Protein AF-A0A3N6BDA4-F1 (afdb_monomer)

Foldseek 3Di:
DFAAAADWDWDCVVVPTHPTHGQAQRGPPQWHWADWDAQLVRFKTKTWTDNGPDAQAQRTFIKMATSSHDHIDTAQQTDNGHWHAWEAANNRQKIKTWDDDVDPEIWIWMWGQDPVGHIDHTHTDPPQDDPPDYDHHDYYDDADPCRPPDDDDLVVVLVVLVVVLVVCVVVVVLVVSLVSLVVNCVSPVLDLVSLQSNLVSCVVVVVLVSSLVSLVSSCVNPVLPLVSLQVNLVSCVVVVVLVVSLVSLVSSCVSPVLALPSLLSNLQSCVVVVVLVSSLVSLVSSCVSPVLPLSSLLSNLLSCLVVVVLVSSLVSLVSNCVVPVQDLSSLLSNLVSCVVVVVLVVSLVSLVSSCVSVVVLALVSLQSNLVSCVSVVVLVSSLVSLVSSLVNCVVVVVVVSNVVSVVSNVVSVVVVPD

Nearest PDB structures (foldseek):
  1w3b-assembly1_A  TM=7.017E-01  e=1.717E-13  Homo sapiens
  7yeh-assembly1_A  TM=7.064E-01  e=5.338E-12  Homo sapiens
  5a31-assembly1_F  TM=8.090E-01  e=2.159E-09  Homo sapiens
  7y4i-assembly1_B  TM=4.894E-01  e=7.027E-12  Arabidopsis thaliana
  5g05-assembly1_C  TM=6.485E-01  e=3.115E-09  Homo sapiens

Mean predicted aligned error: 11.46 Å

Secondary structure (DSSP, 8-state):
-------EE---GGGT--PPEE-TTTSSSSSEEEEEEE-TTSSEEEEEEESSS-SS-TT-EEEEEETT----EE-TT--SS-EEEEEE-TTSSEEEEEEE-SSSSEEEEEEEB-TT--BPPPEEETT-EETTEE--S-------TTS-S----HHHHHHHHHHHHHHHHHTT-HHHHHHHHHHHHHH-TT-HHHHHHHHHHHHHTT-HHHHHHHHHHHHHH-TT-HHHHHHHHHHHHTTT-HHHHHHHHHHHHHH-TT-HHHHHHHHHHHHHTT-HHHHHHHHHHHHHH-TT-HHHHHHHHHHHHHTT-HHHHHHHHHHHHHH-TT-HHHHHHHHHHHHHTT-HHHHHHHHHHHHHHTTT--HHHHHHHHHHHHHTT-HHHHHHHHHHHHHHHHHTT-HHHHHHHHHHHHHHHHTT--

Structure (mmCIF, N/CA/C/O backbone):
data_AF-A0A3N6BDA4-F1
#
_entry.id   AF-A0A3N6BDA4-F1
#
loop_
_atom_site.group_PDB
_atom_site.id
_atom_site.type_symbol
_atom_site.label_atom_id
_atom_site.label_alt_id
_atom_site.label_comp_id
_atom_site.label_asym_id
_atom_site.label_entity_id
_atom_site.label_seq_id
_atom_site.pdbx_PDB_ins_code
_atom_site.Cartn_x
_atom_site.Cartn_y
_atom_site.Cartn_z
_atom_site.occupancy
_atom_site.B_iso_or_equiv
_atom_site.auth_seq_id
_atom_site.auth_comp_id
_atom_site.auth_asym_id
_atom_site.auth_atom_id
_atom_site.pdbx_PDB_model_num
ATOM 1 N N . THR A 1 1 ? 19.949 28.689 -35.763 1.00 59.16 1 THR A N 1
ATOM 2 C CA . THR A 1 1 ? 20.222 28.168 -37.121 1.00 59.16 1 THR A CA 1
ATOM 3 C C . THR A 1 1 ? 19.608 26.789 -37.218 1.00 59.16 1 THR A C 1
ATOM 5 O O . THR A 1 1 ? 19.737 26.028 -36.268 1.00 59.16 1 THR A O 1
ATOM 8 N N . GLN A 1 2 ? 18.866 26.485 -38.280 1.00 71.81 2 GLN A N 1
ATOM 9 C CA . GLN A 1 2 ? 18.250 25.167 -38.457 1.00 71.81 2 GLN A CA 1
ATOM 10 C C . GLN A 1 2 ? 19.349 24.139 -38.743 1.00 71.81 2 GLN A C 1
ATOM 12 O O . GLN A 1 2 ? 20.122 24.327 -39.676 1.00 71.81 2 GLN A O 1
ATOM 17 N N . ILE A 1 3 ? 19.447 23.089 -37.924 1.00 80.38 3 ILE A N 1
ATOM 18 C CA . ILE A 1 3 ? 20.398 21.993 -38.152 1.00 80.38 3 ILE A CA 1
ATOM 19 C C . ILE A 1 3 ? 19.988 21.277 -39.445 1.00 80.38 3 ILE A C 1
ATOM 21 O O . ILE A 1 3 ? 18.809 20.952 -39.618 1.00 80.38 3 ILE A O 1
ATOM 25 N N . GLN A 1 4 ? 20.946 21.051 -40.340 1.00 85.94 4 GLN A N 1
ATOM 26 C CA . GLN A 1 4 ? 20.786 20.284 -41.575 1.00 85.94 4 GLN A CA 1
ATOM 27 C C . GLN A 1 4 ? 21.870 19.209 -41.623 1.00 85.94 4 GLN A C 1
ATOM 29 O O . GLN A 1 4 ? 23.029 19.492 -41.319 1.00 85.94 4 GLN A O 1
ATOM 34 N N . TYR A 1 5 ? 21.478 17.986 -41.969 1.00 91.19 5 TYR A N 1
ATOM 35 C CA . TYR A 1 5 ? 22.393 16.865 -42.145 1.00 91.19 5 TYR A CA 1
ATOM 36 C C . TYR A 1 5 ? 22.627 16.604 -43.630 1.00 91.19 5 TYR A C 1
ATOM 38 O O . TYR A 1 5 ? 21.678 16.525 -44.406 1.00 91.19 5 TYR A O 1
ATOM 46 N N . ASP A 1 6 ? 23.890 16.441 -44.001 1.00 92.25 6 ASP A N 1
ATOM 47 C CA . ASP A 1 6 ? 24.332 16.130 -45.359 1.00 92.25 6 ASP A CA 1
ATOM 48 C C . ASP A 1 6 ? 24.976 14.739 -45.404 1.00 92.25 6 ASP A C 1
ATOM 50 O O . ASP A 1 6 ? 25.542 14.276 -44.410 1.00 92.25 6 ASP A O 1
ATOM 54 N N . LEU A 1 7 ? 24.918 14.080 -46.567 1.00 94.56 7 LEU A N 1
ATOM 55 C CA . LEU A 1 7 ? 25.495 12.747 -46.750 1.00 94.56 7 LEU A CA 1
ATOM 56 C C . LEU A 1 7 ? 26.903 12.796 -47.340 1.00 94.56 7 LEU A C 1
ATOM 58 O O . LEU A 1 7 ? 27.096 13.145 -48.508 1.00 94.56 7 LEU A O 1
ATOM 62 N N . TYR A 1 8 ? 27.875 12.356 -46.548 1.00 95.12 8 TYR A N 1
ATOM 63 C CA . TYR A 1 8 ? 29.262 12.198 -46.965 1.00 95.12 8 TYR A CA 1
ATOM 64 C C . TYR A 1 8 ? 29.678 10.730 -46.894 1.00 95.12 8 TYR A C 1
ATOM 66 O O . TYR A 1 8 ? 29.260 9.994 -45.999 1.00 95.12 8 TYR A O 1
ATOM 74 N N . ARG A 1 9 ? 30.552 10.324 -47.811 1.00 93.38 9 ARG A N 1
ATOM 75 C CA . ARG A 1 9 ? 31.318 9.086 -47.731 1.00 93.38 9 ARG A CA 1
ATOM 76 C C . ARG A 1 9 ? 32.673 9.390 -47.120 1.00 93.38 9 ARG A C 1
ATOM 78 O O . ARG A 1 9 ? 33.326 10.350 -47.509 1.00 93.38 9 ARG A O 1
ATOM 85 N N . VAL A 1 10 ? 33.115 8.561 -46.187 1.00 94.00 10 VAL A N 1
ATOM 86 C CA . VAL A 1 10 ? 34.459 8.663 -45.615 1.00 94.00 10 VAL A CA 1
ATOM 87 C C . VAL A 1 10 ? 35.182 7.349 -45.900 1.00 94.00 10 VAL A C 1
ATOM 89 O O . VAL A 1 10 ? 34.658 6.299 -45.520 1.00 94.00 10 VAL A O 1
ATOM 92 N N . PRO A 1 11 ? 36.351 7.368 -46.566 1.00 91.44 11 PRO A N 1
ATOM 93 C CA . PRO A 1 11 ? 37.164 6.170 -46.737 1.00 91.44 11 PRO A CA 1
ATOM 94 C C . PRO A 1 11 ? 37.490 5.539 -45.382 1.00 91.44 11 PRO A C 1
ATOM 96 O O . PRO A 1 11 ? 37.885 6.242 -44.455 1.00 91.44 11 PRO A O 1
ATOM 99 N N . PHE A 1 12 ? 37.328 4.220 -45.253 1.00 91.50 12 PHE A N 1
ATOM 100 C CA . PHE A 1 12 ? 37.529 3.545 -43.969 1.00 91.50 12 PHE A CA 1
ATOM 101 C C . PHE A 1 12 ? 39.004 3.548 -43.534 1.00 91.50 12 PHE A C 1
ATOM 103 O O . PHE A 1 12 ? 39.281 3.797 -42.362 1.00 91.50 12 PHE A O 1
ATOM 110 N N . ASN A 1 13 ? 39.936 3.320 -44.474 1.00 93.06 13 ASN A N 1
ATOM 111 C CA . ASN A 1 13 ? 41.395 3.335 -44.271 1.00 93.06 13 ASN A CA 1
ATOM 112 C C . ASN A 1 13 ? 41.836 2.651 -42.961 1.00 93.06 13 ASN A C 1
ATOM 114 O O . ASN A 1 13 ? 42.486 3.270 -42.118 1.00 93.06 13 ASN A O 1
ATOM 118 N N . ASP A 1 14 ? 41.429 1.394 -42.760 1.00 92.12 14 ASP A N 1
ATOM 119 C CA . ASP A 1 14 ? 41.697 0.615 -41.538 1.00 92.12 14 ASP A CA 1
ATOM 120 C C . ASP A 1 14 ? 41.278 1.331 -40.238 1.00 92.12 14 ASP A C 1
ATOM 122 O O . ASP A 1 14 ? 41.968 1.286 -39.220 1.00 92.12 14 ASP A O 1
ATOM 126 N N . GLY A 1 15 ? 40.156 2.053 -40.279 1.00 92.12 15 GLY A N 1
ATOM 127 C CA . GLY A 1 15 ? 39.621 2.827 -39.158 1.00 92.12 15 GLY A CA 1
ATOM 128 C C . GLY A 1 15 ? 40.249 4.212 -38.972 1.00 92.12 15 GLY A C 1
ATOM 129 O O . GLY A 1 15 ? 39.801 4.962 -38.108 1.00 92.12 15 GLY A O 1
ATOM 130 N N . LYS A 1 16 ? 41.248 4.594 -39.781 1.00 92.94 16 LYS A N 1
ATOM 131 C CA . LYS A 1 16 ? 41.865 5.935 -39.732 1.00 92.94 16 LYS A CA 1
ATOM 132 C C . LYS A 1 16 ? 41.000 7.013 -40.384 1.00 92.94 16 LYS A C 1
ATOM 134 O O . LYS A 1 16 ? 41.283 8.198 -40.220 1.00 92.94 16 LYS A O 1
ATOM 139 N N . GLY A 1 17 ? 39.961 6.612 -41.114 1.00 92.62 17 GLY A N 1
ATOM 140 C CA . GLY A 1 17 ? 39.119 7.536 -41.858 1.00 92.62 17 GLY A CA 1
ATOM 141 C C . GLY A 1 17 ? 39.852 8.149 -43.053 1.00 92.62 17 GLY A C 1
ATOM 142 O O . GLY A 1 17 ? 40.933 7.722 -43.455 1.00 92.62 17 GLY A O 1
ATOM 143 N N . GLY A 1 18 ? 39.279 9.194 -43.628 1.00 94.12 18 GLY A N 1
ATOM 144 C CA . GLY A 1 18 ? 39.868 9.915 -44.748 1.00 94.12 18 GLY A CA 1
ATOM 145 C C . GLY A 1 18 ? 39.161 11.241 -44.965 1.00 94.12 18 GLY A C 1
ATOM 146 O O . GLY A 1 18 ? 38.327 11.650 -44.156 1.00 94.12 18 GLY A O 1
ATOM 147 N N . THR A 1 19 ? 39.480 11.911 -46.068 1.00 95.88 19 THR A N 1
ATOM 148 C CA . THR A 1 19 ? 38.767 13.125 -46.467 1.00 95.88 19 THR A CA 1
ATOM 149 C C . THR A 1 19 ? 37.315 12.774 -46.802 1.00 95.88 19 THR A C 1
ATOM 151 O O . THR A 1 19 ? 37.099 11.908 -47.650 1.00 95.88 19 THR A O 1
ATOM 154 N N . PRO A 1 20 ? 36.315 13.413 -46.167 1.00 94.44 20 PRO A N 1
ATOM 155 C CA . PRO A 1 20 ? 34.917 13.181 -46.502 1.00 94.44 20 PRO A CA 1
ATOM 156 C C . PRO A 1 20 ? 34.590 13.644 -47.925 1.00 94.44 20 PRO A C 1
ATOM 158 O O . PRO A 1 20 ? 34.811 14.801 -48.285 1.00 94.44 20 PRO A O 1
ATOM 161 N N . GLU A 1 21 ? 34.002 12.755 -48.712 1.00 94.69 21 GLU A N 1
ATOM 162 C CA . GLU A 1 21 ? 33.528 13.004 -50.069 1.00 94.69 21 GLU A CA 1
ATOM 163 C C . GLU A 1 21 ? 32.014 13.197 -50.059 1.00 94.69 21 GLU A C 1
ATOM 165 O O . GLU A 1 21 ? 31.276 12.440 -49.431 1.00 94.69 21 GLU A O 1
ATOM 170 N N . ARG A 1 22 ? 31.521 14.225 -50.747 1.00 95.25 22 ARG A N 1
ATOM 171 C CA . ARG A 1 22 ? 30.080 14.492 -50.819 1.00 95.25 22 ARG A CA 1
ATOM 172 C C . ARG A 1 22 ? 29.392 13.461 -51.702 1.00 95.25 22 ARG A C 1
ATOM 174 O O . ARG A 1 22 ? 29.805 13.262 -52.840 1.00 95.25 22 ARG A O 1
ATOM 181 N N . ILE A 1 23 ? 28.274 12.914 -51.232 1.00 96.69 23 ILE A N 1
ATOM 182 C CA . ILE A 1 23 ? 27.356 12.166 -52.093 1.00 96.69 23 ILE A CA 1
ATOM 183 C C . ILE A 1 23 ? 26.544 13.166 -52.919 1.00 96.69 23 ILE A C 1
ATOM 185 O O . ILE A 1 23 ? 25.633 13.822 -52.408 1.00 96.69 23 ILE A O 1
ATOM 189 N N . VAL A 1 24 ? 26.882 13.307 -54.201 1.00 95.19 24 VAL A N 1
ATOM 190 C CA . VAL A 1 24 ? 26.150 14.170 -55.143 1.00 95.19 24 VAL A CA 1
ATOM 191 C C . VAL A 1 24 ? 24.663 13.771 -55.169 1.00 95.19 24 VAL A C 1
ATOM 193 O O . VAL A 1 24 ? 24.350 12.584 -55.176 1.00 95.19 24 VAL A O 1
ATOM 196 N N . GLY A 1 25 ? 23.758 14.757 -55.123 1.00 91.88 25 GLY A N 1
ATOM 197 C CA . GLY A 1 25 ? 22.294 14.574 -55.028 1.00 91.88 25 GLY A CA 1
ATOM 198 C C . GLY A 1 25 ? 21.747 14.515 -53.592 1.00 91.88 25 GLY A C 1
ATOM 199 O O . GLY A 1 25 ? 20.659 15.017 -53.298 1.00 91.88 25 GLY A O 1
ATOM 200 N N . ALA A 1 26 ? 22.536 13.998 -52.646 1.00 93.06 26 ALA A N 1
ATOM 201 C CA . ALA A 1 26 ? 22.136 13.844 -51.241 1.00 93.06 26 ALA A CA 1
ATOM 202 C C . ALA A 1 26 ? 22.954 14.697 -50.248 1.00 93.06 26 ALA A C 1
ATOM 204 O O . ALA A 1 26 ? 22.827 14.550 -49.032 1.00 93.06 26 ALA A O 1
ATOM 205 N N . SER A 1 27 ? 23.780 15.602 -50.770 1.00 94.56 27 SER A N 1
ATOM 206 C CA . SER A 1 27 ? 24.539 16.605 -50.022 1.00 94.56 27 SER A CA 1
ATOM 207 C C . SER A 1 27 ? 24.306 17.994 -50.600 1.00 94.56 27 SER A C 1
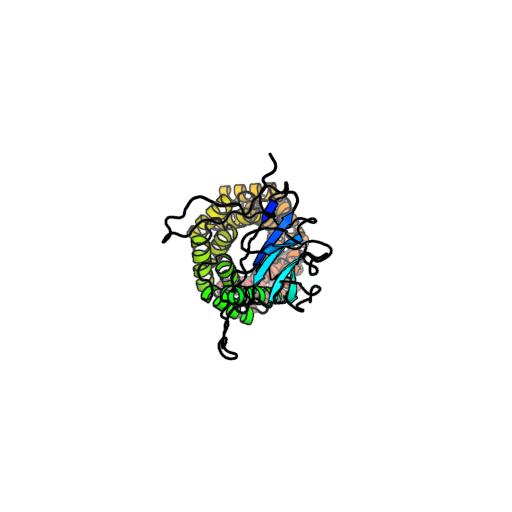ATOM 209 O O . SER A 1 27 ? 24.204 18.146 -51.818 1.00 94.56 27 SER A O 1
ATOM 211 N N . ALA A 1 28 ? 24.276 19.009 -49.736 1.00 90.06 28 ALA A N 1
ATOM 212 C CA . ALA A 1 28 ? 24.110 20.417 -50.085 1.00 90.06 28 ALA A CA 1
ATOM 213 C C . ALA A 1 28 ? 22.859 20.702 -50.943 1.00 90.06 28 ALA A C 1
ATOM 215 O O . ALA A 1 28 ? 22.821 21.665 -51.706 1.00 90.06 28 ALA A O 1
ATOM 216 N N . ASN A 1 29 ? 21.812 19.882 -50.802 1.00 89.69 29 ASN A N 1
ATOM 217 C CA . ASN A 1 29 ? 20.552 20.009 -51.544 1.00 89.69 29 ASN A CA 1
ATOM 218 C C . ASN A 1 29 ? 19.519 20.909 -50.833 1.00 89.69 29 ASN A C 1
ATOM 220 O O . ASN A 1 29 ? 18.341 20.917 -51.189 1.00 89.69 29 ASN A O 1
ATOM 224 N N . GLY A 1 30 ? 19.947 21.653 -49.806 1.00 89.62 30 GLY A N 1
ATOM 225 C CA . GLY A 1 30 ? 19.094 22.538 -49.007 1.00 89.62 30 GLY A CA 1
ATOM 226 C C . GLY A 1 30 ? 18.125 21.813 -48.067 1.00 89.62 30 GLY A C 1
ATOM 227 O O . GLY A 1 30 ? 17.308 22.466 -47.418 1.00 89.62 30 GLY A O 1
ATOM 228 N N . MET A 1 31 ? 18.216 20.484 -47.978 1.00 91.94 31 MET A N 1
ATOM 229 C CA . MET A 1 31 ? 17.400 19.631 -47.119 1.00 91.94 31 MET A CA 1
ATOM 230 C C . MET A 1 31 ? 18.282 18.911 -46.098 1.00 91.94 31 MET A C 1
ATOM 232 O O . MET A 1 31 ? 19.500 18.862 -46.222 1.00 91.94 31 MET A O 1
ATOM 236 N N . SER A 1 32 ? 17.651 18.346 -45.076 1.00 93.06 32 SER A N 1
ATOM 237 C CA . SER A 1 32 ? 18.295 17.463 -44.114 1.00 93.06 32 SER A CA 1
ATOM 238 C C . SER A 1 32 ? 18.092 16.005 -44.519 1.00 93.06 32 SER A C 1
ATOM 240 O O . SER A 1 32 ? 16.957 15.576 -44.741 1.00 93.06 32 SER A O 1
ATOM 242 N N . ASN A 1 33 ? 19.182 15.250 -44.600 1.00 93.88 33 ASN A N 1
ATOM 243 C CA . ASN A 1 33 ? 19.232 13.879 -45.089 1.00 93.88 33 ASN A CA 1
ATOM 244 C C . ASN A 1 33 ? 19.712 12.962 -43.950 1.00 93.88 33 ASN A C 1
ATOM 246 O O . ASN A 1 33 ? 20.875 12.981 -43.557 1.00 93.88 33 ASN A O 1
ATOM 250 N N . ASN A 1 34 ? 18.789 12.189 -43.380 1.00 91.25 34 ASN A N 1
ATOM 251 C CA . ASN A 1 34 ? 18.977 11.403 -42.161 1.00 91.25 34 ASN A CA 1
ATOM 252 C C . ASN A 1 34 ? 19.009 9.902 -42.457 1.00 91.25 34 ASN A C 1
ATOM 254 O O . ASN A 1 34 ? 18.451 9.442 -43.452 1.00 91.25 34 ASN A O 1
ATOM 258 N N . PHE A 1 35 ? 19.591 9.134 -41.534 1.00 90.81 35 PHE A N 1
ATOM 259 C CA . PHE A 1 35 ? 19.594 7.666 -41.552 1.00 90.81 35 PHE A CA 1
ATOM 260 C C . PHE A 1 35 ? 20.041 7.044 -42.889 1.00 90.81 35 PHE A C 1
ATOM 262 O O . PHE A 1 35 ? 19.342 6.177 -43.409 1.00 90.81 35 PHE A O 1
ATOM 269 N N . PRO A 1 36 ? 21.174 7.458 -43.483 1.00 94.62 36 PRO A N 1
ATOM 270 C CA . PRO A 1 36 ? 21.649 6.812 -44.698 1.00 94.62 36 PRO A CA 1
ATOM 271 C C . PRO A 1 36 ? 21.933 5.328 -44.437 1.00 94.62 36 PRO A C 1
ATOM 273 O O . PRO A 1 36 ? 22.619 4.967 -43.479 1.00 94.62 36 PRO A O 1
ATOM 276 N N . LYS A 1 37 ? 21.414 4.466 -45.307 1.00 95.19 37 LYS A N 1
ATOM 277 C CA . LYS A 1 37 ? 21.692 3.030 -45.333 1.00 95.19 37 LYS A CA 1
ATOM 278 C C . LYS A 1 37 ? 22.163 2.671 -46.731 1.00 95.19 37 LYS A C 1
ATOM 280 O O . LYS A 1 37 ? 21.518 3.042 -47.708 1.00 95.19 37 LYS A O 1
ATOM 285 N N . VAL A 1 38 ? 23.288 1.974 -46.811 1.00 95.69 38 VAL A N 1
ATOM 286 C CA . VAL A 1 38 ? 23.848 1.464 -48.066 1.00 95.69 38 VAL A CA 1
ATOM 287 C C . VAL A 1 38 ? 23.258 0.077 -48.315 1.00 95.69 38 VAL A C 1
ATOM 289 O O . VAL A 1 38 ? 23.160 -0.715 -47.375 1.00 95.69 38 VAL A O 1
ATOM 292 N N . SER A 1 39 ? 22.841 -0.211 -49.547 1.00 95.62 39 SER A N 1
ATOM 293 C CA . SER A 1 39 ? 22.395 -1.553 -49.924 1.00 95.62 39 SER A CA 1
ATOM 294 C C . SER A 1 39 ? 23.555 -2.558 -49.813 1.00 95.62 39 SER A C 1
ATOM 296 O O . SER A 1 39 ? 24.702 -2.182 -50.049 1.00 95.62 39 SER A O 1
ATOM 298 N N . PRO A 1 40 ? 23.307 -3.838 -49.478 1.00 94.62 40 PRO A N 1
ATOM 299 C CA . PRO A 1 40 ? 24.375 -4.831 -49.299 1.00 94.62 40 PRO A CA 1
ATOM 300 C C . PRO A 1 40 ? 25.285 -5.041 -50.517 1.00 94.62 40 PRO A C 1
ATOM 302 O O . PRO A 1 40 ? 26.437 -5.431 -50.366 1.00 94.62 40 PRO A O 1
ATOM 305 N N . ASP A 1 41 ? 24.777 -4.777 -51.720 1.00 93.94 41 ASP A N 1
ATOM 306 C CA . ASP A 1 41 ? 25.521 -4.835 -52.982 1.00 93.94 41 ASP A CA 1
ATOM 307 C C . ASP A 1 41 ? 26.268 -3.529 -53.319 1.00 93.94 41 ASP A C 1
ATOM 309 O O . ASP A 1 41 ? 26.843 -3.408 -54.400 1.00 93.94 41 ASP A O 1
ATOM 313 N N . CYS A 1 42 ? 26.249 -2.545 -52.413 1.00 94.62 42 CYS A N 1
ATOM 314 C CA . CYS A 1 42 ? 26.860 -1.225 -52.562 1.00 94.62 42 CYS A CA 1
ATOM 315 C C . CYS A 1 42 ? 26.399 -0.454 -53.810 1.00 94.62 42 CYS A C 1
ATOM 317 O O . CYS A 1 42 ? 27.136 0.384 -54.323 1.00 94.62 42 CYS A O 1
ATOM 319 N N . ARG A 1 43 ? 25.184 -0.708 -54.313 1.00 95.69 43 ARG A N 1
ATOM 320 C CA . ARG A 1 43 ? 24.640 0.012 -55.478 1.00 95.69 43 ARG A CA 1
ATOM 321 C C . ARG A 1 43 ? 23.845 1.254 -55.104 1.00 95.69 43 ARG A C 1
ATOM 323 O O . ARG A 1 43 ? 23.837 2.218 -55.868 1.00 95.69 43 ARG A O 1
ATOM 330 N N . TRP A 1 44 ? 23.200 1.254 -53.941 1.00 97.31 44 TRP A N 1
ATOM 331 C CA . TRP A 1 44 ? 22.213 2.262 -53.565 1.00 97.31 44 TRP A CA 1
ATOM 332 C C . TRP A 1 44 ? 22.431 2.790 -52.151 1.00 97.31 44 TRP A C 1
ATOM 334 O O . TRP A 1 44 ? 22.867 2.069 -51.256 1.00 97.31 44 TRP A O 1
ATOM 344 N N . ILE A 1 45 ? 22.065 4.052 -51.935 1.00 97.44 45 ILE A N 1
ATOM 345 C CA . ILE A 1 45 ? 21.917 4.656 -50.610 1.00 97.44 45 ILE A CA 1
ATOM 346 C C . ILE A 1 45 ? 20.458 5.069 -50.455 1.00 97.44 45 ILE A C 1
ATOM 348 O O . ILE A 1 45 ? 19.966 5.875 -51.243 1.00 97.44 45 ILE A O 1
ATOM 352 N N . VAL A 1 46 ? 19.783 4.554 -49.427 1.00 97.69 46 VAL A N 1
ATOM 353 C CA . VAL A 1 46 ? 18.444 5.004 -49.021 1.00 97.69 46 VAL A CA 1
ATOM 354 C C . VAL A 1 46 ? 18.563 5.869 -47.776 1.00 97.69 46 VAL A C 1
ATOM 356 O O . VAL A 1 46 ? 19.282 5.520 -46.839 1.00 97.69 46 VAL A O 1
ATOM 359 N N . TYR A 1 47 ? 17.858 6.993 -47.750 1.00 96.06 47 TYR A N 1
ATOM 360 C CA . TYR A 1 47 ? 17.890 7.958 -46.653 1.00 96.06 47 TYR A CA 1
ATOM 361 C C . TYR A 1 47 ? 16.545 8.673 -46.496 1.00 96.06 47 TYR A C 1
ATOM 363 O O . TYR A 1 47 ? 15.706 8.673 -47.395 1.00 96.06 47 TYR A O 1
ATOM 371 N N . VAL A 1 48 ? 16.347 9.314 -45.345 1.00 94.88 48 VAL A N 1
ATOM 372 C CA . VAL A 1 48 ? 15.151 10.103 -45.038 1.00 94.88 48 VAL A CA 1
ATOM 373 C C . VAL A 1 48 ? 15.443 11.586 -45.245 1.00 94.88 48 VAL A C 1
ATOM 375 O O . VAL A 1 48 ? 16.239 12.178 -44.518 1.00 94.88 48 VAL A O 1
ATOM 378 N N . ARG A 1 49 ? 14.761 12.209 -46.205 1.00 93.88 49 ARG A N 1
ATOM 379 C CA . ARG A 1 49 ? 14.846 13.641 -46.502 1.00 93.88 49 ARG A CA 1
ATOM 380 C C . ARG A 1 49 ? 13.722 14.412 -45.814 1.00 93.88 49 ARG A C 1
ATOM 382 O O . ARG A 1 49 ? 12.557 14.046 -45.955 1.00 93.88 49 ARG A O 1
ATOM 389 N N . CYS A 1 50 ? 14.053 15.504 -45.132 1.00 93.12 50 CYS A N 1
ATOM 390 C CA . CYS A 1 50 ? 13.107 16.466 -44.546 1.00 93.12 50 CYS A CA 1
ATOM 391 C C . CYS A 1 50 ? 13.712 17.877 -44.517 1.00 93.12 50 CYS A C 1
ATOM 393 O O . CYS A 1 50 ? 14.907 18.056 -44.736 1.00 93.12 50 CYS A O 1
ATOM 395 N N . ARG A 1 51 ? 12.907 18.916 -44.273 1.00 90.19 51 ARG A N 1
ATOM 396 C CA . ARG A 1 51 ? 13.389 20.311 -44.287 1.00 90.19 51 ARG A CA 1
ATOM 397 C C . ARG A 1 51 ? 14.405 20.601 -43.179 1.00 90.19 51 ARG A C 1
ATOM 399 O O . ARG A 1 51 ? 15.294 21.427 -43.370 1.00 90.19 51 ARG A O 1
ATOM 406 N N . ASN A 1 52 ? 14.277 19.966 -42.014 1.00 84.00 52 ASN A N 1
ATOM 407 C CA . ASN A 1 52 ? 15.115 20.216 -40.837 1.00 84.00 52 ASN A CA 1
ATOM 408 C C . ASN A 1 52 ? 15.738 18.925 -40.278 1.00 84.00 52 ASN A C 1
ATOM 410 O O . ASN A 1 52 ? 15.299 17.828 -40.595 1.00 84.00 52 ASN A O 1
ATOM 414 N N . GLY A 1 53 ? 16.764 19.044 -39.436 1.00 77.12 53 GLY A N 1
ATOM 415 C CA . GLY A 1 53 ? 17.422 17.922 -38.754 1.00 77.12 53 GLY A CA 1
ATOM 416 C C . GLY A 1 53 ? 16.655 17.332 -37.571 1.00 77.12 53 GLY A C 1
ATOM 417 O O . GLY A 1 53 ? 17.251 16.667 -36.737 1.00 77.12 53 GLY A O 1
ATOM 418 N N . GLN A 1 54 ? 15.353 17.587 -37.438 1.00 76.25 54 GLN A N 1
ATOM 419 C CA . GLN A 1 54 ? 14.572 16.903 -36.412 1.00 76.25 54 GLN A CA 1
ATOM 420 C C . GLN A 1 54 ? 14.135 15.534 -36.930 1.00 76.25 54 GLN A C 1
ATOM 422 O O . GLN A 1 54 ? 13.755 15.383 -38.089 1.00 76.25 54 GLN A O 1
ATOM 427 N N . LEU A 1 55 ? 14.162 14.538 -36.049 1.00 71.06 55 LEU A N 1
ATOM 428 C CA . LEU A 1 55 ? 13.670 13.203 -36.361 1.00 71.06 55 LEU A CA 1
ATOM 429 C C . LEU A 1 55 ? 12.141 13.210 -36.500 1.00 71.06 55 LEU A C 1
ATOM 431 O O . LEU A 1 55 ? 11.455 13.996 -35.845 1.00 71.06 55 LEU A O 1
ATOM 435 N N . MET A 1 56 ? 11.613 12.286 -37.309 1.00 73.56 56 MET A N 1
ATOM 436 C CA . MET A 1 56 ? 10.184 11.952 -37.346 1.00 73.56 56 MET A CA 1
ATOM 437 C C . MET A 1 56 ? 9.262 13.136 -37.705 1.00 73.56 56 MET A C 1
ATOM 439 O O . MET A 1 56 ? 8.295 13.424 -36.997 1.00 73.56 56 MET A O 1
ATOM 443 N N . ARG A 1 57 ? 9.540 13.831 -38.814 1.00 84.62 57 ARG A N 1
ATOM 444 C CA . ARG A 1 57 ? 8.768 15.007 -39.239 1.00 84.62 57 ARG A CA 1
ATOM 445 C C . ARG A 1 57 ? 7.672 14.654 -40.245 1.00 84.62 57 ARG A C 1
ATOM 447 O O . ARG A 1 57 ? 7.860 13.728 -41.024 1.00 84.62 57 ARG A O 1
ATOM 454 N N . PRO A 1 58 ? 6.558 15.412 -40.299 1.00 87.12 58 PRO A N 1
ATOM 455 C CA . PRO A 1 58 ? 5.496 15.188 -41.289 1.00 87.12 58 PRO A CA 1
ATOM 456 C C . PRO A 1 58 ? 5.949 15.283 -42.756 1.00 87.12 58 PRO A C 1
ATOM 458 O O . PRO A 1 58 ? 5.263 14.817 -43.654 1.00 87.12 58 PRO A O 1
ATOM 461 N N . ASP A 1 59 ? 7.088 15.919 -43.028 1.00 90.88 59 ASP A N 1
ATOM 462 C CA . ASP A 1 59 ? 7.680 16.020 -44.362 1.00 90.88 59 ASP A CA 1
ATOM 463 C C . ASP A 1 59 ? 8.820 15.014 -44.600 1.00 90.88 59 ASP A C 1
ATOM 465 O O . ASP A 1 59 ? 9.452 15.056 -45.654 1.00 90.88 59 ASP A O 1
ATOM 469 N N . SER A 1 60 ? 9.084 14.110 -43.649 1.00 93.19 60 SER A N 1
ATOM 470 C CA . SER A 1 60 ? 10.101 13.065 -43.770 1.00 93.19 60 SER A CA 1
ATOM 471 C C . SER A 1 60 ? 9.699 12.014 -44.802 1.00 93.19 60 SER A C 1
ATOM 473 O O . SER A 1 60 ? 8.685 11.324 -44.663 1.00 93.19 60 SER A O 1
ATOM 475 N N . GLN A 1 61 ? 10.521 11.883 -45.838 1.00 95.12 61 GLN A N 1
ATOM 476 C CA . GLN A 1 61 ? 10.287 10.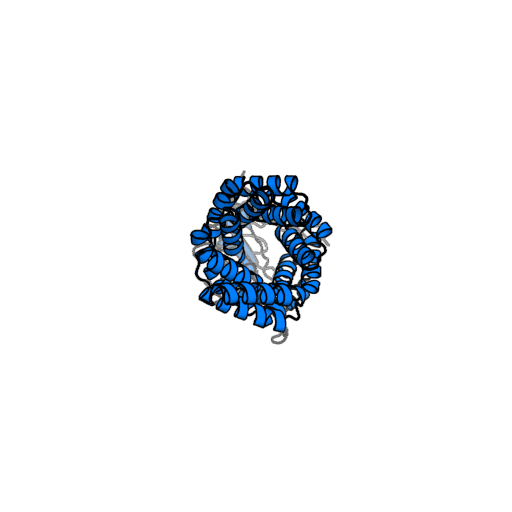990 -46.966 1.00 95.12 61 GLN A CA 1
ATOM 477 C C . GLN A 1 61 ? 11.548 10.200 -47.317 1.00 95.12 61 GLN A C 1
ATOM 479 O O . GLN A 1 61 ? 12.649 10.734 -47.245 1.00 95.12 61 GLN A O 1
ATOM 484 N N . LEU A 1 62 ? 11.384 8.948 -47.731 1.00 96.81 62 LEU A N 1
ATOM 485 C CA . LEU A 1 62 ? 12.452 8.087 -48.222 1.00 96.81 62 LEU A CA 1
ATOM 486 C C . LEU A 1 62 ? 12.873 8.493 -49.638 1.00 96.81 62 LEU A C 1
ATOM 488 O O . LEU A 1 62 ? 12.038 8.643 -50.541 1.00 96.81 62 LEU A O 1
ATOM 492 N N . TYR A 1 63 ? 14.179 8.658 -49.810 1.00 97.31 63 TYR A N 1
ATOM 493 C CA . TYR A 1 63 ? 14.857 8.896 -51.077 1.00 97.31 63 TYR A CA 1
ATOM 494 C C . TYR A 1 63 ? 15.934 7.842 -51.272 1.00 97.31 63 TYR A C 1
ATOM 496 O O . TYR A 1 63 ? 16.489 7.317 -50.308 1.00 97.31 63 TYR A O 1
ATOM 504 N N . ILE A 1 64 ? 16.227 7.566 -52.534 1.00 98.06 64 ILE A N 1
ATOM 505 C CA . ILE A 1 64 ? 17.264 6.637 -52.960 1.00 98.06 64 ILE A CA 1
ATOM 506 C C . ILE A 1 64 ? 18.156 7.319 -53.997 1.00 98.06 64 ILE A C 1
ATOM 508 O O . ILE A 1 64 ? 17.673 8.052 -54.862 1.00 98.06 64 ILE A O 1
ATOM 512 N N . VAL A 1 65 ? 19.461 7.097 -53.891 1.00 97.38 65 VAL A N 1
ATOM 513 C CA . VAL A 1 65 ? 20.490 7.637 -54.789 1.00 97.38 65 VAL A CA 1
ATOM 514 C C . VAL A 1 65 ? 21.505 6.533 -55.102 1.00 97.38 65 VAL A C 1
ATOM 516 O O . VAL A 1 65 ? 21.708 5.662 -54.247 1.00 97.38 65 VAL A O 1
ATOM 519 N N . PRO A 1 66 ? 22.133 6.510 -56.294 1.00 97.12 66 PRO A N 1
ATOM 520 C CA . PRO A 1 66 ? 23.256 5.614 -56.547 1.00 97.12 66 PRO A CA 1
ATOM 521 C C . PRO A 1 66 ? 24.338 5.778 -55.480 1.00 97.12 66 PRO A C 1
ATOM 523 O O . PRO A 1 66 ? 24.555 6.882 -54.979 1.00 97.12 66 PRO A O 1
ATOM 526 N N . PHE A 1 67 ? 25.033 4.693 -55.146 1.00 95.50 67 PHE A N 1
ATOM 527 C CA . PHE A 1 67 ? 26.074 4.720 -54.123 1.00 95.50 67 PHE A CA 1
ATOM 528 C C . PHE A 1 67 ? 27.134 5.781 -54.417 1.00 95.50 67 PHE A C 1
ATOM 530 O O . PHE A 1 67 ? 27.463 6.555 -53.521 1.00 95.50 67 PHE A O 1
ATOM 537 N N . GLU A 1 68 ? 27.585 5.883 -55.673 1.00 94.44 68 GLU A N 1
ATOM 538 C CA . GLU A 1 68 ? 28.530 6.898 -56.178 1.00 94.44 68 GLU A CA 1
ATOM 539 C C . GLU A 1 68 ? 28.001 8.340 -56.195 1.00 94.44 68 GLU A C 1
ATOM 541 O O . GLU A 1 68 ? 28.733 9.269 -56.529 1.00 94.44 68 GLU A O 1
ATOM 546 N N . GLY A 1 69 ? 26.753 8.556 -55.785 1.00 93.88 69 GLY A N 1
ATOM 547 C CA . GLY A 1 69 ? 26.059 9.822 -55.960 1.00 93.88 69 GLY A CA 1
ATOM 548 C C . GLY A 1 69 ? 25.555 10.004 -57.391 1.00 93.88 69 GLY A C 1
ATOM 549 O O . GLY A 1 69 ? 25.790 9.190 -58.284 1.00 93.88 69 GLY A O 1
ATOM 550 N N . GLY A 1 70 ? 24.799 11.074 -57.605 1.00 94.50 70 GLY A N 1
ATOM 551 C CA . GLY A 1 70 ? 24.177 11.380 -58.886 1.00 94.50 70 GLY A CA 1
ATOM 552 C C . GLY A 1 70 ? 22.763 11.896 -58.683 1.00 94.50 70 GLY A C 1
ATOM 553 O O . GLY A 1 70 ? 22.517 12.683 -57.774 1.00 94.50 70 GLY A O 1
ATOM 554 N N . GLN A 1 71 ? 21.840 11.463 -59.537 1.00 94.62 71 GLN A N 1
ATOM 555 C CA . GLN A 1 71 ? 20.441 11.858 -59.433 1.00 94.62 71 GLN A CA 1
ATOM 556 C C . GLN A 1 71 ? 19.729 11.034 -58.357 1.00 94.62 71 GLN A C 1
ATOM 558 O O . GLN A 1 71 ? 19.597 9.815 -58.478 1.00 94.62 71 GLN A O 1
ATOM 563 N N . GLU A 1 72 ? 19.246 11.701 -57.313 1.00 94.81 72 GLU A N 1
ATOM 564 C CA . GLU A 1 72 ? 18.371 11.095 -56.321 1.00 94.81 72 GLU A CA 1
ATOM 565 C C . GLU A 1 72 ? 16.926 11.006 -56.826 1.00 94.81 72 GLU A C 1
ATOM 567 O O . G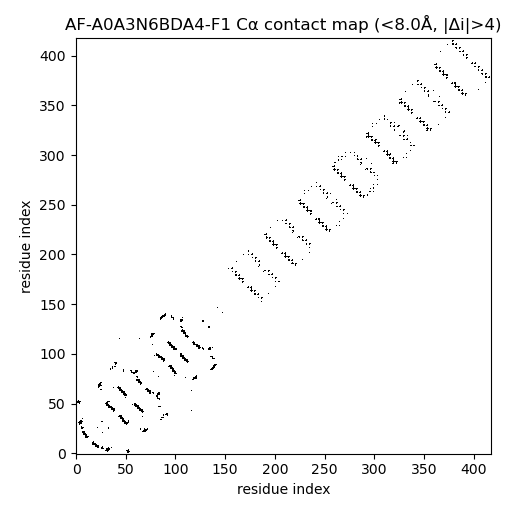LU A 1 72 ? 16.464 11.813 -57.640 1.00 94.81 72 GLU A O 1
ATOM 572 N N . ARG A 1 73 ? 16.169 10.047 -56.293 1.00 96.31 73 ARG A N 1
ATOM 573 C CA . ARG A 1 73 ? 14.731 9.928 -56.551 1.00 96.31 73 ARG A CA 1
ATOM 574 C C . ARG A 1 73 ? 13.949 9.681 -55.277 1.00 96.31 73 ARG A C 1
ATOM 576 O O . ARG A 1 73 ? 14.405 9.012 -54.350 1.00 96.31 73 ARG A O 1
ATOM 583 N N . ARG A 1 74 ? 12.737 10.230 -55.252 1.00 97.25 74 ARG A N 1
ATOM 584 C CA . ARG A 1 74 ? 11.751 9.944 -54.211 1.00 97.25 74 ARG A CA 1
ATOM 585 C C . ARG A 1 74 ? 11.237 8.521 -54.407 1.00 97.25 74 ARG A C 1
ATOM 587 O O . ARG A 1 74 ? 10.829 8.181 -55.512 1.00 97.25 74 ARG A O 1
ATOM 594 N N . MET A 1 75 ? 11.224 7.728 -53.342 1.00 98.00 75 MET A N 1
ATOM 595 C CA . MET A 1 75 ? 10.712 6.356 -53.385 1.00 98.00 75 MET A CA 1
ATOM 596 C C . MET A 1 75 ? 9.175 6.324 -53.479 1.00 98.00 75 MET A C 1
ATOM 598 O O . MET A 1 75 ? 8.491 7.196 -52.926 1.00 98.00 75 MET A O 1
ATOM 602 N N . ASN A 1 76 ? 8.625 5.318 -54.155 1.00 97.69 76 ASN A N 1
ATOM 603 C CA . ASN A 1 76 ? 7.184 5.102 -54.333 1.00 97.69 76 ASN A CA 1
ATOM 604 C C . ASN A 1 76 ? 6.480 4.623 -53.053 1.00 97.69 76 ASN A C 1
ATOM 606 O O . ASN A 1 76 ? 5.310 4.934 -52.840 1.00 97.69 76 ASN A O 1
ATOM 610 N N . CYS A 1 77 ? 7.190 3.915 -52.177 1.00 97.12 77 CYS A N 1
ATOM 611 C CA . CYS A 1 77 ? 6.694 3.366 -50.915 1.00 97.12 77 CYS A CA 1
ATOM 612 C C . CYS A 1 77 ? 6.407 4.414 -49.830 1.00 97.12 77 CYS A C 1
ATOM 614 O O . CYS A 1 77 ? 5.903 4.075 -48.764 1.00 97.12 77 CYS A O 1
ATOM 616 N N . ASN A 1 78 ? 6.716 5.690 -50.064 1.00 96.44 78 ASN A N 1
ATOM 617 C CA . ASN A 1 78 ? 6.447 6.741 -49.090 1.00 96.44 78 ASN A CA 1
ATOM 618 C C . ASN A 1 78 ? 4.960 6.787 -48.699 1.00 96.44 78 ASN A C 1
ATOM 620 O O . ASN A 1 78 ? 4.099 7.025 -49.548 1.00 96.44 78 ASN A O 1
ATOM 624 N N . THR A 1 79 ? 4.665 6.662 -47.403 1.00 92.75 79 THR A N 1
ATOM 625 C CA . THR A 1 79 ? 3.307 6.877 -46.880 1.00 92.75 79 THR A CA 1
ATOM 626 C C . THR A 1 79 ? 2.923 8.363 -46.875 1.00 92.75 79 THR A C 1
ATOM 628 O O . THR A 1 79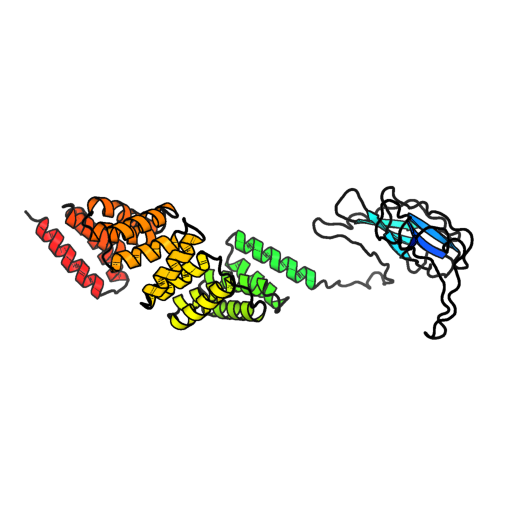 ? 3.753 9.253 -47.085 1.00 92.75 79 THR A O 1
ATOM 631 N N . SER A 1 80 ? 1.640 8.646 -46.624 1.00 88.12 80 SER A N 1
ATOM 632 C CA . SER A 1 80 ? 1.085 10.006 -46.627 1.00 88.12 80 SER A CA 1
ATOM 633 C C . SER A 1 80 ? 1.412 10.839 -45.385 1.00 88.12 80 SER A C 1
ATOM 635 O O . SER A 1 80 ? 1.222 12.053 -45.422 1.00 88.12 80 SER A O 1
ATOM 637 N N . LEU A 1 81 ? 1.860 10.214 -44.289 1.00 87.12 81 LEU A N 1
ATOM 638 C CA . LEU A 1 81 ? 2.111 10.907 -43.024 1.00 87.12 81 LEU A CA 1
ATOM 639 C C . LEU A 1 81 ? 3.583 11.256 -42.846 1.00 87.12 81 LEU A C 1
ATOM 641 O O . LEU A 1 81 ? 3.911 12.431 -42.776 1.00 87.12 81 LEU A O 1
ATOM 645 N N . MET A 1 82 ? 4.445 10.253 -42.712 1.00 89.75 82 MET A N 1
ATOM 646 C CA . MET A 1 82 ? 5.896 10.414 -42.599 1.00 89.75 82 MET A CA 1
ATOM 647 C C . MET A 1 82 ? 6.567 9.051 -42.638 1.00 89.75 82 MET A C 1
ATOM 649 O O . MET A 1 82 ? 5.973 8.061 -42.217 1.00 89.75 82 MET A O 1
ATOM 653 N N . ASN A 1 83 ? 7.825 9.021 -43.060 1.00 90.44 83 ASN A N 1
ATOM 654 C CA . ASN A 1 83 ? 8.654 7.823 -43.046 1.00 90.44 83 ASN A CA 1
ATOM 655 C C . ASN A 1 83 ? 9.900 8.078 -42.192 1.00 90.44 83 ASN A C 1
ATOM 657 O O . ASN A 1 83 ? 10.403 9.202 -42.118 1.00 90.44 83 ASN A O 1
ATOM 661 N N . SER A 1 84 ? 10.365 7.046 -41.500 1.00 87.94 84 SER A N 1
ATOM 662 C CA . SER A 1 84 ? 11.490 7.116 -40.573 1.00 87.94 84 SER A CA 1
ATOM 663 C C . SER A 1 84 ? 12.416 5.915 -40.780 1.00 87.94 84 SER A C 1
ATOM 665 O O . SER A 1 84 ? 12.698 5.589 -41.928 1.00 87.94 84 SER A O 1
ATOM 667 N N . TRP A 1 85 ? 12.940 5.324 -39.699 1.00 89.69 85 TRP A N 1
ATOM 668 C CA . TRP A 1 85 ? 13.945 4.260 -39.727 1.00 89.69 85 TRP A CA 1
ATOM 669 C C . TRP A 1 85 ? 13.664 3.201 -40.791 1.00 89.69 85 TRP A C 1
ATOM 671 O O . TRP A 1 85 ? 12.542 2.705 -40.895 1.00 89.69 85 TRP A O 1
ATOM 681 N N . HIS A 1 86 ? 14.708 2.815 -41.517 1.00 94.19 86 HIS A N 1
ATOM 682 C CA . HIS A 1 86 ? 14.664 1.784 -42.542 1.00 94.19 86 HIS A CA 1
ATOM 683 C C . HIS A 1 86 ? 15.904 0.897 -42.499 1.00 94.19 86 HIS A C 1
ATOM 685 O O . HIS A 1 86 ? 16.962 1.299 -42.007 1.00 94.19 86 HIS A O 1
ATOM 691 N N . SER A 1 87 ? 15.768 -0.311 -43.037 1.00 94.94 87 SER A N 1
ATOM 692 C CA . SER A 1 87 ? 16.863 -1.268 -43.160 1.00 94.94 87 SER A CA 1
ATOM 693 C C . SER A 1 87 ? 16.683 -2.173 -44.375 1.00 94.94 87 SER A C 1
ATOM 695 O O . SER A 1 87 ? 15.558 -2.467 -44.787 1.00 94.94 87 SER A O 1
ATOM 697 N N . PHE A 1 88 ? 17.804 -2.598 -44.953 1.00 96.00 88 PHE A N 1
ATOM 698 C CA . PHE A 1 88 ? 17.840 -3.517 -46.085 1.00 96.00 88 PHE A CA 1
ATOM 699 C C . PHE A 1 88 ? 17.809 -4.965 -45.613 1.00 96.00 88 PHE A C 1
ATOM 701 O O . PHE A 1 88 ? 18.448 -5.327 -44.624 1.00 96.00 88 PHE A O 1
ATOM 708 N N . SER A 1 89 ? 17.130 -5.821 -46.370 1.00 94.81 89 SER A N 1
ATOM 709 C CA . SER A 1 89 ? 17.314 -7.261 -46.247 1.00 94.81 89 SER A CA 1
ATOM 710 C C . SER A 1 89 ? 18.739 -7.656 -46.645 1.00 94.81 89 SER A C 1
ATOM 712 O O . SER A 1 89 ? 19.353 -6.971 -47.464 1.00 94.81 89 SER A O 1
ATOM 714 N N . PRO A 1 90 ? 19.266 -8.796 -46.158 1.00 91.56 90 PRO A N 1
ATOM 715 C CA . PRO A 1 90 ? 20.618 -9.251 -46.488 1.00 91.56 90 PRO A CA 1
ATOM 716 C C . PRO A 1 90 ? 20.885 -9.400 -47.992 1.00 91.56 90 PRO A C 1
ATOM 718 O O . PRO A 1 90 ? 22.014 -9.233 -48.435 1.00 91.56 90 PRO A O 1
ATOM 721 N N . ASN A 1 91 ? 19.850 -9.688 -48.787 1.00 91.81 91 ASN A N 1
ATOM 722 C CA . ASN A 1 91 ? 19.949 -9.792 -50.245 1.00 91.81 91 ASN A CA 1
ATOM 723 C C . ASN A 1 91 ? 19.730 -8.460 -50.991 1.00 91.81 91 ASN A C 1
ATOM 725 O O . ASN A 1 91 ? 19.727 -8.454 -52.218 1.00 91.81 91 ASN A O 1
ATOM 729 N N . GLY A 1 92 ? 19.477 -7.358 -50.278 1.00 93.62 92 GLY A N 1
ATOM 730 C CA . GLY A 1 92 ? 19.259 -6.024 -50.841 1.00 93.62 92 GLY A CA 1
ATOM 731 C C . GLY A 1 92 ? 17.944 -5.820 -51.601 1.00 93.62 92 GLY A C 1
ATOM 732 O O . GLY A 1 92 ? 17.702 -4.719 -52.085 1.00 93.62 92 GLY A O 1
ATOM 733 N N . ARG A 1 93 ? 17.086 -6.844 -51.707 1.00 95.19 93 ARG A N 1
ATOM 734 C CA . ARG A 1 93 ? 15.840 -6.799 -52.500 1.00 95.19 93 ARG A CA 1
ATOM 735 C C . ARG A 1 93 ? 14.621 -6.320 -51.733 1.00 95.19 93 ARG A C 1
ATOM 737 O O . ARG A 1 93 ? 13.599 -6.031 -52.340 1.00 95.19 93 ARG A O 1
ATOM 744 N N . TRP A 1 94 ? 14.712 -6.236 -50.413 1.00 96.75 94 TRP A N 1
ATOM 745 C CA . TRP A 1 94 ? 13.641 -5.737 -49.569 1.00 96.75 94 TRP A CA 1
ATOM 746 C C . TRP A 1 94 ? 14.156 -4.617 -48.686 1.00 96.75 94 TRP A C 1
ATOM 748 O O . TRP A 1 94 ? 15.275 -4.665 -48.174 1.00 96.75 94 TRP A O 1
ATOM 758 N N . LEU A 1 95 ? 13.302 -3.627 -48.479 1.00 96.75 95 LEU A N 1
ATOM 759 C CA . LEU A 1 95 ? 13.494 -2.601 -47.476 1.00 96.75 95 LEU A CA 1
ATOM 760 C C . LEU A 1 95 ? 12.340 -2.692 -46.482 1.00 96.75 95 LEU A C 1
ATOM 762 O O . LEU A 1 95 ? 11.175 -2.682 -46.879 1.00 96.75 95 LEU A O 1
ATOM 766 N N . VAL A 1 96 ? 12.665 -2.765 -45.196 1.00 95.75 96 VAL A N 1
ATOM 767 C CA . VAL A 1 96 ? 11.697 -2.560 -44.119 1.00 95.75 96 VAL A CA 1
ATOM 768 C C . VAL A 1 96 ? 11.824 -1.129 -43.637 1.00 95.75 96 VAL A C 1
ATOM 770 O O . VAL A 1 96 ? 12.937 -0.621 -43.516 1.00 95.75 96 VAL A O 1
ATOM 773 N N . PHE A 1 97 ? 10.708 -0.462 -43.375 1.00 93.69 97 PHE A N 1
ATOM 774 C CA . PHE A 1 97 ? 10.722 0.901 -42.866 1.00 93.69 97 PHE A CA 1
ATOM 775 C C . PHE A 1 97 ? 9.560 1.180 -41.922 1.00 93.69 97 PHE A C 1
ATOM 777 O O . PHE A 1 97 ? 8.536 0.494 -41.921 1.00 93.69 97 PHE A O 1
ATOM 784 N N . SER A 1 98 ? 9.739 2.204 -41.095 1.00 91.31 98 SER A N 1
ATOM 785 C CA . SER A 1 98 ? 8.759 2.638 -40.119 1.00 91.31 98 SER A CA 1
ATOM 786 C C . SER A 1 98 ? 8.053 3.918 -40.560 1.00 91.31 98 SER A C 1
ATOM 788 O O . SER A 1 98 ? 8.658 4.841 -41.106 1.00 91.31 98 SER A O 1
ATOM 790 N N . SER A 1 99 ? 6.745 3.980 -40.328 1.00 90.19 99 SER A N 1
ATOM 791 C CA . SER A 1 99 ? 5.921 5.153 -40.629 1.00 90.19 99 SER A CA 1
ATOM 792 C C . SER A 1 99 ? 4.901 5.374 -39.522 1.00 90.19 99 SER A C 1
ATOM 794 O O . SER A 1 99 ? 4.426 4.430 -38.883 1.00 90.19 99 SER A O 1
ATOM 796 N N . LYS A 1 100 ? 4.526 6.633 -39.282 1.00 86.25 100 LYS A N 1
ATOM 797 C CA . LYS A 1 100 ? 3.427 6.921 -38.357 1.00 86.25 100 LYS A CA 1
ATOM 798 C C . LYS A 1 100 ? 2.080 6.592 -38.980 1.00 86.25 100 LYS A C 1
ATOM 800 O O . LYS A 1 100 ? 1.864 6.767 -40.175 1.00 86.25 100 LYS A O 1
ATOM 805 N N . SER A 1 101 ? 1.176 6.154 -38.114 1.00 77.19 101 SER A N 1
ATOM 806 C CA . SER A 1 101 ? -0.265 6.138 -38.345 1.00 77.19 101 SER A CA 1
ATOM 807 C C . SER A 1 101 ? -0.903 7.314 -37.597 1.00 77.19 101 SER A C 1
ATOM 809 O O . SER A 1 101 ? -0.235 7.983 -36.805 1.00 77.19 101 SER A O 1
ATOM 811 N N . ARG A 1 102 ? -2.204 7.567 -37.787 1.00 79.94 102 ARG A N 1
ATOM 812 C CA . ARG A 1 102 ? -2.973 8.475 -36.910 1.00 79.94 102 ARG A CA 1
ATOM 813 C C . ARG A 1 102 ? -3.278 7.804 -35.561 1.00 79.94 102 ARG A C 1
ATOM 815 O O . ARG A 1 102 ? -4.428 7.703 -35.154 1.00 79.94 102 ARG A O 1
ATOM 822 N N . SER A 1 103 ? -2.242 7.301 -34.901 1.00 77.44 103 SER A N 1
ATOM 823 C CA . SER A 1 103 ? -2.290 6.697 -33.573 1.00 77.44 103 SER A CA 1
ATOM 824 C C . SER A 1 103 ? -0.991 7.012 -32.816 1.00 77.44 103 SER A C 1
ATOM 826 O O . SER A 1 103 ? -0.022 7.477 -33.429 1.00 77.44 103 SER A O 1
ATOM 828 N N . PRO A 1 104 ? -0.923 6.744 -31.499 1.00 72.50 104 PRO A N 1
ATOM 829 C CA . PRO A 1 104 ? 0.324 6.871 -30.742 1.00 72.50 104 PRO A CA 1
ATOM 830 C C . PRO A 1 104 ? 1.475 6.028 -31.324 1.00 72.50 104 PRO A C 1
ATOM 832 O O . PRO A 1 104 ? 2.654 6.364 -31.166 1.00 72.50 104 PRO A O 1
ATOM 835 N N . TYR A 1 105 ? 1.153 4.956 -32.050 1.00 78.94 105 TYR A N 1
ATOM 836 C CA . TYR A 1 105 ? 2.105 3.924 -32.431 1.00 78.94 105 TYR A CA 1
ATOM 837 C C . TYR A 1 105 ? 2.590 4.025 -33.884 1.00 78.94 105 TYR A C 1
ATOM 839 O O . TYR A 1 105 ? 1.910 4.511 -34.795 1.00 78.94 105 TYR A O 1
ATOM 847 N N . THR A 1 106 ? 3.814 3.544 -34.085 1.00 83.69 106 THR A N 1
ATOM 848 C CA . THR A 1 106 ? 4.461 3.413 -35.394 1.00 83.69 106 THR A CA 1
ATOM 849 C C . THR A 1 106 ? 4.063 2.079 -36.038 1.00 83.69 106 THR A C 1
ATOM 851 O O . THR A 1 106 ? 3.943 1.073 -35.342 1.00 83.69 106 THR A O 1
ATOM 854 N N . GLN A 1 107 ? 3.856 2.078 -37.354 1.00 88.12 107 GLN A N 1
ATOM 855 C CA . GLN A 1 107 ? 3.567 0.893 -38.168 1.00 88.12 107 GLN A CA 1
ATOM 856 C C . GLN A 1 107 ? 4.777 0.532 -39.025 1.00 88.12 107 GLN A C 1
ATOM 858 O O . GLN A 1 107 ? 5.497 1.429 -39.475 1.00 88.12 107 GLN A O 1
ATOM 863 N N . MET A 1 108 ? 4.977 -0.764 -39.264 1.00 91.75 108 MET A N 1
ATOM 864 C CA . MET A 1 108 ? 6.054 -1.270 -40.111 1.00 91.75 108 MET A CA 1
ATOM 865 C C . MET A 1 108 ? 5.547 -1.581 -41.516 1.00 91.75 108 MET A C 1
ATOM 867 O O . MET A 1 108 ? 4.441 -2.093 -41.690 1.00 91.75 108 MET A O 1
ATOM 871 N N . TYR A 1 109 ? 6.383 -1.306 -42.508 1.00 93.56 109 TYR A N 1
ATOM 872 C CA . TYR A 1 109 ? 6.086 -1.532 -43.913 1.00 93.56 109 TYR A CA 1
ATOM 873 C C . TYR A 1 109 ? 7.267 -2.201 -44.615 1.00 93.56 109 TYR A C 1
ATOM 875 O O . TYR A 1 109 ? 8.418 -2.013 -44.221 1.00 93.56 109 TYR A O 1
ATOM 883 N N . LEU A 1 110 ? 6.975 -2.950 -45.674 1.00 96.56 110 LEU A N 1
ATOM 884 C CA . LEU A 1 110 ? 7.941 -3.484 -46.626 1.00 96.56 110 LEU A CA 1
ATOM 885 C C . LEU A 1 110 ? 7.798 -2.791 -47.979 1.00 96.56 11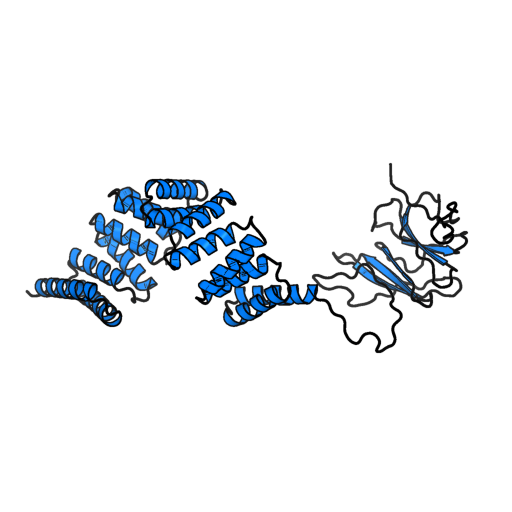0 LEU A C 1
ATOM 887 O O . LEU A 1 110 ? 6.707 -2.391 -48.384 1.00 96.56 110 LEU A O 1
ATOM 891 N N . THR A 1 111 ? 8.901 -2.711 -48.707 1.00 97.75 111 THR A N 1
ATOM 892 C CA . THR A 1 111 ? 8.904 -2.488 -50.153 1.00 97.75 111 THR A CA 1
ATOM 893 C C . THR A 1 111 ? 9.952 -3.385 -50.804 1.00 97.75 111 THR A C 1
ATOM 895 O O . THR A 1 111 ? 10.977 -3.694 -50.190 1.00 97.75 111 THR A O 1
ATOM 898 N N . HIS A 1 112 ? 9.673 -3.841 -52.023 1.00 98.19 112 HIS A N 1
ATOM 899 C CA . HIS A 1 112 ? 10.617 -4.601 -52.833 1.00 98.19 112 HIS A CA 1
ATOM 900 C C . HIS A 1 112 ? 11.387 -3.659 -53.761 1.00 98.19 112 HIS A C 1
ATOM 902 O O . HIS A 1 112 ? 10.782 -2.769 -54.352 1.00 98.19 112 HIS A O 1
ATOM 908 N N . LEU A 1 113 ? 12.688 -3.897 -53.923 1.00 96.88 113 LEU A N 1
ATOM 909 C CA . LEU A 1 113 ? 13.606 -3.158 -54.789 1.00 96.88 113 LEU A CA 1
ATOM 910 C C . LEU A 1 113 ? 14.110 -4.050 -55.929 1.00 96.88 113 LEU A C 1
ATOM 912 O O . LEU A 1 113 ? 14.679 -5.119 -55.685 1.00 96.88 113 LEU A O 1
ATOM 916 N N . ASP A 1 114 ? 13.935 -3.604 -57.173 1.00 96.06 114 ASP A N 1
ATOM 917 C CA . ASP A 1 114 ? 14.568 -4.240 -58.337 1.00 96.06 114 ASP A CA 1
ATOM 918 C C . ASP A 1 114 ? 16.058 -3.849 -58.488 1.00 96.06 114 ASP A C 1
ATOM 920 O O . ASP A 1 114 ? 16.659 -3.242 -57.599 1.00 96.06 114 ASP A O 1
ATOM 924 N N . GLU A 1 115 ? 16.711 -4.273 -59.575 1.00 92.62 115 GLU A N 1
ATOM 925 C CA . GLU A 1 115 ? 18.144 -4.016 -59.813 1.00 92.62 115 GLU A CA 1
ATOM 926 C C . GLU A 1 115 ? 18.455 -2.548 -60.091 1.00 92.62 115 GLU A C 1
ATOM 928 O O . GLU A 1 115 ? 19.525 -2.050 -59.733 1.00 92.62 115 GLU A O 1
ATOM 933 N N . GLU A 1 116 ? 17.503 -1.845 -60.683 1.00 94.12 116 GLU A N 1
ATOM 934 C CA . GLU A 1 116 ? 17.512 -0.415 -60.961 1.00 94.12 116 GLU A CA 1
ATOM 935 C C . GLU A 1 116 ? 17.063 0.404 -59.730 1.00 94.12 116 GLU A C 1
ATOM 937 O O . GLU A 1 116 ? 17.029 1.639 -59.748 1.00 94.12 116 GLU A O 1
ATOM 942 N N . GLY A 1 117 ? 16.760 -0.299 -58.635 1.00 92.69 117 GLY A N 1
ATOM 943 C CA . GLY A 1 117 ? 16.315 0.208 -57.350 1.00 92.69 117 GLY A CA 1
ATOM 944 C C . GLY A 1 117 ? 14.867 0.709 -57.356 1.00 92.69 117 GLY A C 1
ATOM 945 O O . GLY A 1 117 ? 14.464 1.366 -56.389 1.00 92.69 117 GLY A O 1
ATOM 946 N N . ASN A 1 118 ? 14.092 0.507 -58.421 1.00 96.88 118 ASN A N 1
ATOM 947 C CA . ASN A 1 118 ? 12.682 0.876 -58.420 1.00 96.88 118 ASN A CA 1
ATOM 948 C C . ASN A 1 118 ? 11.976 0.108 -57.310 1.00 96.88 118 ASN A C 1
ATOM 950 O O . ASN A 1 118 ? 12.170 -1.097 -57.140 1.00 96.88 118 ASN A O 1
ATOM 954 N N . ASP A 1 119 ? 11.181 0.840 -56.539 1.00 98.12 119 ASP A N 1
ATOM 955 C CA . ASP A 1 119 ? 10.518 0.310 -55.367 1.00 98.12 119 ASP A CA 1
ATOM 956 C C . ASP A 1 119 ? 9.014 0.151 -55.594 1.00 98.12 119 ASP A C 1
ATOM 958 O O . ASP A 1 119 ? 8.375 0.951 -56.292 1.00 98.12 119 ASP A O 1
ATOM 962 N N . THR A 1 120 ? 8.439 -0.888 -54.994 1.00 98.31 120 THR A N 1
ATOM 963 C CA . THR A 1 120 ? 6.988 -1.101 -54.977 1.00 98.31 120 THR A CA 1
ATOM 964 C C . THR A 1 120 ? 6.302 -0.141 -53.997 1.00 98.31 120 THR A C 1
ATOM 966 O O . THR A 1 120 ? 6.950 0.395 -53.092 1.00 98.31 120 THR A O 1
ATOM 969 N N . PRO A 1 121 ? 4.971 0.048 -54.085 1.00 97.69 121 PRO A N 1
ATOM 970 C CA . PRO A 1 121 ? 4.208 0.682 -53.012 1.00 97.69 121 PRO A CA 1
ATOM 971 C C . PRO A 1 121 ? 4.428 0.003 -51.650 1.00 97.69 121 PRO A C 1
ATOM 973 O O . PRO A 1 121 ? 4.845 -1.155 -51.577 1.00 97.69 121 PRO A O 1
ATOM 976 N N . ALA A 1 122 ? 4.126 0.729 -50.572 1.00 96.38 122 ALA A N 1
ATOM 977 C CA . ALA A 1 122 ? 4.266 0.231 -49.207 1.00 96.38 122 ALA A CA 1
ATOM 978 C C . ALA A 1 122 ? 3.350 -0.970 -48.940 1.00 96.38 122 ALA A C 1
ATOM 980 O O . ALA A 1 122 ? 2.143 -0.900 -49.172 1.00 96.38 122 ALA A O 1
ATOM 981 N N . ILE A 1 123 ? 3.914 -2.034 -48.376 1.00 96.25 123 ILE A N 1
ATOM 982 C CA . ILE A 1 123 ? 3.196 -3.233 -47.940 1.00 96.25 123 ILE A CA 1
ATOM 983 C C . ILE A 1 123 ? 3.168 -3.220 -46.413 1.00 96.25 123 ILE A C 1
ATOM 985 O O . ILE A 1 123 ? 4.220 -3.296 -45.785 1.00 96.25 123 ILE A O 1
ATOM 989 N N . LEU A 1 124 ? 1.991 -3.095 -45.800 1.00 92.94 124 LEU A N 1
ATOM 990 C CA . LEU A 1 124 ? 1.856 -3.095 -44.340 1.00 92.94 124 LEU A CA 1
ATOM 991 C C . LEU A 1 124 ? 2.266 -4.459 -43.766 1.00 92.94 124 LEU A C 1
ATOM 993 O O . LEU A 1 124 ? 1.765 -5.492 -44.205 1.00 92.94 124 LEU A O 1
ATOM 997 N N . ILE A 1 125 ? 3.129 -4.455 -42.749 1.00 91.19 125 ILE A N 1
ATOM 998 C CA . ILE A 1 125 ? 3.341 -5.626 -41.899 1.00 91.19 125 ILE A CA 1
ATOM 999 C C . ILE A 1 125 ? 2.297 -5.555 -40.782 1.00 91.19 125 ILE A C 1
ATOM 1001 O O . ILE A 1 125 ? 2.323 -4.660 -39.936 1.00 91.19 125 ILE A O 1
ATOM 1005 N N . GLU A 1 126 ? 1.335 -6.468 -40.799 1.00 86.00 126 GLU A N 1
ATOM 1006 C CA . GLU A 1 126 ? 0.269 -6.492 -39.799 1.00 86.00 126 GLU A CA 1
ATOM 1007 C C . GLU A 1 126 ? 0.794 -6.914 -38.416 1.00 86.00 126 GLU A C 1
ATOM 1009 O O . GLU A 1 126 ? 1.836 -7.555 -38.286 1.00 86.00 126 GLU A O 1
ATOM 1014 N N . ASN A 1 127 ? 0.056 -6.560 -37.360 1.00 80.81 127 ASN A N 1
ATOM 1015 C CA . ASN A 1 127 ? 0.330 -6.972 -35.975 1.00 80.81 127 ASN A CA 1
ATOM 1016 C C . ASN A 1 127 ? 1.696 -6.540 -35.398 1.00 80.81 127 ASN A C 1
ATOM 1018 O O . ASN A 1 127 ? 2.143 -7.085 -34.391 1.00 80.81 127 ASN A O 1
ATOM 1022 N N . THR A 1 128 ? 2.345 -5.510 -35.953 1.00 76.06 128 THR A N 1
ATOM 1023 C CA . THR A 1 128 ? 3.603 -4.952 -35.403 1.00 76.06 128 THR A CA 1
ATOM 1024 C C . THR A 1 128 ? 3.403 -3.979 -34.232 1.00 76.06 128 THR A C 1
ATOM 1026 O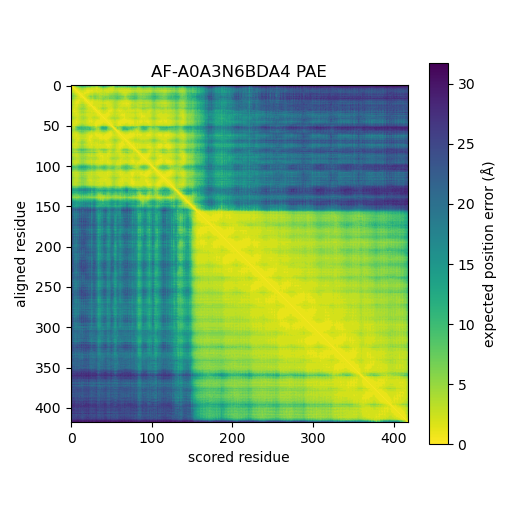 O . THR A 1 128 ? 4.313 -3.227 -33.871 1.00 76.06 128 THR A O 1
ATOM 1029 N N . THR A 1 129 ? 2.202 -3.923 -33.657 1.00 68.19 129 THR A N 1
ATOM 1030 C CA . THR A 1 129 ? 1.825 -2.944 -32.633 1.00 68.19 129 THR A CA 1
ATOM 1031 C C . THR A 1 129 ? 0.838 -3.553 -31.638 1.00 68.19 129 THR A C 1
ATOM 1033 O O . THR A 1 129 ? -0.111 -4.216 -32.044 1.00 68.19 129 THR A O 1
ATOM 1036 N N . ALA A 1 130 ? 1.026 -3.275 -30.344 1.00 65.75 130 ALA A N 1
ATOM 1037 C CA . ALA A 1 130 ? 0.082 -3.601 -29.272 1.00 65.75 130 ALA A CA 1
ATOM 1038 C C . ALA A 1 130 ? -0.153 -2.377 -28.365 1.00 65.75 130 ALA A C 1
ATOM 1040 O O . ALA A 1 130 ? 0.624 -1.424 -28.394 1.00 65.75 130 ALA A O 1
ATOM 1041 N N . ALA A 1 131 ? -1.199 -2.404 -27.528 1.00 59.97 131 ALA A N 1
ATOM 1042 C CA . ALA A 1 131 ? -1.648 -1.269 -26.700 1.00 59.97 131 ALA A CA 1
ATOM 1043 C C . ALA A 1 131 ? -0.573 -0.661 -25.765 1.00 59.97 131 ALA A C 1
ATOM 1045 O O . ALA A 1 131 ? -0.729 0.447 -25.261 1.00 59.97 131 ALA A O 1
ATOM 1046 N N . ASN A 1 132 ? 0.547 -1.340 -25.546 1.00 63.03 132 ASN A N 1
ATOM 1047 C CA . ASN A 1 132 ? 1.683 -0.843 -24.770 1.00 63.03 132 ASN A CA 1
ATOM 1048 C C . ASN A 1 132 ? 3.040 -1.067 -25.463 1.00 63.03 132 ASN A C 1
ATOM 1050 O O . ASN A 1 132 ? 4.076 -0.975 -24.809 1.00 63.03 132 ASN A O 1
ATOM 1054 N N . ARG A 1 133 ? 3.066 -1.401 -26.763 1.00 66.19 133 ARG A N 1
ATOM 1055 C CA . ARG A 1 133 ? 4.300 -1.765 -27.482 1.00 66.19 133 ARG A CA 1
ATOM 1056 C C . ARG A 1 133 ? 4.274 -1.264 -28.922 1.00 66.19 133 ARG A C 1
ATOM 1058 O O . ARG A 1 133 ? 3.312 -1.497 -29.651 1.00 66.19 133 ARG A O 1
ATOM 1065 N N . ALA A 1 134 ? 5.366 -0.642 -29.354 1.00 65.25 134 ALA A N 1
ATOM 1066 C CA . ALA A 1 134 ? 5.592 -0.286 -30.750 1.00 65.25 134 ALA A CA 1
ATOM 1067 C C . ALA A 1 134 ? 6.941 -0.833 -31.215 1.00 65.25 134 ALA A C 1
ATOM 1069 O O . ALA A 1 134 ? 7.957 -0.634 -30.549 1.00 65.25 134 ALA A O 1
ATOM 1070 N N . VAL A 1 135 ? 6.957 -1.473 -32.382 1.00 70.25 135 VAL A N 1
ATOM 1071 C CA . VAL A 1 135 ? 8.197 -1.724 -33.120 1.00 70.25 135 VAL A CA 1
ATOM 1072 C C . VAL A 1 135 ? 8.608 -0.405 -33.774 1.00 70.25 135 VAL A C 1
ATOM 1074 O O . VAL A 1 135 ? 7.782 0.243 -34.414 1.00 70.25 135 VAL A O 1
ATOM 1077 N N . ASN A 1 136 ? 9.852 0.037 -33.576 1.00 71.19 136 ASN A N 1
ATOM 1078 C CA . ASN A 1 136 ? 10.308 1.338 -34.088 1.00 71.19 136 ASN A CA 1
ATOM 1079 C C . ASN A 1 136 ? 11.576 1.257 -34.952 1.00 71.19 136 ASN A C 1
ATOM 1081 O O . ASN A 1 136 ? 11.806 2.134 -35.781 1.00 71.19 136 ASN A O 1
ATOM 1085 N N . ILE A 1 137 ? 12.377 0.208 -34.766 1.00 81.38 137 ILE A N 1
ATOM 1086 C CA . ILE A 1 137 ? 13.678 0.012 -35.414 1.00 81.38 137 ILE A CA 1
ATOM 1087 C C . ILE A 1 137 ? 13.700 -1.422 -35.962 1.00 81.38 137 ILE A C 1
ATOM 1089 O O . ILE A 1 137 ? 14.268 -2.312 -35.329 1.00 81.38 137 ILE A O 1
ATOM 1093 N N . PRO A 1 138 ? 12.971 -1.699 -37.057 1.00 81.62 138 PRO A N 1
ATOM 1094 C CA . PRO A 1 138 ? 12.986 -3.020 -37.664 1.00 81.62 138 PRO A CA 1
ATOM 1095 C C . PRO A 1 138 ? 14.348 -3.276 -38.316 1.00 81.62 138 PRO A C 1
ATOM 1097 O O . PRO A 1 138 ? 14.886 -2.418 -39.015 1.00 81.62 138 PRO A O 1
ATOM 1100 N N . GLU A 1 139 ? 14.880 -4.474 -38.110 1.00 84.56 139 GLU A N 1
ATOM 1101 C CA . GLU A 1 139 ? 16.119 -4.940 -38.727 1.00 84.56 139 GLU A CA 1
ATOM 1102 C C . GLU A 1 139 ? 15.895 -6.344 -39.284 1.00 84.56 139 GLU A C 1
ATOM 1104 O O . GLU A 1 139 ? 15.159 -7.147 -38.705 1.00 84.56 139 GLU A O 1
ATOM 1109 N N . PHE A 1 140 ? 16.532 -6.646 -40.412 1.00 88.62 140 PHE A N 1
ATOM 1110 C CA . PHE A 1 140 ? 16.575 -8.011 -40.913 1.00 88.62 140 PHE A CA 1
ATOM 1111 C C . PHE A 1 140 ? 17.722 -8.768 -40.251 1.00 88.62 140 PHE A C 1
ATOM 1113 O O . PHE A 1 140 ? 18.832 -8.254 -40.127 1.00 88.62 140 PHE A O 1
ATOM 1120 N N . VAL A 1 141 ? 17.472 -10.024 -39.891 1.00 83.81 141 VAL A N 1
ATOM 1121 C CA . VAL A 1 141 ? 18.505 -10.930 -39.384 1.00 83.81 141 VAL A CA 1
ATOM 1122 C C . VAL A 1 141 ? 18.602 -12.119 -40.327 1.00 83.81 141 VAL A C 1
ATOM 1124 O O . VAL A 1 141 ? 17.591 -12.728 -40.673 1.00 83.81 141 VAL A O 1
ATOM 1127 N N . ASN A 1 142 ? 19.819 -12.436 -40.766 1.00 83.88 142 ASN A N 1
ATOM 1128 C CA . ASN A 1 142 ? 20.071 -13.602 -41.602 1.00 83.88 142 ASN A CA 1
ATOM 1129 C C . ASN A 1 142 ? 20.165 -14.852 -40.719 1.00 83.88 142 ASN A C 1
ATOM 1131 O O . ASN A 1 142 ? 21.206 -15.106 -40.116 1.00 83.88 142 ASN A O 1
ATOM 1135 N N . VAL A 1 143 ? 19.072 -15.602 -40.618 1.00 83.00 143 VAL A N 1
ATOM 1136 C CA . VAL A 1 143 ? 18.996 -16.843 -39.839 1.00 83.00 143 VAL A CA 1
ATOM 1137 C C . VAL A 1 143 ? 18.426 -17.977 -40.683 1.00 83.00 143 VAL A C 1
ATOM 1139 O O . VAL A 1 143 ? 17.624 -17.750 -41.589 1.00 83.00 143 VAL A O 1
ATOM 1142 N N . ALA A 1 144 ? 18.824 -19.210 -40.369 1.00 83.12 144 ALA A N 1
ATOM 1143 C CA . ALA A 1 144 ? 18.163 -20.396 -40.902 1.00 83.12 144 ALA A CA 1
ATOM 1144 C C . ALA A 1 144 ? 16.707 -20.487 -40.382 1.00 83.12 144 ALA A C 1
ATOM 1146 O O . ALA A 1 144 ? 16.403 -19.889 -39.346 1.00 83.12 144 ALA A O 1
ATOM 1147 N N . PRO A 1 145 ? 15.805 -21.233 -41.051 1.00 76.12 145 PRO A N 1
ATOM 1148 C CA . PRO A 1 145 ? 14.409 -21.389 -40.621 1.00 76.12 145 PRO A CA 1
ATOM 1149 C C . PRO A 1 145 ? 14.222 -21.867 -39.168 1.00 76.12 145 PRO A C 1
ATOM 1151 O O . PRO A 1 145 ? 13.215 -21.554 -38.543 1.00 76.12 145 PRO A O 1
ATOM 1154 N N . ASP A 1 146 ? 15.197 -22.592 -38.623 1.00 80.12 146 ASP A N 1
ATOM 1155 C CA . ASP A 1 146 ? 15.280 -23.098 -37.248 1.00 80.12 146 ASP A CA 1
ATOM 1156 C C . ASP A 1 146 ? 16.268 -22.311 -36.361 1.00 80.12 146 ASP A C 1
ATOM 1158 O O . ASP A 1 146 ? 16.467 -22.638 -35.191 1.00 80.12 146 ASP A O 1
ATOM 1162 N N . GLY A 1 147 ? 16.870 -21.245 -36.894 1.00 76.81 147 GLY A N 1
ATOM 1163 C CA . GLY A 1 147 ? 17.887 -20.441 -36.213 1.00 76.81 147 GLY A CA 1
ATOM 1164 C C . GLY A 1 147 ? 17.359 -19.639 -35.020 1.00 76.81 147 GLY A C 1
ATOM 1165 O O . GLY A 1 147 ? 18.140 -19.258 -34.150 1.00 76.81 147 GLY A O 1
ATOM 1166 N N . PHE A 1 148 ? 16.043 -19.420 -34.941 1.00 73.88 148 PHE A N 1
ATOM 1167 C CA . PHE A 1 148 ? 15.375 -18.872 -33.760 1.00 73.88 148 PHE A CA 1
ATOM 1168 C C . PHE A 1 148 ? 14.537 -19.954 -33.078 1.00 73.88 148 PHE A C 1
ATOM 1170 O O . PHE A 1 148 ? 13.351 -20.108 -33.357 1.00 73.88 148 PHE A O 1
ATOM 1177 N N . SER A 1 149 ? 15.143 -20.690 -32.148 1.00 74.62 149 SER A N 1
ATOM 1178 C CA . SER A 1 149 ? 14.426 -21.664 -31.315 1.00 74.62 149 SER A CA 1
ATOM 1179 C C . SER A 1 149 ? 13.787 -21.028 -30.073 1.00 74.62 149 SER A C 1
ATOM 1181 O O . SER A 1 149 ? 12.794 -21.540 -29.555 1.00 74.62 149 SER A O 1
ATOM 1183 N N . LYS A 1 150 ? 14.333 -19.901 -29.595 1.00 75.19 150 LYS A N 1
ATOM 1184 C CA . LYS A 1 150 ? 13.852 -19.157 -28.425 1.00 75.19 150 LYS A CA 1
ATOM 1185 C C . LYS A 1 150 ? 14.284 -17.690 -28.500 1.00 75.19 150 LYS A C 1
ATOM 1187 O O . LYS A 1 150 ? 15.414 -17.399 -28.881 1.00 75.19 150 LYS A O 1
ATOM 1192 N N . ILE A 1 151 ? 13.401 -16.777 -28.098 1.00 70.31 151 ILE A N 1
ATOM 1193 C CA . ILE A 1 151 ? 13.724 -15.363 -27.869 1.00 70.31 151 ILE A CA 1
ATOM 1194 C C . ILE A 1 151 ? 13.484 -15.092 -26.387 1.00 70.31 151 ILE A C 1
ATOM 1196 O O . ILE A 1 151 ? 12.348 -15.162 -25.923 1.00 70.31 151 ILE A O 1
ATOM 1200 N N . ASP A 1 152 ? 14.553 -14.807 -25.647 1.00 63.53 152 ASP A N 1
ATOM 1201 C CA . ASP A 1 152 ? 14.459 -14.401 -24.249 1.00 63.53 152 ASP A CA 1
ATOM 1202 C C . ASP A 1 152 ? 14.207 -12.896 -24.160 1.00 63.53 152 ASP A C 1
ATOM 1204 O O . ASP A 1 152 ? 14.930 -12.089 -24.745 1.00 63.53 152 ASP A O 1
ATOM 1208 N N . ALA A 1 153 ? 13.180 -12.511 -23.403 1.00 68.44 153 ALA A N 1
ATOM 1209 C CA . ALA A 1 153 ? 12.839 -11.115 -23.156 1.00 68.44 153 ALA A CA 1
ATOM 1210 C C . ALA A 1 153 ? 12.691 -10.871 -21.641 1.00 68.44 153 ALA A C 1
ATOM 1212 O O . ALA A 1 153 ? 11.580 -10.608 -21.173 1.00 68.44 153 ALA A O 1
ATOM 1213 N N . PRO A 1 154 ? 13.789 -10.936 -20.859 1.00 64.62 154 PRO A N 1
ATOM 1214 C CA . PRO A 1 154 ? 13.748 -10.971 -19.391 1.00 64.62 154 PRO A CA 1
ATOM 1215 C C . PRO A 1 154 ? 13.016 -9.773 -18.778 1.00 64.62 154 PRO A C 1
ATOM 1217 O O . PRO A 1 154 ? 12.211 -9.925 -17.862 1.00 64.62 154 PRO A O 1
ATOM 1220 N N . ALA A 1 155 ? 13.208 -8.584 -19.359 1.00 67.12 155 ALA A N 1
ATOM 1221 C CA . ALA A 1 155 ? 12.487 -7.383 -18.949 1.00 67.12 155 ALA A CA 1
ATOM 1222 C C . ALA A 1 155 ? 10.962 -7.551 -19.086 1.00 67.12 155 ALA A C 1
ATOM 1224 O O . ALA A 1 155 ? 10.205 -7.093 -18.237 1.00 67.12 155 ALA A O 1
ATOM 1225 N N . THR A 1 156 ? 10.489 -8.245 -20.126 1.00 75.00 156 THR A N 1
ATOM 1226 C CA . THR A 1 156 ? 9.049 -8.467 -20.327 1.00 75.00 156 THR A CA 1
ATOM 1227 C C . THR A 1 156 ? 8.462 -9.485 -19.360 1.00 75.00 156 THR A C 1
ATOM 1229 O O . THR A 1 156 ? 7.287 -9.361 -19.014 1.00 75.00 156 THR A O 1
ATOM 1232 N N . ASP A 1 157 ? 9.256 -10.453 -18.899 1.00 84.88 157 ASP A N 1
ATOM 1233 C CA . ASP A 1 157 ? 8.805 -11.429 -17.910 1.00 84.88 157 ASP A CA 1
ATOM 1234 C C . ASP A 1 157 ? 8.617 -10.796 -16.538 1.00 84.88 157 ASP A C 1
ATOM 1236 O O . ASP A 1 157 ? 7.597 -11.060 -15.900 1.00 84.88 157 ASP A O 1
ATOM 1240 N N . PHE A 1 158 ? 9.532 -9.908 -16.128 1.00 89.44 158 PHE A N 1
ATOM 1241 C CA . PHE A 1 158 ? 9.369 -9.132 -14.901 1.00 89.44 158 PHE A CA 1
ATOM 1242 C C . PHE A 1 158 ? 8.056 -8.339 -14.922 1.00 89.44 158 PHE A C 1
ATOM 1244 O O . PHE A 1 158 ? 7.208 -8.554 -14.060 1.00 89.44 158 PHE A O 1
ATOM 1251 N N . PHE A 1 159 ? 7.837 -7.491 -15.936 1.00 88.88 159 PHE A N 1
ATOM 1252 C CA . PHE A 1 159 ? 6.630 -6.655 -15.994 1.00 88.88 159 PHE A CA 1
ATOM 1253 C C . PHE A 1 159 ? 5.345 -7.483 -16.070 1.00 88.88 159 PHE A C 1
ATOM 1255 O O . PHE A 1 159 ? 4.361 -7.150 -15.420 1.00 88.88 159 PHE A O 1
ATOM 1262 N N . ARG A 1 160 ? 5.354 -8.607 -16.796 1.00 90.44 160 ARG A N 1
ATOM 1263 C CA . ARG A 1 160 ? 4.198 -9.511 -16.857 1.00 90.44 160 ARG A CA 1
ATOM 1264 C C . ARG A 1 160 ? 3.858 -10.099 -15.485 1.00 90.44 160 ARG A C 1
ATOM 1266 O O . ARG A 1 160 ? 2.682 -10.186 -15.140 1.00 90.44 160 ARG A O 1
ATOM 1273 N N . VAL A 1 161 ? 4.865 -10.539 -14.730 1.00 95.06 161 VAL A N 1
ATOM 1274 C CA . VAL A 1 161 ? 4.675 -11.086 -13.377 1.00 95.06 161 VAL A CA 1
ATOM 1275 C C . VAL A 1 161 ? 4.253 -9.984 -12.404 1.00 95.06 161 VAL A C 1
ATOM 1277 O O . VAL A 1 161 ? 3.325 -10.190 -11.628 1.00 95.06 161 VAL A O 1
ATOM 1280 N N . PHE A 1 162 ? 4.871 -8.808 -12.493 1.00 95.31 162 PHE A N 1
ATOM 1281 C CA . PHE A 1 162 ? 4.555 -7.639 -11.676 1.00 95.31 162 PHE A CA 1
ATOM 1282 C C . PHE A 1 162 ? 3.099 -7.179 -11.860 1.00 95.31 162 PHE A C 1
ATOM 1284 O O . PHE A 1 162 ? 2.363 -7.037 -10.885 1.00 95.31 162 PHE A O 1
ATOM 1291 N N . ASP A 1 163 ? 2.648 -7.021 -13.108 1.00 94.75 163 ASP A N 1
ATOM 1292 C CA . ASP A 1 163 ? 1.275 -6.609 -13.426 1.00 94.75 163 ASP A CA 1
ATOM 1293 C C . ASP A 1 163 ? 0.246 -7.645 -12.952 1.00 94.75 163 ASP A C 1
ATOM 1295 O O . ASP A 1 163 ? -0.813 -7.290 -12.427 1.00 94.75 163 ASP A O 1
ATOM 1299 N N . LEU A 1 164 ? 0.564 -8.938 -13.088 1.00 96.56 164 LEU A N 1
ATOM 1300 C CA . LEU A 1 164 ? -0.277 -10.014 -12.569 1.00 96.56 164 LEU A CA 1
ATOM 1301 C C . LEU A 1 164 ? -0.355 -9.976 -11.035 1.00 96.56 164 LEU A C 1
ATOM 1303 O O . LEU A 1 164 ? -1.442 -10.126 -10.478 1.00 96.56 164 LEU A O 1
ATOM 1307 N N . ALA A 1 165 ? 0.766 -9.743 -10.350 1.00 97.25 165 ALA A N 1
ATOM 1308 C CA . ALA A 1 165 ? 0.806 -9.635 -8.895 1.00 97.25 165 ALA A CA 1
ATOM 1309 C C . ALA A 1 165 ? -0.043 -8.455 -8.387 1.00 97.25 165 ALA A C 1
ATOM 1311 O O . ALA A 1 165 ? -0.819 -8.610 -7.436 1.00 97.25 165 ALA A O 1
ATOM 1312 N N . LEU A 1 166 ? 0.023 -7.301 -9.062 1.00 96.12 166 LEU A N 1
ATOM 1313 C CA . LEU A 1 166 ? -0.858 -6.159 -8.793 1.00 96.12 166 LEU A CA 1
ATOM 1314 C C . LEU A 1 166 ? -2.335 -6.518 -8.989 1.00 96.12 166 LEU A C 1
ATOM 1316 O O . LEU A 1 166 ? -3.170 -6.178 -8.148 1.00 96.12 166 LEU A O 1
ATOM 1320 N N . ASP A 1 167 ? -2.678 -7.202 -10.080 1.00 96.50 167 ASP A N 1
ATOM 1321 C CA . ASP A 1 167 ? -4.061 -7.582 -10.370 1.00 96.50 167 ASP A CA 1
ATOM 1322 C C . ASP A 1 167 ? -4.643 -8.529 -9.313 1.00 96.50 167 ASP A C 1
ATOM 1324 O O . ASP A 1 167 ? -5.727 -8.278 -8.781 1.00 96.50 167 ASP A O 1
ATOM 1328 N N . LEU A 1 168 ? -3.884 -9.560 -8.939 1.00 96.88 168 LEU A N 1
ATOM 1329 C CA . LEU A 1 168 ? -4.255 -10.505 -7.885 1.00 96.88 168 LEU A CA 1
ATOM 1330 C C . LEU A 1 168 ? -4.402 -9.805 -6.527 1.00 96.88 168 LEU A C 1
ATOM 1332 O O . LEU A 1 168 ? -5.356 -10.068 -5.793 1.00 96.88 168 LEU A O 1
ATOM 1336 N N . THR A 1 169 ? -3.511 -8.854 -6.222 1.00 94.88 169 THR A N 1
ATOM 1337 C CA . THR A 1 169 ? -3.584 -8.040 -4.999 1.00 94.88 169 THR A CA 1
ATOM 1338 C C . THR A 1 169 ? -4.868 -7.207 -4.961 1.00 94.88 169 THR A C 1
ATOM 1340 O O . THR A 1 169 ? -5.541 -7.168 -3.931 1.00 94.88 169 THR A O 1
ATOM 1343 N N . ARG A 1 170 ? -5.259 -6.580 -6.081 1.00 94.56 170 ARG A N 1
ATOM 1344 C CA . ARG A 1 170 ? -6.518 -5.813 -6.188 1.00 94.56 170 ARG A CA 1
ATOM 1345 C C . ARG A 1 170 ? -7.757 -6.696 -6.049 1.00 94.56 170 ARG A C 1
ATOM 1347 O O . ARG A 1 170 ? -8.744 -6.262 -5.466 1.00 94.56 170 ARG A O 1
ATOM 1354 N N . LYS A 1 171 ? -7.696 -7.935 -6.541 1.00 95.25 171 LYS A N 1
ATOM 1355 C CA . LYS A 1 171 ? -8.756 -8.947 -6.392 1.00 95.25 171 LYS A CA 1
ATOM 1356 C C . LYS A 1 171 ? -8.781 -9.610 -5.012 1.00 95.25 171 LYS A C 1
ATOM 1358 O O . LYS A 1 171 ? -9.594 -10.501 -4.786 1.00 95.25 171 LYS A O 1
ATOM 1363 N N . ASN A 1 172 ? -7.902 -9.192 -4.098 1.00 93.31 172 ASN A N 1
ATOM 1364 C CA . ASN A 1 172 ? -7.739 -9.771 -2.767 1.00 93.31 172 ASN A CA 1
ATOM 1365 C C . ASN A 1 172 ? -7.411 -11.282 -2.782 1.00 93.31 172 ASN A C 1
ATOM 1367 O O . ASN A 1 172 ? -7.692 -12.005 -1.828 1.00 93.31 172 ASN A O 1
ATOM 1371 N N . GLN A 1 173 ? -6.792 -11.771 -3.860 1.00 95.38 173 GLN A N 1
ATOM 1372 C CA . GLN A 1 173 ? -6.317 -13.150 -3.984 1.00 95.38 173 GLN A CA 1
ATOM 1373 C C . GLN A 1 173 ? -4.916 -13.260 -3.370 1.00 95.38 173 GLN A C 1
ATOM 1375 O O . GLN A 1 173 ? -3.919 -13.394 -4.076 1.00 95.38 173 GLN A O 1
ATOM 1380 N N . LEU A 1 174 ? -4.839 -13.143 -2.039 1.00 93.19 174 LEU A N 1
ATOM 1381 C CA . LEU A 1 174 ? -3.577 -12.970 -1.305 1.00 93.19 174 LEU A CA 1
ATOM 1382 C C . LEU A 1 174 ? -2.558 -14.093 -1.552 1.00 93.19 174 LEU A C 1
ATOM 1384 O O . LEU A 1 174 ? -1.382 -13.802 -1.749 1.00 93.19 174 LEU A O 1
ATOM 1388 N N . GLY A 1 175 ? -2.998 -15.356 -1.575 1.00 93.88 175 GLY A N 1
ATOM 1389 C CA . GLY A 1 175 ? -2.108 -16.502 -1.793 1.00 93.88 175 GLY A CA 1
ATOM 1390 C C . GLY A 1 175 ? -1.432 -16.472 -3.166 1.00 93.88 175 GLY A C 1
ATOM 1391 O O . GLY A 1 175 ? -0.212 -16.579 -3.258 1.00 93.88 175 GLY A O 1
ATOM 1392 N N . ASP A 1 176 ? -2.210 -16.244 -4.225 1.00 96.00 176 ASP A N 1
ATOM 1393 C CA . ASP A 1 176 ? -1.682 -16.165 -5.590 1.00 96.00 176 ASP A CA 1
ATOM 1394 C C . ASP A 1 176 ? -0.818 -14.910 -5.785 1.00 96.00 176 ASP A C 1
ATOM 1396 O O . ASP A 1 176 ? 0.225 -14.963 -6.439 1.00 96.00 176 ASP A O 1
ATOM 1400 N N . ALA A 1 177 ? -1.228 -13.782 -5.191 1.00 97.19 177 ALA A N 1
ATOM 1401 C CA . ALA A 1 177 ? -0.476 -12.533 -5.236 1.00 97.19 177 ALA A CA 1
ATOM 1402 C C . ALA A 1 177 ? 0.915 -12.690 -4.610 1.00 97.19 177 ALA A C 1
ATOM 1404 O O . ALA A 1 177 ? 1.895 -12.266 -5.215 1.00 97.19 177 ALA A O 1
ATOM 1405 N N . LEU A 1 178 ? 1.015 -13.342 -3.446 1.00 97.62 178 LEU A N 1
ATOM 1406 C CA . LEU A 1 178 ? 2.292 -13.628 -2.785 1.00 97.62 178 LEU A CA 1
ATOM 1407 C C . LEU A 1 178 ? 3.246 -14.413 -3.688 1.00 97.62 178 LEU A C 1
ATOM 1409 O O . LEU A 1 178 ? 4.408 -14.038 -3.822 1.00 97.62 178 LEU A O 1
ATOM 1413 N N . VAL A 1 179 ? 2.750 -15.459 -4.358 1.00 97.75 179 VAL A N 1
ATOM 1414 C CA . VAL A 1 179 ? 3.560 -16.264 -5.288 1.00 97.75 179 VAL A CA 1
ATOM 1415 C C . VAL A 1 179 ? 4.103 -15.404 -6.431 1.00 97.75 179 VAL A C 1
ATOM 1417 O O . VAL A 1 179 ? 5.275 -15.521 -6.791 1.00 97.75 179 VAL A O 1
ATOM 1420 N N . GLN A 1 180 ? 3.279 -14.522 -7.005 1.00 98.00 180 GLN A N 1
ATOM 1421 C CA . GLN A 1 180 ? 3.736 -13.650 -8.089 1.00 98.00 180 GLN A CA 1
ATOM 1422 C C . GLN A 1 180 ? 4.679 -12.548 -7.597 1.00 98.00 180 GLN A C 1
ATOM 1424 O O . GLN A 1 180 ? 5.645 -12.244 -8.290 1.00 98.00 180 GLN A O 1
ATOM 1429 N N . TRP A 1 181 ? 4.467 -11.992 -6.402 1.00 98.25 181 TRP A N 1
ATOM 1430 C CA . TRP A 1 181 ? 5.389 -11.019 -5.814 1.00 98.25 181 TRP A CA 1
ATOM 1431 C C . TRP A 1 181 ? 6.761 -11.625 -5.522 1.00 98.25 181 TRP A C 1
ATOM 1433 O O . TRP A 1 181 ? 7.772 -11.014 -5.864 1.00 98.25 181 TRP A O 1
ATOM 1443 N N . GLN A 1 182 ? 6.804 -12.852 -4.997 1.00 98.12 182 GLN A N 1
ATOM 1444 C CA . GLN A 1 182 ? 8.050 -13.592 -4.793 1.00 98.12 182 GLN A CA 1
ATOM 1445 C C . GLN A 1 182 ? 8.794 -13.802 -6.120 1.00 98.12 182 GLN A C 1
ATOM 1447 O O . GLN A 1 182 ? 9.990 -13.547 -6.231 1.00 98.12 182 GLN A O 1
ATOM 1452 N N . LYS A 1 183 ? 8.065 -14.180 -7.173 1.00 97.25 183 LYS A N 1
ATOM 1453 C CA . LYS A 1 183 ? 8.641 -14.326 -8.511 1.00 97.25 183 LYS A CA 1
ATOM 1454 C C . LYS A 1 183 ? 9.116 -12.992 -9.101 1.00 97.25 183 LYS A C 1
ATOM 1456 O O . LYS A 1 183 ? 10.109 -12.966 -9.821 1.00 97.25 183 LYS A O 1
ATOM 1461 N N . ALA A 1 184 ? 8.424 -11.887 -8.823 1.00 96.50 184 ALA A N 1
ATOM 1462 C CA . ALA A 1 184 ? 8.827 -10.564 -9.294 1.00 96.50 184 ALA A CA 1
ATOM 1463 C C . ALA A 1 184 ? 10.184 -10.154 -8.701 1.00 96.50 184 ALA A C 1
ATOM 1465 O O . ALA A 1 184 ? 11.056 -9.724 -9.454 1.00 96.50 184 ALA A O 1
ATOM 1466 N N . VAL A 1 185 ? 10.387 -10.348 -7.392 1.00 97.25 185 VAL A N 1
ATOM 1467 C CA . VAL A 1 185 ? 11.674 -10.043 -6.739 1.00 97.25 185 VAL A CA 1
ATOM 1468 C C . VAL A 1 185 ? 12.789 -11.007 -7.158 1.00 97.25 185 VAL A C 1
ATOM 1470 O O . VAL A 1 185 ? 13.941 -10.603 -7.236 1.00 97.25 185 VAL A O 1
ATOM 1473 N N . GLU A 1 186 ? 12.474 -12.260 -7.502 1.00 96.12 186 GLU A N 1
ATOM 1474 C CA . GLU A 1 186 ? 13.456 -13.192 -8.085 1.00 96.12 186 GLU A CA 1
ATOM 1475 C C . GLU A 1 186 ? 13.910 -12.760 -9.487 1.00 96.12 186 GLU A C 1
ATOM 1477 O O . GLU A 1 186 ? 15.083 -12.899 -9.831 1.00 96.12 186 GLU A O 1
ATOM 1482 N N . LEU A 1 187 ? 12.988 -12.238 -10.303 1.00 93.31 187 LEU A N 1
ATOM 1483 C CA . LEU A 1 187 ? 13.281 -11.772 -11.662 1.00 93.31 187 LEU A CA 1
ATOM 1484 C C . LEU A 1 187 ? 14.030 -10.436 -11.681 1.00 93.31 187 LEU A C 1
ATOM 1486 O O . LEU A 1 187 ? 14.836 -10.212 -12.584 1.00 93.31 187 LEU A O 1
ATOM 1490 N N . ASN A 1 188 ? 13.753 -9.550 -10.723 1.00 93.31 188 ASN A N 1
ATOM 1491 C CA . ASN A 1 188 ? 14.467 -8.287 -10.564 1.00 93.31 188 ASN A CA 1
ATOM 1492 C C . ASN A 1 188 ? 14.662 -7.940 -9.072 1.00 93.31 188 ASN A C 1
ATOM 1494 O O . ASN A 1 188 ? 13.826 -7.236 -8.499 1.00 93.31 188 ASN A O 1
ATOM 1498 N N . PRO A 1 189 ? 15.768 -8.399 -8.456 1.00 95.44 189 PRO A N 1
ATOM 1499 C CA . PRO A 1 189 ? 16.054 -8.179 -7.033 1.00 95.44 189 PRO A CA 1
ATOM 1500 C C . PRO A 1 189 ? 16.319 -6.721 -6.639 1.00 95.44 189 PRO A C 1
ATOM 1502 O O . PRO A 1 189 ? 16.344 -6.402 -5.458 1.00 95.44 189 PRO A O 1
ATOM 1505 N N . GLU A 1 190 ? 16.537 -5.835 -7.610 1.00 95.56 190 GLU A N 1
ATOM 1506 C CA . GLU A 1 190 ? 16.842 -4.420 -7.362 1.00 95.56 190 GLU A CA 1
ATOM 1507 C C . GLU A 1 190 ? 15.600 -3.524 -7.520 1.00 95.56 190 GLU A C 1
ATOM 1509 O O . GLU A 1 190 ? 15.680 -2.302 -7.406 1.00 95.56 190 GLU A O 1
ATOM 1514 N N . GLU A 1 191 ? 14.422 -4.101 -7.790 1.00 95.25 191 GLU A N 1
ATOM 1515 C CA . GLU A 1 191 ? 13.185 -3.331 -7.921 1.00 95.25 191 GLU A CA 1
ATOM 1516 C C . GLU A 1 191 ? 12.522 -3.100 -6.559 1.00 95.25 191 GLU A C 1
ATOM 1518 O O . GLU A 1 191 ? 11.745 -3.923 -6.062 1.00 95.25 191 GLU A O 1
ATOM 1523 N N . ALA A 1 192 ? 12.772 -1.923 -5.981 1.00 97.12 192 ALA A N 1
ATOM 1524 C CA . ALA A 1 192 ? 12.216 -1.511 -4.693 1.00 97.12 192 ALA A CA 1
ATOM 1525 C C . ALA A 1 192 ? 10.686 -1.663 -4.618 1.00 97.12 192 ALA A C 1
ATOM 1527 O O . ALA A 1 192 ? 10.152 -2.100 -3.598 1.00 97.12 192 ALA A O 1
ATOM 1528 N N . LYS A 1 193 ? 9.952 -1.367 -5.704 1.00 96.94 193 LYS A N 1
ATOM 1529 C CA . LYS A 1 193 ? 8.485 -1.488 -5.704 1.00 96.94 193 LYS A CA 1
ATOM 1530 C C . LYS A 1 193 ? 8.015 -2.934 -5.585 1.00 96.94 193 LYS A C 1
ATOM 1532 O O . LYS A 1 193 ? 6.953 -3.166 -5.008 1.00 96.94 193 LYS A O 1
ATOM 1537 N N . ALA A 1 194 ? 8.757 -3.898 -6.127 1.00 97.38 194 ALA A N 1
ATOM 1538 C CA . ALA A 1 194 ? 8.414 -5.313 -6.006 1.00 97.38 194 ALA A CA 1
ATOM 1539 C C . ALA A 1 194 ? 8.585 -5.777 -4.553 1.00 97.38 194 ALA A C 1
ATOM 1541 O O . ALA A 1 194 ? 7.665 -6.377 -3.998 1.00 97.38 194 ALA A O 1
ATOM 1542 N N . HIS A 1 195 ? 9.695 -5.393 -3.912 1.00 98.62 195 HIS A N 1
ATOM 1543 C CA . HIS A 1 195 ? 9.938 -5.638 -2.487 1.00 98.62 195 HIS A CA 1
ATOM 1544 C C . HIS A 1 195 ? 8.869 -4.997 -1.591 1.00 98.62 195 HIS A C 1
ATOM 1546 O O . HIS A 1 195 ? 8.313 -5.664 -0.718 1.00 98.62 195 HIS A O 1
ATOM 1552 N N . PHE A 1 196 ? 8.496 -3.741 -1.855 1.00 98.44 196 PHE A N 1
ATOM 1553 C CA . PHE A 1 196 ? 7.473 -3.038 -1.078 1.00 98.44 196 PHE A CA 1
ATOM 1554 C C . PHE A 1 196 ? 6.105 -3.732 -1.141 1.00 98.44 196 PHE A C 1
ATOM 1556 O O . PHE A 1 196 ? 5.434 -3.909 -0.123 1.00 98.44 196 PHE A O 1
ATOM 1563 N N . ASN A 1 197 ? 5.681 -4.148 -2.338 1.00 97.94 197 ASN A N 1
ATOM 1564 C CA . ASN A 1 197 ? 4.398 -4.828 -2.505 1.00 97.94 197 ASN A CA 1
ATOM 1565 C C . ASN A 1 197 ? 4.417 -6.262 -1.958 1.00 97.94 197 ASN A C 1
ATOM 1567 O O . ASN A 1 197 ? 3.408 -6.707 -1.407 1.00 97.94 197 ASN A O 1
ATOM 1571 N N . LEU A 1 198 ? 5.554 -6.962 -2.045 1.00 98.25 198 LEU A N 1
ATOM 1572 C CA . LEU A 1 198 ? 5.738 -8.247 -1.374 1.00 98.25 198 LEU A CA 1
ATOM 1573 C C . LEU A 1 198 ? 5.589 -8.088 0.146 1.00 98.25 198 LEU A C 1
ATOM 1575 O O . LEU A 1 198 ? 4.829 -8.833 0.759 1.00 98.25 198 LEU A O 1
ATOM 1579 N N . ALA A 1 199 ? 6.228 -7.077 0.743 1.00 97.81 199 ALA A N 1
ATOM 1580 C CA . ALA A 1 199 ? 6.123 -6.787 2.172 1.00 97.81 199 ALA A CA 1
ATOM 1581 C C . ALA A 1 199 ? 4.670 -6.528 2.614 1.00 97.81 199 ALA A C 1
ATOM 1583 O O . ALA A 1 199 ? 4.200 -7.128 3.582 1.00 97.81 199 ALA A O 1
ATOM 1584 N N . LEU A 1 200 ? 3.926 -5.713 1.858 1.00 96.38 200 LEU A N 1
ATOM 1585 C CA . LEU A 1 200 ? 2.498 -5.469 2.095 1.00 96.38 200 LEU A CA 1
ATOM 1586 C C . LEU A 1 200 ? 1.662 -6.756 2.025 1.00 96.38 200 LEU A C 1
ATOM 1588 O O . LEU A 1 200 ? 0.758 -6.962 2.838 1.00 96.38 200 LEU A O 1
ATOM 1592 N N . ALA A 1 201 ? 1.933 -7.623 1.047 1.00 96.06 201 ALA A N 1
ATOM 1593 C CA . ALA A 1 201 ? 1.224 -8.889 0.897 1.00 96.06 201 ALA A CA 1
ATOM 1594 C C . ALA A 1 201 ? 1.536 -9.860 2.051 1.00 96.06 201 ALA A C 1
ATOM 1596 O O . ALA A 1 201 ? 0.620 -10.493 2.581 1.00 96.06 201 ALA A O 1
ATOM 1597 N N . LEU A 1 202 ? 2.801 -9.932 2.480 1.00 96.44 202 LEU A N 1
ATOM 1598 C CA . LEU A 1 202 ? 3.253 -10.738 3.619 1.00 96.44 202 LEU A CA 1
ATOM 1599 C C . LEU A 1 202 ? 2.604 -10.267 4.923 1.00 96.44 202 LEU A C 1
ATOM 1601 O O . LEU A 1 202 ? 2.114 -11.082 5.703 1.00 96.44 202 LEU A O 1
ATOM 1605 N N . GLU A 1 203 ? 2.524 -8.952 5.128 1.00 93.94 203 GLU A N 1
ATOM 1606 C CA . GLU A 1 203 ? 1.857 -8.358 6.286 1.00 93.94 203 GLU A CA 1
ATOM 1607 C C . GLU A 1 203 ? 0.369 -8.736 6.333 1.00 93.94 203 GLU A C 1
ATOM 1609 O O . GLU A 1 203 ? -0.122 -9.180 7.372 1.00 93.94 203 GLU A O 1
ATOM 1614 N N . ARG A 1 204 ? -0.342 -8.643 5.199 1.00 92.19 204 ARG A N 1
ATOM 1615 C CA . ARG A 1 204 ? -1.753 -9.065 5.091 1.00 92.19 204 ARG A CA 1
ATOM 1616 C C . ARG A 1 204 ? -1.951 -10.559 5.339 1.00 92.19 204 ARG A C 1
ATOM 1618 O O . ARG A 1 204 ? -3.008 -10.956 5.820 1.00 92.19 204 ARG A O 1
ATOM 1625 N N . ALA A 1 205 ? -0.950 -11.377 5.026 1.00 92.06 205 ALA A N 1
ATOM 1626 C CA . ALA A 1 205 ? -0.943 -12.807 5.318 1.00 92.06 205 ALA A CA 1
ATOM 1627 C C . ALA A 1 205 ? -0.494 -13.142 6.755 1.00 92.06 205 ALA A C 1
ATOM 1629 O O . ALA A 1 205 ? -0.413 -14.318 7.108 1.00 92.06 205 ALA A O 1
ATOM 1630 N N . GLY A 1 206 ? -0.191 -12.138 7.586 1.00 92.38 206 GLY A N 1
ATOM 1631 C CA . GLY A 1 206 ? 0.276 -12.323 8.963 1.00 92.38 206 GLY A CA 1
ATOM 1632 C C . GLY A 1 206 ? 1.740 -12.760 9.084 1.00 92.38 206 GLY A C 1
ATOM 1633 O O . GLY A 1 206 ? 2.191 -13.085 10.180 1.00 92.38 206 GLY A O 1
ATOM 1634 N N . GLN A 1 207 ? 2.505 -12.754 7.990 1.00 94.62 207 GLN A N 1
ATOM 1635 C CA . GLN A 1 207 ? 3.920 -13.136 7.947 1.00 94.62 207 GLN A CA 1
ATOM 1636 C C . GLN A 1 207 ? 4.816 -11.928 8.268 1.00 94.62 207 GLN A C 1
ATOM 1638 O O . GLN A 1 207 ? 5.586 -11.450 7.434 1.00 94.62 207 GLN A O 1
ATOM 1643 N N . ILE A 1 208 ? 4.687 -11.412 9.494 1.00 93.88 208 ILE A N 1
ATOM 1644 C CA . ILE A 1 208 ? 5.257 -10.121 9.912 1.00 93.88 208 ILE A CA 1
ATOM 1645 C C . ILE A 1 208 ? 6.789 -10.088 9.810 1.00 93.88 208 ILE A C 1
ATOM 1647 O O . ILE A 1 208 ? 7.344 -9.097 9.346 1.00 93.88 208 ILE A O 1
ATOM 1651 N N . GLU A 1 209 ? 7.495 -11.155 10.190 1.00 94.06 209 GLU A N 1
ATOM 1652 C CA . GLU A 1 209 ? 8.962 -11.207 10.111 1.00 94.06 209 GLU A CA 1
ATOM 1653 C C . GLU A 1 209 ? 9.480 -11.117 8.676 1.00 94.06 209 GLU A C 1
ATOM 1655 O O . GLU A 1 209 ? 10.474 -10.439 8.419 1.00 94.06 209 GLU A O 1
ATOM 1660 N N . GLN A 1 210 ? 8.798 -11.776 7.740 1.00 95.88 210 GLN A N 1
ATOM 1661 C CA . GLN A 1 210 ? 9.164 -11.714 6.329 1.00 95.88 210 GLN A CA 1
ATOM 1662 C C . GLN A 1 210 ? 8.854 -10.322 5.770 1.00 95.88 210 GLN A C 1
ATOM 1664 O O . GLN A 1 210 ? 9.689 -9.744 5.081 1.00 95.88 210 GLN A O 1
ATOM 1669 N N . ALA A 1 211 ? 7.711 -9.734 6.143 1.00 97.06 211 ALA A N 1
ATOM 1670 C CA . ALA A 1 211 ? 7.367 -8.367 5.758 1.00 97.06 211 ALA A CA 1
ATOM 1671 C C . ALA A 1 211 ? 8.422 -7.350 6.229 1.00 97.06 211 ALA A C 1
ATOM 1673 O O . ALA A 1 211 ? 8.835 -6.493 5.453 1.00 97.06 211 ALA A O 1
ATOM 1674 N N . VAL A 1 212 ? 8.915 -7.476 7.468 1.00 96.94 212 VAL A N 1
ATOM 1675 C CA . VAL A 1 212 ? 9.997 -6.630 8.005 1.00 96.94 212 VAL A CA 1
ATOM 1676 C C . VAL A 1 212 ? 11.254 -6.707 7.135 1.00 96.94 212 VAL A C 1
ATOM 1678 O O . VAL A 1 212 ? 11.809 -5.663 6.792 1.00 96.94 212 VAL A O 1
ATOM 1681 N N . ALA A 1 213 ? 11.684 -7.910 6.745 1.00 97.19 213 ALA A N 1
ATOM 1682 C CA . ALA A 1 213 ? 12.864 -8.085 5.900 1.00 97.19 213 ALA A CA 1
ATOM 1683 C C . ALA A 1 213 ? 12.690 -7.424 4.520 1.00 97.19 213 ALA A C 1
ATOM 1685 O O . ALA A 1 213 ? 13.604 -6.769 4.018 1.00 97.19 213 ALA A O 1
ATOM 1686 N N . GLU A 1 214 ? 11.506 -7.544 3.922 1.00 98.31 214 GLU A N 1
ATOM 1687 C CA . GLU A 1 214 ? 11.209 -6.967 2.608 1.00 98.31 214 GLU A CA 1
ATOM 1688 C C . GLU A 1 214 ? 11.036 -5.434 2.656 1.00 98.31 214 GLU A C 1
ATOM 1690 O O . GLU A 1 214 ? 11.490 -4.729 1.748 1.00 98.31 214 GLU A O 1
ATOM 1695 N N . TYR A 1 215 ? 10.501 -4.872 3.748 1.00 98.38 215 TYR A N 1
ATOM 1696 C CA . TYR A 1 215 ? 10.522 -3.420 3.965 1.00 98.38 215 TYR A CA 1
ATOM 1697 C C . TYR A 1 215 ? 11.949 -2.886 4.145 1.00 98.38 215 TYR A C 1
ATOM 1699 O O . TYR A 1 215 ? 12.283 -1.844 3.584 1.00 98.38 215 TYR A O 1
ATOM 1707 N N . GLN A 1 216 ? 12.817 -3.600 4.870 1.00 97.94 216 GLN A N 1
ATOM 1708 C CA . GLN A 1 216 ? 14.225 -3.213 5.014 1.00 97.94 216 GLN A CA 1
ATOM 1709 C C . GLN A 1 216 ? 14.964 -3.219 3.669 1.00 97.94 216 GLN A C 1
ATOM 1711 O O . GLN A 1 216 ? 15.709 -2.282 3.385 1.00 97.94 216 GLN A O 1
ATOM 1716 N N . LYS A 1 217 ? 14.718 -4.219 2.811 1.00 98.25 217 LYS A N 1
ATOM 1717 C CA . LYS A 1 217 ? 15.236 -4.223 1.431 1.00 98.25 217 LYS A CA 1
ATOM 1718 C C . LYS A 1 217 ? 14.707 -3.045 0.620 1.00 98.25 217 LYS A C 1
ATOM 1720 O O . LYS A 1 217 ? 15.488 -2.384 -0.052 1.00 98.25 217 LYS A O 1
ATOM 1725 N N . THR A 1 218 ? 13.410 -2.746 0.731 1.00 98.50 218 THR A N 1
ATOM 1726 C CA . THR A 1 218 ? 12.803 -1.582 0.066 1.00 98.50 218 THR A CA 1
ATOM 1727 C C . THR A 1 218 ? 13.526 -0.294 0.451 1.00 98.50 218 THR A C 1
ATOM 1729 O O . THR A 1 218 ? 13.905 0.456 -0.433 1.00 98.50 218 THR A O 1
ATOM 1732 N N . ILE A 1 219 ? 13.776 -0.065 1.745 1.00 98.12 219 ILE A N 1
ATOM 1733 C CA . ILE A 1 219 ? 14.500 1.119 2.238 1.00 98.12 219 ILE A CA 1
ATOM 1734 C C . ILE A 1 219 ? 15.948 1.153 1.728 1.00 98.12 219 ILE A C 1
ATOM 1736 O O . ILE A 1 219 ? 16.469 2.222 1.423 1.00 98.12 219 ILE A O 1
ATOM 1740 N N . GLY A 1 220 ? 16.608 -0.006 1.630 1.00 98.00 220 GLY A N 1
ATOM 1741 C CA . GLY A 1 220 ? 17.961 -0.100 1.079 1.00 98.00 220 GLY A CA 1
ATOM 1742 C C . GLY A 1 220 ? 18.041 0.272 -0.406 1.00 98.00 220 GLY A C 1
ATOM 1743 O O . GLY A 1 220 ? 19.028 0.874 -0.823 1.00 98.00 220 GLY A O 1
ATOM 1744 N N . LEU A 1 221 ? 17.009 -0.067 -1.185 1.00 97.50 221 LEU A N 1
ATOM 1745 C CA . LEU A 1 221 ? 16.921 0.208 -2.625 1.00 97.50 221 LEU A CA 1
ATOM 1746 C C . LEU A 1 221 ? 16.340 1.598 -2.938 1.00 97.50 221 LEU A C 1
ATOM 1748 O O . LEU A 1 221 ? 16.742 2.233 -3.909 1.00 97.50 221 LEU A O 1
ATOM 1752 N N . ASP A 1 222 ? 15.400 2.069 -2.120 1.00 97.06 222 ASP A N 1
ATOM 1753 C CA . ASP A 1 222 ? 14.701 3.351 -2.246 1.00 97.06 222 ASP A CA 1
ATOM 1754 C C . ASP A 1 222 ? 14.615 4.053 -0.874 1.00 97.06 222 ASP A C 1
ATOM 1756 O O . ASP A 1 222 ? 13.609 3.939 -0.161 1.00 97.06 222 ASP A O 1
ATOM 1760 N N . PRO A 1 223 ? 15.673 4.789 -0.481 1.00 96.44 223 PRO A N 1
ATOM 1761 C CA . PRO A 1 223 ? 15.734 5.485 0.806 1.00 96.44 223 PRO A CA 1
ATOM 1762 C C . PRO A 1 223 ? 14.719 6.626 0.965 1.00 96.44 223 PRO A C 1
ATOM 1764 O O . PRO A 1 223 ? 14.519 7.099 2.079 1.00 96.44 223 PRO A O 1
ATOM 1767 N N . GLU A 1 224 ? 14.065 7.059 -0.117 1.00 95.75 224 GLU A N 1
ATOM 1768 C CA . GLU A 1 224 ? 13.054 8.127 -0.109 1.00 95.75 224 GLU A CA 1
ATOM 1769 C C . GLU A 1 224 ? 11.621 7.566 0.009 1.00 95.75 224 GLU A C 1
ATOM 1771 O O . GLU A 1 224 ? 10.628 8.294 -0.073 1.00 95.75 224 GLU A O 1
ATOM 1776 N N . ASN A 1 225 ? 11.477 6.257 0.235 1.00 94.50 225 ASN A N 1
ATOM 1777 C CA . ASN A 1 225 ? 10.179 5.611 0.364 1.00 94.50 225 ASN A CA 1
ATOM 1778 C C . ASN A 1 225 ? 9.583 5.764 1.774 1.00 94.50 225 ASN A C 1
ATOM 1780 O O . ASN A 1 225 ? 9.640 4.844 2.595 1.00 94.50 225 ASN A O 1
ATOM 1784 N N . SER A 1 226 ? 8.949 6.906 2.060 1.00 95.56 226 SER A N 1
ATOM 1785 C CA . SER A 1 226 ? 8.285 7.155 3.358 1.00 95.56 226 SER A CA 1
ATOM 1786 C C . SER A 1 226 ? 7.273 6.062 3.752 1.00 95.56 226 SER A C 1
ATOM 1788 O O . SER A 1 226 ? 7.158 5.684 4.926 1.00 95.56 226 SER A O 1
ATOM 1790 N N . GLY A 1 227 ? 6.581 5.481 2.765 1.00 94.75 227 GLY A N 1
ATOM 1791 C CA . GLY A 1 227 ? 5.654 4.370 2.977 1.00 94.75 227 GLY A CA 1
ATOM 1792 C C . GLY A 1 227 ? 6.332 3.131 3.571 1.00 94.75 227 GLY A C 1
ATOM 1793 O O . GLY A 1 227 ? 5.787 2.521 4.491 1.00 94.75 227 GLY A O 1
ATOM 1794 N N . ALA A 1 228 ? 7.530 2.780 3.096 1.00 96.94 228 ALA A N 1
ATOM 1795 C CA . ALA A 1 228 ? 8.306 1.649 3.605 1.00 96.94 228 ALA A CA 1
ATOM 1796 C C . ALA A 1 228 ? 8.765 1.873 5.052 1.00 96.94 228 ALA A C 1
ATOM 1798 O O . ALA A 1 228 ? 8.603 0.978 5.880 1.00 96.94 228 ALA A O 1
ATOM 1799 N N . PHE A 1 229 ? 9.249 3.076 5.379 1.00 98.06 229 PHE A N 1
ATOM 1800 C CA . PHE A 1 229 ? 9.593 3.455 6.756 1.00 98.06 229 PHE A CA 1
ATOM 1801 C C . PHE A 1 229 ? 8.387 3.344 7.693 1.00 98.06 229 PHE A C 1
ATOM 1803 O O . PHE A 1 229 ? 8.464 2.709 8.746 1.00 98.06 229 PHE A O 1
ATOM 1810 N N . THR A 1 230 ? 7.251 3.911 7.283 1.00 96.50 230 THR A N 1
ATOM 1811 C CA . THR A 1 230 ? 6.023 3.920 8.084 1.00 96.50 230 THR A CA 1
ATOM 1812 C C . THR A 1 230 ? 5.480 2.507 8.307 1.00 96.50 230 THR A C 1
ATOM 1814 O O . THR A 1 230 ? 5.121 2.155 9.429 1.00 96.50 230 THR A O 1
ATOM 1817 N N . ASN A 1 231 ? 5.437 1.662 7.275 1.00 96.50 231 ASN A N 1
ATOM 1818 C CA . ASN A 1 231 ? 4.906 0.305 7.422 1.00 96.50 231 ASN A CA 1
ATOM 1819 C C . ASN A 1 231 ? 5.866 -0.625 8.180 1.00 96.50 231 ASN A C 1
ATOM 1821 O O . ASN A 1 231 ? 5.412 -1.449 8.975 1.00 96.50 231 ASN A O 1
ATOM 1825 N N . LEU A 1 232 ? 7.184 -0.461 8.010 1.00 97.69 232 LEU A N 1
ATOM 1826 C CA . LEU A 1 232 ? 8.173 -1.150 8.840 1.00 97.69 232 LEU A CA 1
ATOM 1827 C C . LEU A 1 232 ? 7.984 -0.800 10.319 1.00 97.69 232 LEU A C 1
ATOM 1829 O O . LEU A 1 232 ? 7.963 -1.691 11.167 1.00 97.69 232 LEU A O 1
ATOM 1833 N N . ALA A 1 233 ? 7.798 0.483 10.626 1.00 97.25 233 ALA A N 1
ATOM 1834 C CA . ALA A 1 233 ? 7.539 0.941 11.982 1.00 97.25 233 ALA A CA 1
ATOM 1835 C C . ALA A 1 233 ? 6.267 0.310 12.575 1.00 97.25 233 ALA A C 1
ATOM 1837 O O . ALA A 1 233 ? 6.310 -0.213 13.688 1.00 97.25 233 ALA A O 1
ATOM 1838 N N . VAL A 1 234 ? 5.163 0.256 11.819 1.00 94.50 234 VAL A N 1
ATOM 1839 C CA . VAL A 1 234 ? 3.929 -0.441 12.240 1.00 94.50 234 VAL A CA 1
ATOM 1840 C C . VAL A 1 234 ? 4.194 -1.925 12.522 1.00 94.50 234 VAL A C 1
ATOM 1842 O O . VAL A 1 234 ? 3.763 -2.448 13.554 1.00 94.50 234 VAL A O 1
ATOM 1845 N N . ALA A 1 235 ? 4.926 -2.612 11.642 1.00 94.75 235 ALA A N 1
ATOM 1846 C CA . ALA A 1 235 ? 5.269 -4.021 11.823 1.00 94.75 235 ALA A CA 1
ATOM 1847 C C . ALA A 1 235 ? 6.128 -4.253 13.083 1.00 94.75 235 ALA A C 1
ATOM 1849 O O . ALA A 1 235 ? 5.890 -5.206 13.827 1.00 94.75 235 ALA A O 1
ATOM 1850 N N . LEU A 1 236 ? 7.084 -3.363 13.368 1.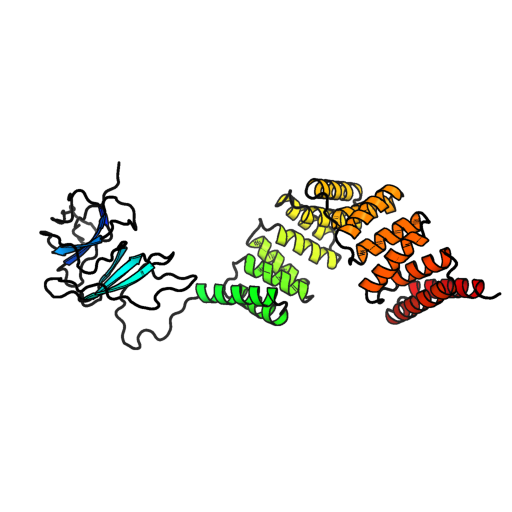00 95.50 236 LEU A N 1
ATOM 1851 C CA . LEU A 1 236 ? 7.911 -3.401 14.579 1.00 95.50 236 LEU A CA 1
ATOM 1852 C C . LEU A 1 236 ? 7.101 -3.104 15.849 1.00 95.50 236 LEU A C 1
ATOM 1854 O O . LEU A 1 236 ? 7.271 -3.800 16.854 1.00 95.50 236 LEU A O 1
ATOM 1858 N N . ALA A 1 237 ? 6.185 -2.134 15.802 1.00 93.25 237 ALA A N 1
ATOM 1859 C CA . ALA A 1 237 ? 5.295 -1.799 16.913 1.00 93.25 237 ALA A CA 1
ATOM 1860 C C . ALA A 1 237 ? 4.423 -3.001 17.309 1.00 93.25 237 ALA A C 1
ATOM 1862 O O . ALA A 1 237 ? 4.388 -3.379 18.479 1.00 93.25 237 ALA A O 1
ATOM 1863 N N . ARG A 1 238 ? 3.833 -3.703 16.328 1.00 90.00 238 ARG A N 1
ATOM 1864 C CA . ARG A 1 238 ? 3.071 -4.951 16.555 1.00 90.00 238 ARG A CA 1
ATOM 1865 C C . ARG A 1 238 ? 3.896 -6.076 17.187 1.00 90.00 238 ARG A C 1
ATOM 1867 O O . ARG A 1 238 ? 3.336 -7.010 17.750 1.00 90.00 238 ARG A O 1
ATOM 1874 N N . ARG A 1 239 ? 5.225 -6.001 17.097 1.00 90.50 239 ARG A N 1
ATOM 1875 C CA . ARG A 1 239 ? 6.173 -6.941 17.718 1.00 90.50 239 ARG A CA 1
ATOM 1876 C C . ARG A 1 239 ? 6.667 -6.487 19.090 1.00 90.50 239 ARG A C 1
ATOM 1878 O O . ARG A 1 239 ? 7.574 -7.111 19.633 1.00 90.50 239 ARG A O 1
ATOM 1885 N N . GLY A 1 240 ? 6.119 -5.401 19.633 1.00 91.12 240 GLY A N 1
ATOM 1886 C CA . GLY A 1 240 ? 6.547 -4.817 20.904 1.00 91.12 240 GLY A CA 1
ATOM 1887 C C . GLY A 1 240 ? 7.869 -4.047 20.825 1.00 91.12 240 GLY A C 1
ATOM 1888 O O . GLY A 1 240 ? 8.361 -3.574 21.847 1.00 91.12 240 GLY A O 1
ATOM 1889 N N . ARG A 1 241 ? 8.450 -3.868 19.629 1.00 94.81 241 ARG A N 1
ATOM 1890 C CA . ARG A 1 241 ? 9.703 -3.117 19.412 1.00 94.81 241 ARG A CA 1
ATOM 1891 C C . ARG A 1 241 ? 9.411 -1.632 19.211 1.00 94.81 241 ARG A C 1
ATOM 1893 O O . ARG A 1 241 ? 9.772 -1.033 18.202 1.00 94.81 241 ARG A O 1
ATOM 1900 N N . MET A 1 242 ? 8.702 -1.051 20.172 1.00 95.56 242 MET A N 1
ATOM 1901 C CA . MET A 1 242 ? 8.101 0.273 20.023 1.00 95.56 242 MET A CA 1
ATOM 1902 C C . MET A 1 242 ? 9.137 1.414 19.963 1.00 95.56 242 MET A C 1
ATOM 1904 O O . MET A 1 242 ? 8.931 2.374 19.231 1.00 95.56 242 MET A O 1
ATOM 1908 N N . ASP A 1 243 ? 10.274 1.308 20.663 1.00 96.12 243 ASP A N 1
ATOM 1909 C CA . ASP A 1 243 ? 11.338 2.330 20.576 1.00 96.12 243 ASP A CA 1
ATOM 1910 C C . ASP A 1 243 ? 11.949 2.402 19.171 1.00 96.12 243 ASP A C 1
ATOM 1912 O O . ASP A 1 243 ? 12.171 3.483 18.634 1.00 96.12 243 ASP A O 1
ATOM 1916 N N . GLU A 1 244 ? 12.164 1.246 18.544 1.00 96.56 244 GLU A N 1
ATOM 1917 C CA . GLU A 1 244 ? 12.664 1.175 17.170 1.00 96.56 244 GLU A CA 1
ATOM 1918 C C . GLU A 1 244 ? 11.609 1.648 16.172 1.00 96.56 244 GLU A C 1
ATOM 1920 O O . GLU A 1 244 ? 11.930 2.382 15.241 1.00 96.56 244 GLU A O 1
ATOM 1925 N N . ALA A 1 245 ? 10.341 1.283 16.385 1.00 97.19 245 ALA A N 1
ATOM 1926 C CA . ALA A 1 245 ? 9.235 1.759 15.562 1.00 97.19 245 ALA A CA 1
ATOM 1927 C C . ALA A 1 245 ? 9.179 3.293 15.516 1.00 97.19 245 ALA A C 1
ATOM 1929 O O . ALA A 1 245 ? 9.066 3.861 14.433 1.00 97.19 245 ALA A O 1
ATOM 1930 N N . ILE A 1 246 ? 9.330 3.966 16.662 1.00 98.31 246 ILE A N 1
ATOM 1931 C CA . ILE A 1 246 ? 9.349 5.434 16.725 1.00 98.31 246 ILE A CA 1
ATOM 1932 C C . ILE A 1 246 ? 10.469 6.016 15.856 1.00 98.31 246 ILE A C 1
ATOM 1934 O O . ILE A 1 246 ? 10.206 6.942 15.095 1.00 98.31 246 ILE A O 1
ATOM 1938 N N . GLN A 1 247 ? 11.676 5.443 15.883 1.00 97.94 247 GLN A N 1
ATOM 1939 C CA . GLN A 1 247 ? 12.776 5.918 15.034 1.00 97.94 247 GLN A CA 1
ATOM 1940 C C . GLN A 1 247 ? 12.433 5.829 13.540 1.00 97.94 247 GLN A C 1
ATOM 1942 O O . GLN A 1 247 ? 12.697 6.768 12.789 1.00 97.94 247 GLN A O 1
ATOM 1947 N N . TYR A 1 248 ? 11.820 4.728 13.094 1.00 98.00 248 TYR A N 1
ATOM 1948 C CA . TYR A 1 248 ? 11.401 4.577 11.696 1.00 98.00 248 TYR A CA 1
ATOM 1949 C C . TYR A 1 248 ? 10.220 5.492 11.335 1.00 98.00 248 TYR A C 1
ATOM 1951 O O . TYR A 1 248 ? 10.212 6.057 10.241 1.00 98.00 248 TYR A O 1
ATOM 1959 N N . PHE A 1 249 ? 9.264 5.710 12.244 1.00 98.19 249 PHE A N 1
ATOM 1960 C CA . PHE A 1 249 ? 8.201 6.700 12.047 1.00 98.19 249 PHE A CA 1
ATOM 1961 C C . PHE A 1 249 ? 8.760 8.122 11.905 1.00 98.19 249 PHE A C 1
ATOM 1963 O O . PHE A 1 249 ? 8.351 8.849 11.001 1.00 98.19 249 PHE A O 1
ATOM 1970 N N . GLU A 1 250 ? 9.726 8.509 12.742 1.00 98.19 250 GLU A N 1
ATOM 1971 C CA . GLU A 1 250 ? 10.406 9.807 12.657 1.00 98.19 250 GLU A CA 1
ATOM 1972 C C . GLU A 1 250 ? 11.123 9.989 11.308 1.00 98.19 250 GLU A C 1
ATOM 1974 O O . GLU A 1 250 ? 11.072 11.079 10.734 1.00 98.19 250 GLU A O 1
ATOM 1979 N N . GLN A 1 251 ? 11.747 8.937 10.756 1.00 97.88 251 GLN A N 1
ATOM 1980 C CA . GLN A 1 251 ? 12.316 8.991 9.401 1.00 97.88 251 GLN A CA 1
ATOM 1981 C C . GLN A 1 251 ? 11.233 9.153 8.327 1.00 97.88 251 GLN A C 1
ATOM 1983 O O . GLN A 1 251 ? 11.382 10.000 7.450 1.00 97.88 251 GLN A O 1
ATOM 1988 N N . GLY A 1 252 ? 10.123 8.412 8.412 1.00 96.75 252 GLY A N 1
ATOM 1989 C CA . GLY A 1 252 ? 9.001 8.557 7.475 1.00 96.75 252 GLY A CA 1
ATOM 1990 C C . GLY A 1 252 ? 8.432 9.981 7.458 1.00 96.75 252 GLY A C 1
ATOM 1991 O O . GLY A 1 252 ? 8.249 10.570 6.393 1.00 96.75 252 GLY A O 1
ATOM 1992 N N . VAL A 1 253 ? 8.246 10.587 8.636 1.00 97.75 253 VAL A N 1
ATOM 1993 C CA . VAL A 1 253 ? 7.819 11.993 8.768 1.00 97.75 253 VAL A CA 1
ATOM 1994 C C . VAL A 1 253 ? 8.877 12.962 8.233 1.00 97.75 253 VAL A C 1
ATOM 1996 O O . VAL A 1 253 ? 8.527 13.988 7.659 1.00 97.75 253 VAL A O 1
ATOM 1999 N N . ARG A 1 254 ? 10.171 12.667 8.391 1.00 97.62 254 ARG A N 1
ATOM 2000 C CA . ARG A 1 254 ? 11.247 13.506 7.842 1.00 97.62 254 ARG A CA 1
ATOM 2001 C C . ARG A 1 254 ? 11.262 13.504 6.313 1.00 97.62 254 ARG A C 1
ATOM 2003 O O . ARG A 1 254 ? 11.474 14.560 5.725 1.00 97.62 254 ARG A O 1
ATOM 2010 N N . ILE A 1 255 ? 11.049 12.340 5.700 1.00 96.81 255 ILE A N 1
ATOM 2011 C CA . ILE A 1 255 ? 11.010 12.166 4.241 1.00 96.81 255 ILE A CA 1
ATOM 2012 C C . ILE A 1 255 ? 9.747 12.815 3.664 1.00 96.81 255 ILE A C 1
ATOM 2014 O O . ILE A 1 255 ? 9.815 13.560 2.690 1.00 96.81 255 ILE A O 1
ATOM 2018 N N . GLU A 1 256 ? 8.590 12.585 4.292 1.00 96.12 256 GLU A N 1
ATOM 2019 C CA . GLU A 1 256 ? 7.307 13.139 3.853 1.00 96.12 256 GLU A CA 1
ATOM 2020 C C . GLU A 1 256 ? 6.644 13.978 4.966 1.00 96.12 256 GLU A C 1
ATOM 2022 O O . GLU A 1 256 ? 5.685 13.543 5.613 1.00 96.12 256 GLU A O 1
ATOM 2027 N N . PRO A 1 257 ? 7.110 15.222 5.194 1.00 96.12 257 PRO A N 1
ATOM 2028 C CA . PRO A 1 257 ? 6.652 16.055 6.311 1.00 96.12 257 PRO A CA 1
ATOM 2029 C C . PRO A 1 257 ? 5.196 16.515 6.200 1.00 96.12 257 PRO A C 1
ATOM 2031 O O . PRO A 1 257 ? 4.634 16.983 7.195 1.00 96.12 257 PRO A O 1
ATOM 2034 N N . GLN A 1 258 ? 4.598 16.387 5.013 1.00 96.81 258 GLN A N 1
ATOM 2035 C CA . GLN A 1 258 ? 3.204 16.722 4.708 1.00 96.81 258 GLN A CA 1
ATOM 2036 C C . GLN A 1 258 ? 2.275 15.494 4.741 1.00 96.81 258 GLN A C 1
ATOM 2038 O O . GLN A 1 258 ? 1.142 15.564 4.280 1.00 96.81 258 GLN A O 1
ATOM 2043 N N . SER A 1 259 ? 2.728 14.361 5.286 1.00 96.00 259 SER A N 1
ATOM 2044 C CA . SER A 1 259 ? 1.892 13.171 5.455 1.00 96.00 259 SER A CA 1
ATOM 2045 C C . SER A 1 259 ? 1.190 13.180 6.816 1.00 96.00 259 SER A C 1
ATOM 2047 O O . SER A 1 259 ? 1.785 12.828 7.840 1.00 96.00 259 SER A O 1
ATOM 2049 N N . ALA A 1 260 ? -0.099 13.543 6.837 1.00 96.81 260 ALA A N 1
ATOM 2050 C CA . ALA A 1 260 ? -0.934 13.454 8.043 1.00 96.81 260 ALA A CA 1
ATOM 2051 C C . ALA A 1 260 ? -0.953 12.025 8.614 1.00 96.81 260 ALA A C 1
ATOM 2053 O O . ALA A 1 260 ? -0.848 11.830 9.825 1.00 96.81 260 ALA A O 1
ATOM 2054 N N . LYS A 1 261 ? -0.970 11.018 7.730 1.00 95.50 261 LYS A N 1
ATOM 2055 C CA . LYS A 1 261 ? -0.912 9.602 8.101 1.00 95.50 261 LYS A CA 1
ATOM 2056 C C . LYS A 1 261 ? 0.378 9.228 8.830 1.00 95.50 261 LYS A C 1
ATOM 2058 O O . LYS A 1 261 ? 0.318 8.589 9.880 1.00 95.50 261 LYS A O 1
ATOM 2063 N N . ALA A 1 262 ? 1.541 9.620 8.302 1.00 95.31 262 ALA A N 1
ATOM 2064 C CA . ALA A 1 262 ? 2.821 9.325 8.948 1.00 95.31 262 ALA A CA 1
ATOM 2065 C C . ALA A 1 262 ? 2.904 9.974 10.340 1.00 95.31 262 ALA A C 1
ATOM 2067 O O . ALA A 1 262 ? 3.313 9.327 11.306 1.00 95.31 262 ALA A O 1
ATOM 2068 N N . ARG A 1 263 ? 2.433 11.222 10.464 1.00 97.88 263 ARG A N 1
ATOM 2069 C CA . ARG A 1 263 ? 2.378 11.943 11.744 1.00 97.88 263 ARG A CA 1
ATOM 2070 C C . ARG A 1 263 ? 1.408 11.323 12.740 1.00 97.88 263 ARG A C 1
ATOM 2072 O O . ARG A 1 263 ? 1.762 11.190 13.906 1.00 97.88 263 ARG A O 1
ATOM 2079 N N . GLY A 1 264 ? 0.224 10.898 12.301 1.00 97.00 264 GLY A N 1
ATOM 2080 C CA . GLY A 1 264 ? -0.738 10.212 13.164 1.00 97.00 264 GLY A CA 1
ATOM 2081 C C . GLY A 1 264 ? -0.204 8.888 13.710 1.00 97.00 264 GLY A C 1
ATOM 2082 O O . GLY A 1 264 ? -0.333 8.621 14.903 1.00 97.00 264 GLY A O 1
ATOM 2083 N N . ASN A 1 265 ? 0.479 8.099 12.876 1.00 96.31 265 ASN A N 1
ATOM 2084 C CA . ASN A 1 265 ? 1.125 6.864 13.328 1.00 96.31 265 ASN A CA 1
ATOM 2085 C C . ASN A 1 265 ? 2.242 7.134 14.350 1.00 96.31 265 ASN A C 1
ATOM 2087 O O . ASN A 1 265 ? 2.316 6.453 15.374 1.00 96.31 265 ASN A O 1
ATOM 2091 N N . LEU A 1 266 ? 3.074 8.156 14.109 1.00 98.12 266 LEU A N 1
ATOM 2092 C CA . LEU A 1 266 ? 4.090 8.588 15.071 1.00 98.12 266 LEU A CA 1
ATOM 2093 C C . LEU A 1 266 ? 3.446 9.041 16.391 1.00 98.12 266 LEU A C 1
ATOM 2095 O O . LEU A 1 266 ? 3.896 8.640 17.462 1.00 98.12 266 LEU A O 1
ATOM 2099 N N . ALA A 1 267 ? 2.368 9.825 16.325 1.00 98.12 267 ALA A N 1
ATOM 2100 C CA . ALA A 1 267 ? 1.643 10.292 17.500 1.00 98.12 267 ALA A CA 1
ATOM 2101 C C . ALA A 1 267 ? 1.093 9.132 18.340 1.00 98.12 267 ALA A C 1
ATOM 2103 O O . ALA A 1 267 ? 1.249 9.125 19.562 1.00 98.12 267 ALA A O 1
ATOM 2104 N N . ALA A 1 268 ? 0.491 8.130 17.695 1.00 96.81 268 ALA A N 1
ATOM 2105 C CA . ALA A 1 268 ? -0.015 6.941 18.372 1.00 96.81 268 ALA A CA 1
ATOM 2106 C C . ALA A 1 268 ? 1.110 6.171 19.088 1.00 96.81 268 ALA A C 1
ATOM 2108 O O . ALA A 1 268 ? 0.967 5.831 20.264 1.00 96.81 268 ALA A O 1
ATOM 2109 N N . ALA A 1 269 ? 2.253 5.974 18.423 1.00 97.19 269 ALA A N 1
ATOM 2110 C CA . ALA A 1 269 ? 3.414 5.300 19.006 1.00 97.19 269 ALA A CA 1
ATOM 2111 C C . ALA A 1 269 ? 4.015 6.074 20.198 1.00 97.19 269 ALA A C 1
ATOM 2113 O O . ALA A 1 269 ? 4.326 5.491 21.240 1.00 97.19 269 ALA A O 1
ATOM 2114 N N . LEU A 1 270 ? 4.136 7.402 20.080 1.00 98.12 270 LEU A N 1
ATOM 2115 C CA . LEU A 1 270 ? 4.605 8.278 21.159 1.00 98.12 270 LEU A CA 1
ATOM 2116 C C . LEU A 1 270 ? 3.657 8.249 22.366 1.00 98.12 270 LEU A C 1
ATOM 2118 O O . LEU A 1 270 ? 4.115 8.143 23.506 1.00 98.12 270 LEU A O 1
ATOM 2122 N N . MET A 1 271 ? 2.341 8.279 22.122 1.00 97.19 271 MET A N 1
ATOM 2123 C CA . MET A 1 271 ? 1.324 8.167 23.169 1.00 97.19 271 MET A CA 1
ATOM 2124 C C . MET A 1 271 ? 1.451 6.841 23.926 1.00 97.19 271 MET A C 1
ATOM 2126 O O . MET A 1 271 ? 1.379 6.833 25.156 1.00 97.19 271 MET A O 1
ATOM 2130 N N . GLU A 1 272 ? 1.644 5.726 23.218 1.00 94.56 272 GLU A N 1
ATOM 2131 C CA . GLU A 1 272 ? 1.800 4.404 23.835 1.00 94.56 272 GLU A CA 1
ATOM 2132 C C . GLU A 1 272 ? 3.059 4.319 24.710 1.00 94.56 272 GLU A C 1
ATOM 2134 O O . GLU A 1 272 ? 3.032 3.722 25.786 1.00 94.56 272 GLU A O 1
ATOM 2139 N N . LYS A 1 273 ? 4.141 4.999 24.314 1.00 95.56 273 LYS A N 1
ATOM 2140 C CA . LYS A 1 273 ? 5.359 5.143 25.129 1.00 95.56 273 LYS A CA 1
ATOM 2141 C C . LYS A 1 273 ? 5.258 6.153 26.271 1.00 95.56 273 LYS A C 1
ATOM 2143 O O . LYS A 1 273 ? 6.206 6.277 27.042 1.00 95.56 273 LYS A O 1
ATOM 2148 N N . GLY A 1 274 ? 4.151 6.883 26.388 1.00 95.44 274 GLY A N 1
ATOM 2149 C CA . GLY A 1 274 ? 3.976 7.923 27.403 1.00 95.44 274 GLY A CA 1
ATOM 2150 C C . GLY A 1 274 ? 4.693 9.243 27.093 1.00 95.44 274 GLY A C 1
ATOM 2151 O O . GLY A 1 274 ? 4.754 10.109 27.962 1.00 95.44 274 GLY A O 1
ATOM 2152 N N . ARG A 1 275 ? 5.194 9.441 25.866 1.00 97.44 275 ARG A N 1
ATOM 2153 C CA . ARG A 1 275 ? 5.740 10.723 25.377 1.00 97.44 275 ARG A CA 1
ATOM 2154 C C . ARG A 1 275 ? 4.586 11.639 24.950 1.00 97.44 275 ARG A C 1
ATOM 2156 O O . ARG A 1 275 ? 4.385 11.910 23.769 1.00 97.44 275 ARG A O 1
ATOM 2163 N N . ILE A 1 276 ? 3.766 12.038 25.925 1.00 97.62 276 ILE A N 1
ATOM 2164 C CA . ILE A 1 276 ? 2.447 12.647 25.690 1.00 97.62 276 ILE A CA 1
ATOM 2165 C C . ILE A 1 276 ? 2.532 13.996 24.967 1.00 97.62 276 ILE A C 1
ATOM 2167 O O . ILE A 1 276 ? 1.794 14.202 24.007 1.00 97.62 276 ILE A O 1
ATOM 2171 N N . ASP A 1 277 ? 3.431 14.890 25.380 1.00 97.50 277 ASP A N 1
ATOM 2172 C CA . ASP A 1 277 ? 3.528 16.230 24.780 1.00 97.50 277 ASP A CA 1
ATOM 2173 C C . ASP A 1 277 ? 3.913 16.160 23.295 1.00 97.50 277 ASP A C 1
ATOM 2175 O O . ASP A 1 277 ? 3.307 16.819 22.450 1.00 97.50 277 ASP A O 1
ATOM 2179 N N . GLU A 1 278 ? 4.852 15.276 22.961 1.00 98.12 278 GLU A N 1
ATOM 2180 C CA . GLU A 1 278 ? 5.289 15.039 21.584 1.00 98.12 278 GLU A CA 1
ATOM 2181 C C . GLU A 1 278 ? 4.176 14.396 20.744 1.00 98.12 278 GLU A C 1
ATOM 2183 O O . GLU A 1 278 ? 3.976 14.758 19.584 1.00 98.12 278 GLU A O 1
ATOM 2188 N N . ALA A 1 279 ? 3.392 13.484 21.330 1.00 98.38 279 ALA A N 1
ATOM 2189 C CA . ALA A 1 279 ? 2.230 12.902 20.662 1.00 98.38 279 ALA A CA 1
ATOM 2190 C C . ALA A 1 279 ? 1.168 13.963 20.320 1.00 98.38 279 ALA A C 1
ATOM 2192 O O . ALA A 1 279 ? 0.604 13.936 19.223 1.00 98.38 279 ALA A O 1
ATOM 2193 N N . ILE A 1 280 ? 0.911 14.916 21.226 1.00 98.38 280 ILE A N 1
ATOM 2194 C CA . ILE A 1 280 ? -0.020 16.030 20.985 1.00 98.38 280 ILE A CA 1
ATOM 2195 C C . ILE A 1 280 ? 0.483 16.914 19.841 1.00 98.38 280 ILE A C 1
ATOM 2197 O O . ILE A 1 280 ? -0.309 17.281 18.971 1.00 98.38 280 ILE A O 1
ATOM 2201 N N . GLU A 1 281 ? 1.775 17.245 19.813 1.00 98.25 281 GLU A N 1
ATOM 2202 C CA . GLU A 1 281 ? 2.373 18.041 18.734 1.00 98.25 281 GLU A CA 1
ATOM 2203 C C . GLU A 1 281 ? 2.191 17.364 17.368 1.00 98.25 281 GLU A C 1
ATOM 2205 O O . GLU A 1 281 ? 1.740 17.997 16.406 1.00 98.25 281 GLU A O 1
ATOM 2210 N N . GLN A 1 282 ? 2.459 16.056 17.289 1.00 98.50 282 GLN A N 1
ATOM 2211 C CA . GLN A 1 282 ? 2.267 15.299 16.052 1.00 98.50 282 GLN A CA 1
ATOM 2212 C C . GLN A 1 282 ? 0.791 15.200 15.645 1.00 98.50 282 GLN A C 1
ATOM 2214 O O . GLN A 1 282 ? 0.491 15.355 14.461 1.00 98.50 282 GLN A O 1
ATOM 2219 N N . CYS A 1 283 ? -0.140 15.021 16.593 1.00 98.50 283 CYS A N 1
ATOM 2220 C CA . CYS A 1 283 ? -1.578 15.060 16.302 1.00 98.50 283 CYS A CA 1
ATOM 2221 C C . CYS A 1 283 ? -2.006 16.422 15.748 1.00 98.50 283 CYS A C 1
ATOM 2223 O O . CYS A 1 283 ? -2.702 16.479 14.740 1.00 98.50 283 CYS A O 1
ATOM 2225 N N . ARG A 1 284 ? -1.586 17.524 16.382 1.00 98.25 284 ARG A N 1
ATOM 2226 C CA . ARG A 1 284 ? 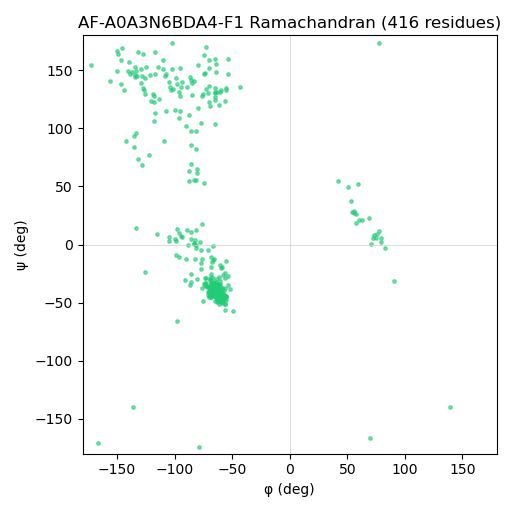-1.931 18.882 15.934 1.00 98.25 284 ARG A CA 1
ATOM 2227 C C . ARG A 1 284 ? -1.412 19.148 14.532 1.00 98.25 284 ARG A C 1
ATOM 2229 O O . ARG A 1 284 ? -2.182 19.571 13.683 1.00 98.25 284 ARG A O 1
ATOM 2236 N N . THR A 1 285 ? -0.156 18.801 14.269 1.00 98.38 285 THR A N 1
ATOM 2237 C CA . THR A 1 285 ? 0.430 18.977 12.936 1.00 98.38 285 THR A CA 1
ATOM 2238 C C . THR A 1 285 ? -0.270 18.098 11.892 1.00 98.38 285 THR A C 1
ATOM 2240 O O . THR A 1 285 ? -0.501 18.537 10.770 1.00 98.38 285 THR A O 1
ATOM 2243 N N . ALA A 1 286 ? -0.651 16.862 12.241 1.00 98.38 286 ALA A N 1
ATOM 2244 C CA . ALA A 1 286 ? -1.442 16.011 11.349 1.00 98.38 286 ALA A CA 1
ATOM 2245 C C . ALA A 1 286 ? -2.797 16.652 11.000 1.00 98.38 286 ALA A C 1
ATOM 2247 O O . ALA A 1 286 ? -3.193 16.621 9.841 1.00 98.38 286 ALA A O 1
ATOM 2248 N N . LEU A 1 287 ? -3.461 17.273 11.980 1.00 98.38 287 LEU A N 1
ATOM 2249 C CA . LEU A 1 287 ? -4.750 17.953 11.810 1.00 98.38 287 LEU A CA 1
ATOM 2250 C C . LEU A 1 287 ? -4.640 19.330 11.133 1.00 98.38 287 LEU A C 1
ATOM 2252 O O . LEU A 1 287 ? -5.617 19.818 10.577 1.00 98.38 287 LEU A O 1
ATOM 2256 N N . GLU A 1 288 ? -3.471 19.969 11.158 1.00 98.38 288 GLU A N 1
ATOM 2257 C CA . GLU A 1 288 ? -3.189 21.150 10.332 1.00 98.38 288 GLU A CA 1
ATOM 2258 C C . GLU A 1 288 ? -3.070 20.781 8.847 1.00 98.38 288 GLU A C 1
ATOM 2260 O O . GLU A 1 288 ? -3.498 21.547 7.986 1.00 98.38 288 GLU A O 1
ATOM 2265 N N . ILE A 1 289 ? -2.502 19.606 8.553 1.00 98.31 289 ILE A N 1
ATOM 2266 C CA . ILE A 1 289 ? -2.353 19.076 7.191 1.00 98.31 289 ILE A CA 1
ATOM 2267 C C . ILE A 1 289 ? -3.692 18.546 6.663 1.00 98.31 289 ILE A C 1
ATOM 2269 O O . ILE A 1 289 ? -4.084 18.866 5.543 1.00 98.31 289 ILE A O 1
ATOM 2273 N N . ASP A 1 290 ? -4.375 17.726 7.460 1.00 98.06 290 ASP A N 1
ATOM 2274 C CA . ASP A 1 290 ? -5.672 17.133 7.141 1.00 98.06 290 ASP A CA 1
ATOM 2275 C C . ASP A 1 290 ? -6.622 17.282 8.346 1.00 98.06 290 ASP A C 1
ATOM 2277 O O . ASP A 1 290 ? -6.591 16.463 9.273 1.00 98.06 290 ASP A O 1
ATOM 2281 N N . PRO A 1 291 ? -7.469 18.331 8.352 1.00 98.00 291 PRO A N 1
ATOM 2282 C CA . PRO A 1 291 ? -8.383 18.625 9.455 1.00 98.00 291 PRO A CA 1
ATOM 2283 C C . PRO A 1 291 ? -9.416 17.544 9.772 1.00 98.00 291 PRO A C 1
ATOM 2285 O O . PRO A 1 291 ? -9.977 17.585 10.866 1.00 98.00 291 PRO A O 1
ATOM 2288 N N . ASP A 1 292 ? -9.667 16.608 8.854 1.00 96.69 292 ASP A N 1
ATOM 2289 C CA . ASP A 1 292 ? -10.650 15.532 9.019 1.00 96.69 292 ASP A CA 1
ATOM 2290 C C . ASP A 1 292 ? -9.981 14.173 9.316 1.00 96.69 292 ASP A C 1
ATOM 2292 O O . ASP A 1 292 ? -10.656 13.138 9.403 1.00 96.69 292 ASP A O 1
ATOM 2296 N N . TYR A 1 293 ? -8.655 14.152 9.523 1.00 97.75 293 TYR A N 1
ATOM 2297 C CA . TYR A 1 293 ? -7.899 12.920 9.734 1.00 97.75 293 TYR A CA 1
ATOM 2298 C C . TYR A 1 293 ? -8.298 12.206 11.036 1.00 97.75 293 TYR A C 1
ATOM 2300 O O . TYR A 1 293 ? -7.916 12.579 12.152 1.00 97.75 293 TYR A O 1
ATOM 2308 N N . SER A 1 294 ? -9.077 11.133 10.883 1.00 98.00 294 SER A N 1
ATOM 2309 C CA . SER A 1 294 ? -9.795 10.480 11.983 1.00 98.00 294 SER A CA 1
ATOM 2310 C C . SER A 1 294 ? -8.875 9.836 13.019 1.00 98.00 294 SER A C 1
ATOM 2312 O O . SER A 1 294 ? -9.152 9.943 14.213 1.00 98.00 294 SER A O 1
ATOM 2314 N N . ASP A 1 295 ? -7.762 9.229 12.596 1.00 97.06 295 ASP A N 1
ATOM 2315 C CA . ASP A 1 295 ? -6.800 8.605 13.514 1.00 97.06 295 ASP A CA 1
ATOM 2316 C C . ASP A 1 295 ? -6.163 9.641 14.453 1.00 97.06 295 ASP A C 1
ATOM 2318 O O . ASP A 1 295 ? -6.082 9.410 15.658 1.00 97.06 295 ASP A O 1
ATOM 2322 N N . ALA A 1 296 ? -5.771 10.818 13.942 1.00 97.88 296 ALA A N 1
ATOM 2323 C CA . ALA A 1 296 ? -5.206 11.876 14.787 1.00 97.88 296 ALA A CA 1
ATOM 2324 C C . ALA A 1 296 ? -6.246 12.452 15.755 1.00 97.88 296 ALA A C 1
ATOM 2326 O O . ALA A 1 296 ? -5.930 12.715 16.916 1.00 97.88 296 ALA A O 1
ATOM 2327 N N . HIS A 1 297 ? -7.497 12.606 15.313 1.00 98.62 297 HIS A N 1
ATOM 2328 C CA . HIS A 1 297 ? -8.602 12.961 16.200 1.00 98.62 297 HIS A CA 1
ATOM 2329 C C . HIS A 1 297 ? -8.832 11.914 17.296 1.00 98.62 297 HIS A C 1
ATOM 2331 O O . HIS A 1 297 ? -8.984 12.281 18.461 1.00 98.62 297 HIS A O 1
ATOM 2337 N N . ASN A 1 298 ? -8.788 10.625 16.961 1.00 98.44 298 ASN A N 1
ATOM 2338 C CA . ASN A 1 298 ? -8.926 9.552 17.939 1.00 98.44 298 ASN A CA 1
ATOM 2339 C C . ASN A 1 298 ? -7.776 9.564 18.958 1.00 98.44 298 ASN A C 1
ATOM 2341 O O . ASN A 1 298 ? -8.030 9.577 20.162 1.00 98.44 298 ASN A O 1
ATOM 2345 N N . THR A 1 299 ? -6.520 9.630 18.505 1.00 98.38 299 THR A N 1
ATOM 2346 C CA . THR A 1 299 ? -5.347 9.687 19.392 1.00 98.38 299 THR A CA 1
ATOM 2347 C C . THR A 1 299 ? -5.386 10.910 20.307 1.00 98.38 299 THR A C 1
ATOM 2349 O O . THR A 1 299 ? -5.221 10.767 21.519 1.00 98.38 299 THR A O 1
ATOM 2352 N N . LEU A 1 300 ? -5.672 12.100 19.771 1.00 98.19 300 LEU A N 1
ATOM 2353 C CA . LEU A 1 300 ? -5.777 13.318 20.576 1.00 98.19 300 LEU A CA 1
ATOM 2354 C C . LEU A 1 300 ? -6.927 13.231 21.589 1.00 98.19 300 LEU A C 1
ATOM 2356 O O . LEU A 1 300 ? -6.751 13.589 22.752 1.00 98.19 300 LEU A O 1
ATOM 2360 N N . GLY A 1 301 ? -8.074 12.685 21.181 1.00 98.19 301 GLY A N 1
ATOM 2361 C CA . GLY A 1 301 ? -9.209 12.435 22.063 1.00 98.19 301 GLY A CA 1
ATOM 2362 C C . GLY A 1 301 ? -8.869 11.503 23.230 1.00 98.19 301 GLY A C 1
ATOM 2363 O O . GLY A 1 301 ? -9.210 11.800 24.375 1.00 98.19 301 GLY A O 1
ATOM 2364 N N . ILE A 1 302 ? -8.124 10.419 22.981 1.00 98.31 302 ILE A N 1
ATOM 2365 C CA . ILE A 1 302 ? -7.639 9.512 24.035 1.00 98.31 302 ILE A CA 1
ATOM 2366 C C . ILE A 1 302 ? -6.717 10.251 25.013 1.00 98.31 302 ILE A C 1
ATOM 2368 O O . ILE A 1 302 ? -6.852 10.080 26.229 1.00 98.31 302 ILE A O 1
ATOM 2372 N N . ILE A 1 303 ? -5.784 11.064 24.506 1.00 97.75 303 ILE A N 1
ATOM 2373 C CA . ILE A 1 303 ? -4.847 11.832 25.339 1.00 97.75 303 ILE A CA 1
ATOM 2374 C C . ILE A 1 303 ? -5.609 12.801 26.250 1.00 97.75 303 ILE A C 1
ATOM 2376 O O . ILE A 1 303 ? -5.427 12.765 27.468 1.00 97.75 303 ILE A O 1
ATOM 2380 N N . LEU A 1 304 ? -6.514 13.601 25.682 1.00 97.75 304 LEU A N 1
ATOM 2381 C CA . LEU A 1 304 ? -7.331 14.570 26.420 1.00 97.75 304 LEU A CA 1
ATOM 2382 C C . LEU A 1 304 ? -8.226 13.886 27.458 1.00 97.75 304 LEU A C 1
ATOM 2384 O O . LEU A 1 304 ? -8.360 14.362 28.587 1.00 97.75 304 LEU A O 1
ATOM 2388 N N . ASN A 1 305 ? -8.783 12.719 27.120 1.00 96.69 305 ASN A N 1
ATOM 2389 C CA . ASN A 1 305 ? -9.571 11.922 28.052 1.00 96.69 305 ASN A CA 1
ATOM 2390 C C . ASN A 1 305 ? -8.738 11.488 29.269 1.00 96.69 305 ASN A C 1
ATOM 2392 O O . ASN A 1 305 ? -9.200 11.596 30.403 1.00 96.69 305 ASN A O 1
ATOM 2396 N N . ARG A 1 306 ? -7.492 11.041 29.052 1.00 95.06 306 ARG A N 1
ATOM 2397 C CA . ARG A 1 306 ? -6.560 10.671 30.136 1.00 95.06 306 ARG A CA 1
ATOM 2398 C C . ARG A 1 306 ? -6.138 11.872 30.985 1.00 95.06 306 ARG A C 1
ATOM 2400 O O . ARG A 1 306 ? -5.867 11.698 32.169 1.00 95.06 306 ARG A O 1
ATOM 2407 N N . GLN A 1 307 ? -6.112 13.069 30.405 1.00 95.38 307 GLN A N 1
ATOM 2408 C CA . GLN A 1 307 ? -5.844 14.329 31.107 1.00 95.38 307 GLN A CA 1
ATOM 2409 C C . GLN A 1 307 ? -7.079 14.895 31.835 1.00 95.38 307 GLN A C 1
ATOM 2411 O O . GLN A 1 307 ? -6.976 15.910 32.520 1.00 95.38 307 GLN A O 1
ATOM 2416 N N . GLY A 1 308 ? -8.247 14.252 31.718 1.00 95.31 308 GLY A N 1
ATOM 2417 C CA . GLY A 1 308 ? -9.495 14.701 32.341 1.00 95.31 308 GLY A CA 1
ATOM 2418 C C . GLY A 1 308 ? -10.209 15.830 31.589 1.00 95.31 308 GLY A C 1
ATOM 2419 O O . GLY A 1 308 ? -11.241 16.314 32.054 1.00 95.31 308 GLY A O 1
ATOM 2420 N N . GLN A 1 309 ? -9.722 16.227 30.410 1.00 97.75 309 GLN A N 1
ATOM 2421 C CA . GLN A 1 309 ? -10.357 17.216 29.534 1.00 97.75 309 GLN A CA 1
ATOM 2422 C C . GLN A 1 309 ? -11.482 16.562 28.717 1.00 97.75 309 GLN A C 1
ATOM 2424 O O . GLN A 1 309 ? -11.433 16.477 27.491 1.00 97.75 309 GLN A O 1
ATOM 2429 N N . LEU A 1 310 ? -12.499 16.050 29.417 1.00 97.25 310 LEU A N 1
ATOM 2430 C CA . LEU A 1 310 ? -13.530 15.182 28.838 1.00 97.25 310 LEU A CA 1
ATOM 2431 C C . LEU A 1 310 ? -14.353 15.860 27.733 1.00 97.25 310 LEU A C 1
ATOM 2433 O O . LEU A 1 310 ? -14.736 15.198 26.775 1.00 97.25 310 LEU A O 1
ATOM 2437 N N . ASP A 1 311 ? -14.619 17.162 27.847 1.00 97.88 311 ASP A N 1
ATOM 2438 C CA . ASP A 1 311 ? -15.380 17.913 26.840 1.00 97.88 311 ASP A CA 1
ATOM 2439 C C . ASP A 1 311 ? -14.661 17.996 25.492 1.00 97.88 311 ASP A C 1
ATOM 2441 O O . ASP A 1 311 ? -15.238 17.673 24.453 1.00 97.88 311 ASP A O 1
ATOM 2445 N N . GLU A 1 312 ? -13.381 18.368 25.509 1.00 97.62 312 GLU A N 1
ATOM 2446 C CA . GLU A 1 312 ? -12.559 18.427 24.298 1.00 97.62 312 GLU A CA 1
ATOM 2447 C C . GLU A 1 312 ? -12.292 17.027 23.735 1.00 97.62 312 GLU A C 1
ATOM 2449 O O . GLU A 1 312 ? -12.318 16.829 22.518 1.00 97.62 312 GLU A O 1
ATOM 2454 N N . ALA A 1 313 ? -12.096 16.036 24.612 1.00 98.25 313 ALA A N 1
ATOM 2455 C CA . ALA A 1 313 ? -11.929 14.644 24.211 1.00 98.25 313 ALA A CA 1
ATOM 2456 C C . ALA A 1 313 ? -13.137 14.131 23.416 1.00 98.25 313 ALA A C 1
ATOM 2458 O O . ALA A 1 313 ? -12.961 13.562 22.340 1.00 98.25 313 ALA A O 1
ATOM 2459 N N . ILE A 1 314 ? -14.356 14.368 23.917 1.00 98.62 314 ILE A N 1
ATOM 2460 C CA . ILE A 1 314 ? -15.597 13.964 23.245 1.00 98.62 314 ILE A CA 1
ATOM 2461 C C . ILE A 1 314 ? -15.695 14.617 21.863 1.00 98.62 314 ILE A C 1
ATOM 2463 O O . ILE A 1 314 ? -15.956 13.907 20.899 1.00 98.62 314 ILE A O 1
ATOM 2467 N N . LEU A 1 315 ? -15.403 15.917 21.736 1.00 98.25 315 LEU A N 1
ATOM 2468 C CA . LEU A 1 315 ? -15.450 16.615 20.445 1.00 98.25 315 LEU A CA 1
ATOM 2469 C C . LEU A 1 315 ? -14.512 15.979 19.406 1.00 98.25 315 LEU A C 1
ATOM 2471 O O . LEU A 1 315 ? -14.889 15.784 18.251 1.00 98.25 315 LEU A O 1
ATOM 2475 N N . HIS A 1 316 ? -13.281 15.648 19.799 1.00 98.50 316 HIS A N 1
ATOM 2476 C CA . HIS A 1 316 ? -12.334 14.990 18.900 1.00 98.50 316 HIS A CA 1
ATOM 2477 C C . HIS A 1 316 ? -12.758 13.557 18.555 1.00 98.50 316 HIS A C 1
ATOM 2479 O O . HIS A 1 316 ? -12.687 13.155 17.395 1.00 98.50 316 HIS A O 1
ATOM 2485 N N . LEU A 1 317 ? -13.260 12.798 19.526 1.00 98.56 317 LEU A N 1
ATOM 2486 C CA . LEU A 1 317 ? -13.724 11.428 19.304 1.00 98.56 317 LEU A CA 1
ATOM 2487 C C . LEU A 1 317 ? -14.992 11.369 18.438 1.00 98.56 317 LEU A C 1
ATOM 2489 O O . LEU A 1 317 ? -15.128 10.459 17.624 1.00 98.56 317 LEU A O 1
ATOM 2493 N N . GLU A 1 318 ? -15.885 12.356 18.540 1.00 98.50 318 GLU A N 1
ATOM 2494 C CA . GLU A 1 318 ? -17.031 12.516 17.636 1.00 98.50 318 GLU A CA 1
ATOM 2495 C C . GLU A 1 318 ? -16.575 12.711 16.187 1.00 98.50 318 GLU A C 1
ATOM 2497 O O . GLU A 1 318 ? -17.113 12.065 15.287 1.00 98.50 318 GLU A O 1
ATOM 2502 N N . LYS A 1 319 ? -15.537 13.526 15.951 1.00 98.38 319 LYS A N 1
ATOM 2503 C CA . LYS A 1 319 ? -14.951 13.686 14.611 1.00 98.38 319 LYS A CA 1
ATOM 2504 C C . LYS A 1 319 ? -14.313 12.397 14.093 1.00 98.38 319 LYS A C 1
ATOM 2506 O O . LYS A 1 319 ? -14.501 12.060 12.928 1.00 98.38 319 LYS A O 1
ATOM 2511 N N . ALA A 1 320 ? -13.612 11.650 14.948 1.00 98.19 320 ALA A N 1
ATOM 2512 C CA . ALA A 1 320 ? -13.052 10.354 14.562 1.00 98.19 320 ALA A CA 1
ATOM 2513 C C . ALA A 1 320 ? -14.151 9.360 14.142 1.00 98.19 320 ALA A C 1
ATOM 2515 O O . ALA A 1 320 ? -14.062 8.741 13.083 1.00 98.19 320 ALA A O 1
ATOM 2516 N N . VAL A 1 321 ? -15.231 9.259 14.928 1.00 98.00 321 VAL A N 1
ATOM 2517 C CA . VAL A 1 321 ? -16.392 8.409 14.607 1.00 98.00 321 VAL A CA 1
ATOM 2518 C C . VAL A 1 321 ? -17.126 8.889 13.352 1.00 98.00 321 VAL A C 1
ATOM 2520 O O . VAL A 1 321 ? -17.659 8.060 12.621 1.00 98.00 321 VAL A O 1
ATOM 2523 N N . ALA A 1 322 ? -17.164 10.193 13.074 1.00 97.62 322 ALA A N 1
ATOM 2524 C CA . ALA A 1 322 ? -17.769 10.712 11.848 1.00 97.62 322 ALA A CA 1
ATOM 2525 C C . ALA A 1 322 ? -17.009 10.268 10.584 1.00 97.62 322 ALA A C 1
ATOM 2527 O O . ALA A 1 322 ? -17.648 10.001 9.566 1.00 97.62 322 ALA A O 1
ATOM 2528 N N . GLY A 1 323 ? -15.677 10.159 10.653 1.00 96.38 323 GLY A N 1
ATOM 2529 C CA . GLY A 1 323 ? -14.848 9.723 9.526 1.00 96.38 323 GLY A CA 1
ATOM 2530 C C . GLY A 1 323 ? -14.896 8.216 9.256 1.00 96.38 323 GLY A C 1
ATOM 2531 O O . GLY A 1 323 ? -14.955 7.809 8.097 1.00 96.38 323 GLY A O 1
ATOM 2532 N N . ASP A 1 324 ? -14.955 7.386 10.302 1.00 95.31 324 ASP A N 1
ATOM 2533 C CA . ASP A 1 324 ? -15.280 5.958 10.171 1.00 95.31 324 ASP A CA 1
ATOM 2534 C C . ASP A 1 324 ? -16.297 5.514 11.236 1.00 95.31 324 ASP A C 1
ATOM 2536 O O . ASP A 1 324 ? -15.927 5.084 12.339 1.00 95.31 324 ASP A O 1
ATOM 2540 N N . PRO A 1 325 ? -17.600 5.547 10.899 1.00 93.94 325 PRO A N 1
ATOM 2541 C CA . PRO A 1 325 ? -18.649 5.118 11.809 1.00 93.94 325 PRO A CA 1
ATOM 2542 C C . PRO A 1 325 ? -18.653 3.616 12.091 1.00 93.94 325 PRO A C 1
ATOM 2544 O O . PRO A 1 325 ? -19.414 3.193 12.954 1.00 93.94 325 PRO A O 1
ATOM 2547 N N . ALA A 1 326 ? -17.899 2.780 11.378 1.00 92.31 326 ALA A N 1
ATOM 2548 C CA . ALA A 1 326 ? -17.844 1.340 11.634 1.00 92.31 326 ALA A CA 1
ATOM 2549 C C . ALA A 1 326 ? -16.655 0.945 12.527 1.00 92.31 326 ALA A C 1
ATOM 2551 O O . ALA A 1 326 ? -16.620 -0.182 13.026 1.00 92.31 326 ALA A O 1
ATOM 2552 N N . SER A 1 327 ? -15.714 1.865 12.767 1.00 95.00 327 SER A N 1
ATOM 2553 C CA . SER A 1 327 ? -14.524 1.610 13.577 1.00 95.00 327 SER A CA 1
ATOM 2554 C C . SER A 1 327 ? -14.880 1.237 15.018 1.00 95.00 327 SER A C 1
ATOM 2556 O O . SER A 1 327 ? -15.482 2.015 15.768 1.00 95.00 327 SER A O 1
ATOM 2558 N N . PHE A 1 328 ? -14.459 0.035 15.419 1.00 94.81 328 PHE A N 1
ATOM 2559 C CA . PHE A 1 328 ? -14.558 -0.445 16.796 1.00 94.81 328 PHE A CA 1
ATOM 2560 C C . PHE A 1 328 ? -13.867 0.513 17.772 1.00 94.81 328 PHE A C 1
ATOM 2562 O O . PHE A 1 328 ? -14.484 0.946 18.746 1.00 94.81 328 PHE A O 1
ATOM 2569 N N . GLU A 1 329 ? -12.610 0.864 17.483 1.00 94.75 329 GLU A N 1
ATOM 2570 C CA . GLU A 1 329 ? -11.757 1.674 18.357 1.00 94.75 329 GLU A CA 1
ATOM 2571 C C . GLU A 1 329 ? -12.366 3.057 18.594 1.00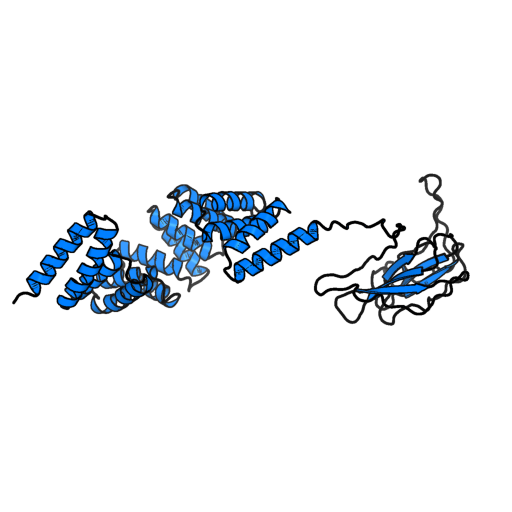 94.75 329 GLU A C 1
ATOM 2573 O O . GLU A 1 329 ? -12.510 3.488 19.738 1.00 94.75 329 GLU A O 1
ATOM 2578 N N . TYR A 1 330 ? -12.811 3.733 17.530 1.00 97.19 330 TYR A N 1
ATOM 2579 C CA . TYR A 1 330 ? -13.343 5.095 17.641 1.00 97.19 330 TYR A CA 1
ATOM 2580 C C . TYR A 1 330 ? -14.612 5.126 18.491 1.00 97.19 330 TYR A C 1
ATOM 2582 O O . TYR A 1 330 ? -14.768 5.972 19.376 1.00 97.19 330 TYR A O 1
ATOM 2590 N N . ARG A 1 331 ? -15.509 4.158 18.276 1.00 96.81 331 ARG A N 1
ATOM 2591 C CA . ARG A 1 331 ? -16.741 4.042 19.059 1.00 96.81 331 ARG A CA 1
ATOM 2592 C C . ARG A 1 331 ? -16.477 3.665 20.507 1.00 96.81 331 ARG A C 1
ATOM 2594 O O . ARG A 1 331 ? -17.110 4.227 21.399 1.00 96.81 331 ARG A O 1
ATOM 2601 N N . TYR A 1 332 ? -15.555 2.737 20.748 1.00 96.88 332 TYR A N 1
ATOM 2602 C CA . TYR A 1 332 ? -15.184 2.337 22.100 1.00 96.88 332 TYR A CA 1
ATOM 2603 C C . TYR A 1 332 ? -14.600 3.516 22.892 1.00 96.88 332 TYR A C 1
ATOM 2605 O O . TYR A 1 332 ? -14.982 3.737 24.046 1.00 96.88 332 TYR A O 1
ATOM 2613 N N . ASN A 1 333 ? -13.732 4.314 22.265 1.00 97.69 333 ASN A N 1
ATOM 2614 C CA . ASN A 1 333 ? -13.114 5.476 22.899 1.00 97.69 333 ASN A CA 1
ATOM 2615 C C . ASN A 1 333 ? -14.135 6.590 23.168 1.00 97.69 333 ASN A C 1
ATOM 2617 O O . ASN A 1 333 ? -14.193 7.087 24.293 1.00 97.69 333 ASN A O 1
ATOM 2621 N N . LEU A 1 334 ? -15.006 6.917 22.203 1.00 98.31 334 LEU A N 1
ATOM 2622 C CA . LEU A 1 334 ? -16.082 7.895 22.408 1.00 98.31 334 LEU A CA 1
ATOM 2623 C C . LEU A 1 334 ? -17.037 7.470 23.534 1.00 98.31 334 LEU A C 1
ATOM 2625 O O . LEU A 1 334 ? -17.325 8.256 24.439 1.00 98.31 334 LEU A O 1
ATOM 2629 N N . GLY A 1 335 ? -17.483 6.209 23.524 1.00 97.56 335 GLY A N 1
ATOM 2630 C CA . GLY A 1 335 ? -18.330 5.653 24.581 1.00 97.56 335 GLY A CA 1
ATOM 2631 C C . GLY A 1 335 ? -17.663 5.729 25.955 1.00 97.56 335 GLY A C 1
ATOM 2632 O O . GLY A 1 335 ? -18.305 6.098 26.938 1.00 97.56 335 GLY A O 1
ATOM 2633 N N . SER A 1 336 ? -16.357 5.460 26.022 1.00 97.25 336 SER A N 1
ATOM 2634 C CA . SER A 1 336 ? -15.576 5.553 27.260 1.00 97.25 336 SER A CA 1
ATOM 2635 C C . SER A 1 336 ? -15.483 6.987 27.788 1.00 97.25 336 SER A C 1
ATOM 2637 O O . SER A 1 336 ? -15.659 7.196 28.989 1.00 97.25 336 SER A O 1
ATOM 2639 N N . SER A 1 337 ? -15.279 7.983 26.921 1.00 97.94 337 SER A N 1
ATOM 2640 C CA . SER A 1 337 ? -15.263 9.398 27.322 1.00 97.94 337 SER A CA 1
ATOM 2641 C C . SER A 1 337 ? -16.634 9.905 27.771 1.00 97.94 337 SER A C 1
ATOM 2643 O O . SER A 1 337 ? -16.737 10.603 28.782 1.00 97.94 337 SER A O 1
ATOM 2645 N N . LEU A 1 338 ? -17.708 9.502 27.087 1.00 98.25 338 LEU A N 1
ATOM 2646 C CA . LEU A 1 338 ? -19.082 9.800 27.506 1.00 98.25 338 LEU A CA 1
ATOM 2647 C C . LEU A 1 338 ? -19.397 9.176 28.872 1.00 98.25 338 LEU A C 1
ATOM 2649 O O . LEU A 1 338 ? -19.941 9.849 29.750 1.00 98.25 338 LEU A O 1
ATOM 2653 N N . ALA A 1 339 ? -18.999 7.920 29.083 1.00 97.06 339 ALA A N 1
ATOM 2654 C CA . ALA A 1 339 ? -19.150 7.227 30.357 1.00 97.06 339 ALA A CA 1
ATOM 2655 C C . ALA A 1 339 ? -18.360 7.907 31.486 1.00 97.06 339 ALA A C 1
ATOM 2657 O O . ALA A 1 339 ? -18.899 8.093 32.577 1.00 97.06 339 ALA A O 1
ATOM 2658 N N . ALA A 1 340 ? -17.121 8.339 31.225 1.00 96.44 340 ALA A N 1
ATOM 2659 C CA . ALA A 1 340 ? -16.311 9.093 32.184 1.00 96.44 340 ALA A CA 1
ATOM 2660 C C . ALA A 1 340 ? -16.977 10.422 32.585 1.00 96.44 340 ALA A C 1
ATOM 2662 O O . ALA A 1 340 ? -16.873 10.847 33.734 1.00 96.44 340 ALA A O 1
ATOM 2663 N N . LYS A 1 341 ? -17.741 11.036 31.672 1.00 96.69 341 LYS A N 1
ATOM 2664 C CA . LYS A 1 341 ? -18.551 12.235 31.934 1.00 96.69 341 LYS A CA 1
ATOM 2665 C C . LYS A 1 341 ? -19.944 11.924 32.508 1.00 96.69 341 LYS A C 1
ATOM 2667 O O . LYS A 1 341 ? -20.804 12.799 32.557 1.00 96.69 341 LYS A O 1
ATOM 2672 N N . SER A 1 342 ? -20.199 10.680 32.919 1.00 96.56 342 SER A N 1
ATOM 2673 C CA . SER A 1 342 ? -21.504 10.199 33.401 1.00 96.56 342 SER A CA 1
ATOM 2674 C C . SER A 1 342 ? -22.666 10.366 32.406 1.00 96.56 342 SER A C 1
ATOM 2676 O O . SER A 1 342 ? -23.834 10.277 32.781 1.00 96.56 342 SER A O 1
ATOM 2678 N N . ARG A 1 343 ? -22.375 10.551 31.110 1.00 97.75 343 ARG A N 1
ATOM 2679 C CA . ARG A 1 343 ? -23.360 10.587 30.013 1.00 97.75 343 ARG A CA 1
ATOM 2680 C C . ARG A 1 343 ? -23.694 9.159 29.569 1.00 97.75 343 ARG A C 1
ATOM 2682 O O . ARG A 1 343 ? -23.534 8.790 28.409 1.00 97.75 343 ARG A O 1
ATOM 2689 N N . PHE A 1 344 ? -24.129 8.325 30.515 1.00 97.44 344 PHE A N 1
ATOM 2690 C CA . PHE A 1 344 ? -24.275 6.877 30.313 1.00 97.44 344 PHE A CA 1
ATOM 2691 C C . PHE A 1 344 ? -25.268 6.523 29.203 1.00 97.44 344 PHE A C 1
ATOM 2693 O O . PHE A 1 344 ? -24.993 5.639 28.397 1.00 97.44 344 PHE A O 1
ATOM 2700 N N . GLN A 1 345 ? -26.390 7.244 29.119 1.00 96.94 345 GLN A N 1
ATOM 2701 C CA . GLN A 1 345 ? -27.405 7.006 28.091 1.00 96.94 345 GLN A CA 1
ATOM 2702 C C . GLN A 1 345 ? -26.864 7.244 26.673 1.00 96.94 345 GLN A C 1
ATOM 2704 O O . GLN A 1 345 ? -27.241 6.537 25.743 1.00 96.94 345 GLN A O 1
ATOM 2709 N N . GLU A 1 346 ? -25.959 8.209 26.519 1.00 97.69 346 GLU A N 1
ATOM 2710 C CA . GLU A 1 346 ? -25.317 8.528 25.242 1.00 97.69 346 GLU A CA 1
ATOM 2711 C C . GLU A 1 346 ? -24.162 7.569 24.935 1.00 97.69 346 GLU A C 1
ATOM 2713 O O . GLU A 1 346 ? -23.919 7.258 23.776 1.00 97.69 346 GLU A O 1
ATOM 2718 N N . ALA A 1 347 ? -23.490 7.026 25.956 1.00 97.94 347 ALA A N 1
ATOM 2719 C CA . ALA A 1 347 ? -22.419 6.044 25.786 1.00 97.94 347 ALA A CA 1
ATOM 2720 C C . ALA A 1 347 ? -22.914 4.678 25.263 1.00 97.94 347 ALA A C 1
ATOM 2722 O O . ALA A 1 347 ? -22.208 4.024 24.492 1.00 97.94 347 ALA A O 1
ATOM 2723 N N . ILE A 1 348 ? -24.119 4.245 25.661 1.00 98.00 348 ILE A N 1
ATOM 2724 C CA . ILE A 1 348 ? -24.718 2.949 25.280 1.00 98.00 348 ILE A CA 1
ATOM 2725 C C . ILE A 1 348 ? -24.666 2.680 23.766 1.00 98.00 348 ILE A C 1
ATOM 2727 O O . ILE A 1 348 ? -24.059 1.674 23.390 1.00 98.00 348 ILE A O 1
ATOM 2731 N N . PRO A 1 349 ? -25.223 3.533 22.880 1.00 97.12 349 PRO A N 1
ATOM 2732 C CA . PRO A 1 349 ? -25.235 3.252 21.443 1.00 97.12 349 PRO A CA 1
ATOM 2733 C C . PRO A 1 349 ? -23.829 3.146 20.838 1.00 97.12 349 PRO A C 1
ATOM 2735 O O . PRO A 1 349 ? -23.628 2.413 19.869 1.00 97.12 349 PRO A O 1
ATOM 2738 N N . HIS A 1 350 ? -22.827 3.828 21.404 1.00 97.62 350 HIS A N 1
ATOM 2739 C CA . HIS A 1 350 ? -21.442 3.685 20.954 1.00 97.62 350 HIS A CA 1
ATOM 2740 C C . HIS A 1 350 ? -20.855 2.327 21.349 1.00 97.62 350 HIS A C 1
ATOM 2742 O O . HIS A 1 350 ? -20.254 1.662 20.504 1.00 97.62 350 HIS A O 1
ATOM 2748 N N . PHE A 1 351 ? -21.091 1.863 22.579 1.00 97.38 351 PHE A N 1
ATOM 2749 C CA . PHE A 1 351 ? -20.655 0.530 22.998 1.00 97.38 351 PHE A CA 1
ATOM 2750 C C . PHE A 1 351 ? -21.411 -0.601 22.290 1.00 97.38 351 PHE A C 1
ATOM 2752 O O . PHE A 1 351 ? -20.783 -1.585 21.915 1.00 97.38 351 PHE A O 1
ATOM 2759 N N . GLU A 1 352 ? -22.719 -0.474 22.044 1.00 96.06 352 GLU A N 1
ATOM 2760 C CA . GLU A 1 352 ? -23.493 -1.459 21.266 1.00 96.06 352 GLU A CA 1
ATOM 2761 C C . GLU A 1 352 ? -22.915 -1.641 19.860 1.00 96.06 352 GLU A C 1
ATOM 2763 O O . GLU A 1 352 ? -22.738 -2.761 19.376 1.00 96.06 352 GLU A O 1
ATOM 2768 N N . GLN A 1 353 ? -22.561 -0.532 19.218 1.00 95.38 353 GLN A N 1
ATOM 2769 C CA . GLN A 1 353 ? -21.984 -0.536 17.882 1.00 95.38 353 GLN A CA 1
ATOM 2770 C C . GLN A 1 353 ? -20.536 -1.050 17.877 1.00 95.38 353 GLN A C 1
ATOM 2772 O O . GLN A 1 353 ? -20.172 -1.798 16.975 1.00 95.38 353 GLN A O 1
ATOM 2777 N N . ALA A 1 354 ? -19.734 -0.762 18.908 1.00 94.62 354 ALA A N 1
ATOM 2778 C CA . ALA A 1 354 ? -18.425 -1.397 19.086 1.00 94.62 354 ALA A CA 1
ATOM 2779 C C . ALA A 1 354 ? -18.560 -2.927 19.276 1.00 94.62 354 ALA A C 1
ATOM 2781 O O . ALA A 1 354 ? -17.888 -3.724 18.618 1.00 94.62 354 ALA A O 1
ATOM 2782 N N . VAL A 1 355 ? -19.500 -3.384 20.108 1.00 94.69 355 VAL A N 1
ATOM 2783 C CA . VAL A 1 355 ? -19.795 -4.819 20.264 1.00 94.69 355 VAL A CA 1
ATOM 2784 C C . VAL A 1 355 ? -20.209 -5.438 18.924 1.00 94.69 355 VAL A C 1
ATOM 2786 O O . VAL A 1 355 ? -19.746 -6.527 18.589 1.00 94.69 355 VAL A O 1
ATOM 2789 N N . SER A 1 356 ? -21.029 -4.747 18.128 1.00 93.50 356 SER A N 1
ATOM 2790 C CA . SER A 1 356 ? -21.424 -5.209 16.793 1.00 93.50 356 SER A CA 1
ATOM 2791 C C . SER A 1 356 ? -20.231 -5.315 15.834 1.00 93.50 356 SER A C 1
ATOM 2793 O O . SER A 1 356 ? -20.044 -6.365 15.218 1.00 93.50 356 SER A O 1
ATOM 2795 N N . ALA A 1 357 ? -19.375 -4.289 15.778 1.00 90.12 357 ALA A N 1
ATOM 2796 C CA . ALA A 1 357 ? -18.195 -4.242 14.912 1.00 90.12 357 ALA A CA 1
ATOM 2797 C C . ALA A 1 357 ? -17.175 -5.354 15.223 1.00 90.12 357 ALA A C 1
ATOM 2799 O O . ALA A 1 357 ? -16.555 -5.903 14.317 1.00 90.12 357 ALA A O 1
ATOM 2800 N N . SER A 1 358 ? -17.047 -5.749 16.493 1.00 87.50 358 SER A N 1
ATOM 2801 C CA . SER A 1 358 ? -16.190 -6.871 16.914 1.00 87.50 358 SER A CA 1
ATOM 2802 C C . SER A 1 358 ? -16.836 -8.259 16.750 1.00 87.50 358 SER A C 1
ATOM 2804 O O . SER A 1 358 ? -16.274 -9.269 17.185 1.00 87.50 358 SER A O 1
ATOM 2806 N N . GLY A 1 359 ? -18.047 -8.342 16.186 1.00 88.19 359 GLY A N 1
ATOM 2807 C CA . GLY A 1 359 ? -18.822 -9.585 16.110 1.00 88.19 359 GLY A CA 1
ATOM 2808 C C . GLY A 1 359 ? -19.205 -10.148 17.485 1.00 88.19 359 GLY A C 1
ATOM 2809 O O . GLY A 1 359 ? -19.452 -11.347 17.618 1.00 88.19 359 GLY A O 1
ATOM 2810 N N . GLY A 1 360 ? -19.205 -9.304 18.520 1.00 86.00 360 GLY A N 1
ATOM 2811 C CA . GLY A 1 360 ? -19.488 -9.675 19.902 1.00 86.00 360 GLY A CA 1
ATOM 2812 C C . GLY A 1 360 ? -18.417 -10.546 20.552 1.00 86.00 360 GLY A C 1
ATOM 2813 O O . GLY A 1 360 ? -18.739 -11.272 21.489 1.00 86.00 360 GLY A O 1
ATOM 2814 N N . ARG A 1 361 ? -17.177 -10.516 20.047 1.00 85.38 361 ARG A N 1
ATOM 2815 C CA . ARG A 1 361 ? -16.078 -11.367 20.532 1.00 85.38 361 ARG A CA 1
ATOM 2816 C C . ARG A 1 361 ? -15.132 -10.670 21.501 1.00 85.38 361 ARG A C 1
ATOM 2818 O O . ARG A 1 361 ? -14.297 -11.359 22.079 1.00 85.38 361 ARG A O 1
ATOM 2825 N N . GLU A 1 362 ? -15.251 -9.356 21.693 1.00 89.50 362 GLU A N 1
ATOM 2826 C CA . GLU A 1 362 ? -14.381 -8.604 22.601 1.00 89.50 362 GLU A CA 1
ATOM 2827 C C . GLU A 1 362 ? -15.008 -8.414 23.991 1.00 89.50 362 GLU A C 1
ATOM 2829 O O . GLU A 1 362 ? -15.943 -7.615 24.143 1.00 89.50 362 GLU A O 1
ATOM 2834 N N . PRO A 1 363 ? -14.493 -9.096 25.035 1.00 92.06 363 PRO A N 1
ATOM 2835 C CA . PRO A 1 363 ? -15.127 -9.110 26.350 1.00 92.06 363 PRO A CA 1
ATOM 2836 C C . PRO A 1 363 ? -15.057 -7.747 27.053 1.00 92.06 363 PRO A C 1
ATOM 2838 O O . PRO A 1 363 ? -15.971 -7.411 27.802 1.00 92.06 363 PRO A O 1
ATOM 2841 N N . ALA A 1 364 ? -14.041 -6.923 26.774 1.00 88.69 364 ALA A N 1
ATOM 2842 C CA . ALA A 1 364 ? -13.924 -5.577 27.340 1.00 88.69 364 ALA A CA 1
ATOM 2843 C C . ALA A 1 364 ? -15.077 -4.653 26.900 1.00 88.69 364 ALA A C 1
ATOM 2845 O O . ALA A 1 364 ? -15.672 -3.965 27.729 1.00 88.69 364 ALA A O 1
ATOM 2846 N N . SER A 1 365 ? -15.449 -4.690 25.615 1.00 92.44 365 SER A N 1
ATOM 2847 C CA . SER A 1 365 ? -16.560 -3.887 25.081 1.00 92.44 365 SER A CA 1
ATOM 2848 C C . SER A 1 365 ? -17.915 -4.304 25.664 1.00 92.44 365 SER A C 1
ATOM 2850 O O . SER A 1 365 ? -18.702 -3.452 26.076 1.00 92.44 365 SER A O 1
ATOM 2852 N N . LEU A 1 366 ? -18.145 -5.614 25.809 1.00 95.19 366 LEU A N 1
ATOM 2853 C CA . LEU A 1 366 ? -19.328 -6.162 26.476 1.00 95.19 366 LEU A CA 1
ATOM 2854 C C . LEU A 1 366 ? -19.369 -5.782 27.963 1.00 95.19 366 LEU A C 1
ATOM 2856 O O . LEU A 1 366 ? -20.426 -5.425 28.478 1.00 95.19 366 LEU A O 1
ATOM 2860 N N . ALA A 1 367 ? -18.226 -5.817 28.652 1.00 94.88 367 ALA A N 1
ATOM 2861 C CA . ALA A 1 367 ? -18.132 -5.436 30.057 1.00 94.88 367 ALA A CA 1
ATOM 2862 C C . ALA A 1 367 ? -18.455 -3.950 30.281 1.00 94.88 367 ALA A C 1
ATOM 2864 O O . ALA A 1 367 ? -19.110 -3.613 31.271 1.00 94.88 367 ALA A O 1
ATOM 2865 N N . MET A 1 368 ? -18.019 -3.067 29.375 1.00 95.94 368 MET A N 1
ATOM 2866 C CA . MET A 1 368 ? -18.366 -1.644 29.423 1.00 95.94 368 MET A CA 1
ATOM 2867 C C . MET A 1 368 ? -19.846 -1.415 29.114 1.00 95.94 368 MET A C 1
ATOM 2869 O O . MET A 1 368 ? -20.509 -0.698 29.860 1.00 95.94 368 MET A O 1
ATOM 2873 N N . LEU A 1 369 ? -20.400 -2.086 28.098 1.00 97.19 369 LEU A N 1
ATOM 2874 C CA . LEU A 1 369 ? -21.831 -2.012 27.787 1.00 97.19 369 LEU A CA 1
ATOM 2875 C C . LEU A 1 369 ? -22.700 -2.471 28.969 1.00 97.19 369 LEU A C 1
ATOM 2877 O O . LEU A 1 369 ? -23.645 -1.781 29.351 1.00 97.19 369 LEU A O 1
ATOM 2881 N N . ALA A 1 370 ? -22.341 -3.590 29.603 1.00 97.19 370 ALA A N 1
ATOM 2882 C CA . ALA A 1 370 ? -23.018 -4.084 30.798 1.00 97.19 370 ALA A CA 1
ATOM 2883 C C . ALA A 1 370 ? -22.978 -3.061 31.944 1.00 97.19 370 ALA A C 1
ATOM 2885 O O . ALA A 1 370 ? -23.994 -2.816 32.595 1.00 97.19 370 ALA A O 1
ATOM 2886 N N . ALA A 1 371 ? -21.827 -2.417 32.159 1.00 96.50 371 ALA A N 1
ATOM 2887 C CA . ALA A 1 371 ? -21.708 -1.359 33.154 1.00 96.50 371 ALA A CA 1
ATOM 2888 C C . ALA A 1 371 ? -22.621 -0.163 32.830 1.00 96.50 371 ALA A C 1
ATOM 2890 O O . ALA A 1 371 ? -23.260 0.366 33.739 1.00 96.50 371 ALA A O 1
ATOM 2891 N N . MET A 1 372 ? -22.747 0.232 31.558 1.00 97.81 372 MET A N 1
ATOM 2892 C CA . MET A 1 372 ? -23.655 1.314 31.153 1.00 97.81 372 MET A CA 1
ATOM 2893 C C . MET A 1 372 ? -25.129 0.958 31.378 1.00 97.81 372 MET A C 1
ATOM 2895 O O . MET A 1 372 ? -25.895 1.787 31.874 1.00 97.81 372 MET A O 1
ATOM 2899 N N . PHE A 1 373 ? -25.533 -0.283 31.092 1.00 98.00 373 PHE A N 1
ATOM 2900 C CA . PHE A 1 373 ? -26.876 -0.765 31.428 1.00 98.00 373 PHE A CA 1
ATOM 2901 C C . PHE A 1 373 ? -27.136 -0.727 32.937 1.00 98.00 373 PHE A C 1
ATOM 2903 O O . PHE A 1 373 ? -28.188 -0.259 33.367 1.00 98.00 373 PHE A O 1
ATOM 2910 N N . ALA A 1 374 ? -26.165 -1.126 33.761 1.00 96.62 374 ALA A N 1
ATOM 2911 C CA . ALA A 1 374 ? -26.319 -1.077 35.212 1.00 96.62 374 ALA A CA 1
ATOM 2912 C C . ALA A 1 374 ? -26.456 0.359 35.750 1.00 96.62 374 ALA A C 1
ATOM 2914 O O . ALA A 1 374 ? -27.260 0.596 36.654 1.00 96.62 374 ALA A O 1
ATOM 2915 N N . GLN A 1 375 ? -25.709 1.318 35.188 1.00 96.50 375 GLN A N 1
ATOM 2916 C CA . GLN A 1 375 ? -25.794 2.739 35.560 1.00 96.50 375 GLN A CA 1
ATOM 2917 C C . GLN A 1 375 ? -27.120 3.390 35.141 1.00 96.50 375 GLN A C 1
ATOM 2919 O O . GLN A 1 375 ? -27.568 4.344 35.769 1.00 96.50 375 GLN A O 1
ATOM 2924 N N . THR A 1 376 ? -27.777 2.858 34.109 1.00 96.56 376 THR A N 1
ATOM 2925 C CA . THR A 1 376 ? -29.079 3.340 33.611 1.00 96.56 376 THR A CA 1
ATOM 2926 C C . THR A 1 376 ? -30.269 2.548 34.168 1.00 96.56 376 THR A C 1
ATOM 2928 O O . THR A 1 376 ? -31.398 2.725 33.718 1.00 96.56 376 THR A O 1
ATOM 2931 N N . GLY A 1 377 ? -30.043 1.674 35.158 1.00 94.69 377 GLY A N 1
ATOM 2932 C CA . GLY A 1 377 ? -31.091 0.880 35.815 1.00 94.69 377 GLY A CA 1
ATOM 2933 C C . GLY A 1 377 ? -31.560 -0.354 35.031 1.00 94.69 377 GLY A C 1
ATOM 2934 O O . GLY A 1 377 ? -32.416 -1.095 35.508 1.00 94.69 377 GLY A O 1
ATOM 2935 N N . ARG A 1 378 ? -30.972 -0.638 33.864 1.00 96.81 378 ARG A N 1
ATOM 2936 C CA . ARG A 1 378 ? -31.266 -1.804 33.011 1.00 96.81 378 ARG A CA 1
ATOM 2937 C C . ARG A 1 378 ? -30.532 -3.055 33.515 1.00 96.81 378 ARG A C 1
ATOM 2939 O O . ARG A 1 378 ? -29.756 -3.682 32.797 1.00 96.81 378 ARG A O 1
ATOM 2946 N N . LEU A 1 379 ? -30.748 -3.417 34.781 1.00 95.88 379 LEU A N 1
ATOM 2947 C CA . LEU A 1 379 ? -29.953 -4.438 35.481 1.00 95.88 379 LEU A CA 1
ATOM 2948 C C . LEU A 1 379 ? -30.036 -5.835 34.846 1.00 95.88 379 LEU A C 1
ATOM 2950 O O . LEU A 1 379 ? -29.024 -6.529 34.767 1.00 95.88 379 LEU A O 1
ATOM 2954 N N . ALA A 1 380 ? -31.206 -6.236 34.342 1.00 94.81 380 ALA A N 1
ATOM 2955 C CA . ALA A 1 380 ? -31.365 -7.525 33.663 1.00 94.81 380 ALA A CA 1
ATOM 2956 C C . ALA A 1 380 ? -30.488 -7.621 32.398 1.00 94.81 380 ALA A C 1
ATOM 2958 O O . ALA A 1 380 ? -29.837 -8.638 32.153 1.00 94.81 380 ALA A O 1
ATOM 2959 N N . GLU A 1 381 ? -30.419 -6.538 31.623 1.00 96.62 381 GLU A N 1
ATOM 2960 C CA . GLU A 1 381 ? -29.587 -6.452 30.421 1.00 96.62 381 GLU A CA 1
ATOM 2961 C C . GLU A 1 381 ? -28.099 -6.374 30.771 1.00 96.62 381 GLU A C 1
ATOM 2963 O O . GLU A 1 381 ? -27.271 -6.987 30.092 1.00 96.62 381 GLU A O 1
ATOM 2968 N N . ALA A 1 382 ? -27.759 -5.683 31.863 1.00 97.06 382 ALA A N 1
ATOM 2969 C CA . ALA A 1 382 ? -26.404 -5.644 32.401 1.00 97.06 382 ALA A CA 1
ATOM 2970 C C . ALA A 1 382 ? -25.902 -7.048 32.763 1.00 97.06 382 ALA A C 1
ATOM 2972 O O . ALA A 1 382 ? -24.836 -7.455 32.301 1.00 97.06 382 ALA A O 1
ATOM 2973 N N . ALA A 1 383 ? -26.688 -7.819 33.523 1.00 96.44 383 ALA A N 1
ATOM 2974 C CA . ALA A 1 383 ? -26.343 -9.187 33.905 1.00 96.44 383 ALA A CA 1
ATOM 2975 C C . ALA A 1 383 ? -26.194 -10.100 32.678 1.00 96.44 383 ALA A C 1
ATOM 2977 O O . ALA A 1 383 ? -25.183 -10.791 32.544 1.00 96.44 383 ALA A O 1
ATOM 2978 N N . ALA A 1 384 ? -27.145 -10.060 31.737 1.00 96.31 384 ALA A N 1
ATOM 2979 C CA . ALA A 1 384 ? -27.077 -10.858 30.511 1.00 96.31 384 ALA A CA 1
ATOM 2980 C C . ALA A 1 384 ? -25.837 -10.524 29.660 1.00 96.31 384 ALA A C 1
ATOM 2982 O O . ALA A 1 384 ? -25.135 -11.422 29.189 1.00 96.31 384 ALA A O 1
ATOM 2983 N N . THR A 1 385 ? -25.527 -9.236 29.502 1.00 96.75 385 THR A N 1
ATOM 2984 C CA . THR A 1 385 ? -24.367 -8.773 28.723 1.00 96.75 385 THR A CA 1
ATOM 2985 C C . THR A 1 385 ? -23.047 -9.130 29.413 1.00 96.75 385 THR A C 1
ATOM 2987 O O . THR A 1 385 ? -22.115 -9.594 28.756 1.00 96.75 385 THR A O 1
ATOM 2990 N N . ALA A 1 386 ? -22.973 -8.998 30.741 1.00 96.69 386 ALA A N 1
ATOM 2991 C CA . ALA A 1 386 ? -21.798 -9.382 31.520 1.00 96.69 386 ALA A CA 1
ATOM 2992 C C . ALA A 1 386 ? -21.544 -10.899 31.494 1.00 96.69 386 ALA A C 1
ATOM 2994 O O . ALA A 1 386 ? -20.388 -11.312 31.414 1.00 96.69 386 ALA A O 1
ATOM 2995 N N . ARG A 1 387 ? -22.590 -11.740 31.489 1.00 96.50 387 ARG A N 1
ATOM 2996 C CA . ARG A 1 387 ? -22.442 -13.200 31.325 1.00 96.50 387 ARG A CA 1
ATOM 2997 C C . ARG A 1 387 ? -21.840 -13.568 29.968 1.00 96.50 387 ARG A C 1
ATOM 2999 O O . ARG A 1 387 ? -20.931 -14.389 29.919 1.00 96.50 387 ARG A O 1
ATOM 3006 N N . ARG A 1 388 ? -22.259 -12.902 28.886 1.00 95.88 388 ARG A N 1
ATOM 3007 C CA . ARG A 1 388 ? -21.633 -13.082 27.561 1.00 95.88 388 ARG A CA 1
ATOM 3008 C C . ARG A 1 388 ? -20.149 -12.710 27.576 1.00 95.88 388 ARG A C 1
ATOM 3010 O O . ARG A 1 388 ? -19.331 -13.432 27.016 1.00 95.88 388 ARG A O 1
ATOM 3017 N N . ALA A 1 389 ? -19.791 -11.606 28.237 1.00 96.06 389 ALA A N 1
ATOM 3018 C CA . ALA A 1 389 ? -18.388 -11.230 28.417 1.00 96.06 389 ALA A CA 1
ATOM 3019 C C . ALA A 1 389 ? -17.609 -12.298 29.208 1.00 96.06 389 ALA A C 1
ATOM 3021 O O . ALA A 1 389 ? -16.474 -12.617 28.859 1.00 96.06 389 ALA A O 1
ATOM 3022 N N . LEU A 1 390 ? -18.232 -12.865 30.248 1.00 96.38 390 LEU A N 1
ATOM 3023 C CA . LEU A 1 390 ? -17.637 -13.880 31.116 1.00 96.38 390 LEU A CA 1
ATOM 3024 C C . LEU A 1 390 ? -17.350 -15.178 30.356 1.00 96.38 390 LEU A C 1
ATOM 3026 O O . LEU A 1 390 ? -16.259 -15.722 30.489 1.00 96.38 390 LEU A O 1
ATOM 3030 N N . GLU A 1 391 ? -18.284 -15.650 29.530 1.00 95.44 391 GLU A N 1
ATOM 3031 C CA . GLU A 1 391 ? -18.089 -16.842 28.690 1.00 95.44 391 GLU A CA 1
ATOM 3032 C C . GLU A 1 391 ? -16.850 -16.706 27.795 1.00 95.44 391 GLU A C 1
ATOM 3034 O O . GLU A 1 391 ? -16.026 -17.619 27.721 1.00 95.44 391 GLU A O 1
ATOM 3039 N N . ILE A 1 392 ? -16.676 -15.540 27.171 1.00 94.75 392 ILE A N 1
ATOM 3040 C CA . ILE A 1 392 ? -15.517 -15.251 26.320 1.00 94.75 392 ILE A CA 1
ATOM 3041 C C . ILE A 1 392 ? -14.232 -15.162 27.153 1.00 94.75 392 ILE A C 1
ATOM 3043 O O . ILE A 1 392 ? -13.202 -15.698 26.748 1.00 94.75 392 ILE A O 1
ATOM 3047 N N . ALA A 1 393 ? -14.274 -14.515 28.321 1.00 94.19 393 ALA A N 1
ATOM 3048 C CA . ALA A 1 393 ? -13.119 -14.413 29.214 1.00 94.19 393 ALA A CA 1
ATOM 3049 C C . ALA A 1 393 ? -12.639 -15.797 29.695 1.00 94.19 393 ALA A C 1
ATOM 3051 O O . ALA A 1 393 ? -11.436 -16.063 29.696 1.00 94.19 393 ALA A O 1
ATOM 3052 N N . ILE A 1 394 ? -13.571 -16.707 30.010 1.00 94.56 394 ILE A N 1
ATOM 3053 C CA . ILE A 1 394 ? -13.272 -18.105 30.359 1.00 94.56 394 ILE A CA 1
ATOM 3054 C C . ILE A 1 394 ? -12.601 -18.818 29.181 1.00 94.56 394 ILE A C 1
ATOM 3056 O O . ILE A 1 394 ? -11.564 -19.453 29.364 1.00 94.56 394 ILE A O 1
ATOM 3060 N N . GLN A 1 395 ? -13.144 -18.683 27.966 1.00 94.38 395 GLN A N 1
ATOM 3061 C CA . GLN A 1 395 ? -12.550 -19.280 26.761 1.00 94.38 395 GLN A CA 1
ATOM 3062 C C . GLN A 1 395 ? -11.125 -18.768 26.500 1.00 94.38 395 GLN A C 1
ATOM 3064 O O . GLN A 1 395 ? -10.262 -19.536 26.080 1.00 94.38 395 GLN A O 1
ATOM 3069 N N . ARG A 1 396 ? -10.863 -17.487 26.784 1.00 93.88 396 ARG A N 1
ATOM 3070 C CA . ARG A 1 396 ? -9.540 -16.853 26.657 1.00 93.88 396 ARG A CA 1
ATOM 3071 C C . ARG A 1 396 ? -8.608 -17.121 27.850 1.00 93.88 396 ARG A C 1
ATOM 3073 O O . ARG A 1 396 ? -7.468 -16.673 27.823 1.00 93.88 396 ARG A O 1
ATOM 3080 N N . SER A 1 397 ? -9.055 -17.864 28.869 1.00 93.56 397 SER A N 1
ATOM 3081 C CA . SER A 1 397 ? -8.308 -18.124 30.113 1.00 93.56 397 SER A CA 1
ATOM 3082 C C . SER A 1 397 ? -7.866 -16.857 30.869 1.00 93.56 397 SER A C 1
ATOM 3084 O O . SER A 1 397 ? -6.865 -16.878 31.585 1.00 93.56 397 SER A O 1
ATOM 3086 N N . ASP A 1 398 ? -8.618 -15.759 30.747 1.00 92.75 398 ASP A N 1
ATOM 3087 C CA . ASP A 1 398 ? -8.334 -14.488 31.427 1.00 92.75 398 ASP A CA 1
ATOM 3088 C C . ASP A 1 398 ? -8.932 -14.484 32.845 1.00 92.75 398 ASP A C 1
ATOM 3090 O O . ASP A 1 398 ? -10.062 -14.051 33.078 1.00 92.75 398 ASP A O 1
ATOM 3094 N N . GLN A 1 399 ? -8.175 -15.024 33.802 1.00 93.06 399 GLN A N 1
ATOM 3095 C CA . GLN A 1 399 ? -8.637 -15.232 35.180 1.00 93.06 399 GLN A CA 1
ATOM 3096 C C . GLN A 1 399 ? -8.965 -13.925 35.922 1.00 93.06 399 GLN A C 1
ATOM 3098 O O . GLN A 1 399 ? -9.891 -13.898 36.735 1.00 93.06 399 GLN A O 1
ATOM 3103 N N . ASP A 1 400 ? -8.244 -12.836 35.639 1.00 93.19 400 ASP A N 1
ATOM 3104 C CA . ASP A 1 400 ? -8.493 -11.536 36.276 1.00 93.19 400 ASP A CA 1
ATOM 3105 C C . ASP A 1 400 ? -9.826 -10.945 35.801 1.00 93.19 400 ASP A C 1
ATOM 3107 O O . ASP A 1 400 ? -10.659 -10.506 36.604 1.00 93.19 400 ASP A O 1
ATOM 3111 N N . LEU A 1 401 ? -10.083 -11.006 34.491 1.00 92.94 401 LEU A N 1
ATOM 3112 C CA . LEU A 1 401 ? -11.346 -10.543 33.932 1.00 92.94 401 LEU A CA 1
ATOM 3113 C C . LEU A 1 401 ? -12.528 -11.411 34.381 1.00 92.94 401 LEU A C 1
ATOM 3115 O O . LEU A 1 401 ? -13.593 -10.874 34.691 1.00 92.94 401 LEU A O 1
ATOM 3119 N N . VAL A 1 402 ? -12.336 -12.731 34.475 1.00 95.06 402 VAL A N 1
ATOM 3120 C CA . VAL A 1 402 ? -13.337 -13.669 35.009 1.00 95.06 402 VAL A CA 1
ATOM 3121 C C . VAL A 1 402 ? -13.765 -13.269 36.421 1.00 95.06 402 VAL A C 1
ATOM 3123 O O . VAL A 1 402 ? -14.962 -13.097 36.662 1.00 95.06 402 VAL A O 1
ATOM 3126 N N . ALA A 1 403 ? -12.811 -13.046 37.329 1.00 94.38 403 ALA A N 1
ATOM 3127 C CA . ALA A 1 403 ? -13.109 -12.667 38.710 1.00 94.38 403 ALA A CA 1
ATOM 3128 C C . ALA A 1 403 ? -13.879 -11.335 38.788 1.00 94.38 403 ALA A C 1
ATOM 3130 O O . ALA A 1 403 ? -14.889 -11.226 39.491 1.00 94.38 403 ALA A O 1
ATOM 3131 N N . LYS A 1 404 ? -13.455 -10.329 38.009 1.00 95.06 404 LYS A N 1
ATOM 3132 C CA . LYS A 1 404 ? -14.128 -9.020 37.937 1.00 95.06 404 LYS A CA 1
ATOM 3133 C C . LYS A 1 404 ? -15.560 -9.130 37.416 1.00 95.06 404 LYS A C 1
ATOM 3135 O O . LYS A 1 404 ? -16.458 -8.470 37.942 1.00 95.06 404 LYS A O 1
ATOM 3140 N N . LEU A 1 405 ? -15.785 -9.940 36.384 1.00 95.81 405 LEU A N 1
ATOM 3141 C CA . LEU A 1 405 ? -17.106 -10.115 35.780 1.00 95.81 405 LEU A CA 1
ATOM 3142 C C . LEU A 1 405 ? -18.053 -10.894 36.692 1.00 95.81 405 LEU A C 1
ATOM 3144 O O . LEU A 1 405 ? -19.202 -10.485 36.831 1.00 95.81 405 LEU A O 1
ATOM 3148 N N . GLN A 1 406 ? -17.581 -11.946 37.364 1.00 96.38 406 GLN A N 1
ATOM 3149 C CA . GLN A 1 406 ? -18.380 -12.687 38.346 1.00 96.38 406 GLN A CA 1
ATOM 3150 C C . GLN A 1 406 ? -18.862 -11.781 39.484 1.00 96.38 406 GLN A C 1
ATOM 3152 O O . GLN A 1 406 ? -20.046 -11.796 39.816 1.00 96.38 406 GLN A O 1
ATOM 3157 N N . ALA A 1 407 ? -17.975 -10.937 40.025 1.00 95.12 407 ALA A N 1
ATOM 3158 C CA . ALA A 1 407 ? -18.338 -9.977 41.065 1.00 95.12 407 ALA A CA 1
ATOM 3159 C C . ALA A 1 407 ? -19.402 -8.971 40.588 1.00 95.12 407 ALA A C 1
ATOM 3161 O O . ALA A 1 407 ? -20.369 -8.708 41.301 1.00 95.12 407 ALA A O 1
ATOM 3162 N N . ARG A 1 408 ? -19.266 -8.442 39.362 1.00 95.38 408 ARG A N 1
ATOM 3163 C CA . ARG A 1 408 ? -20.258 -7.526 38.768 1.00 95.38 408 ARG A CA 1
ATOM 3164 C C . ARG A 1 408 ? -21.606 -8.197 38.526 1.00 95.38 408 ARG A C 1
ATOM 3166 O O . ARG A 1 408 ? -22.631 -7.595 38.810 1.00 95.38 408 ARG A O 1
ATOM 3173 N N . ILE A 1 409 ? -21.613 -9.428 38.015 1.00 96.31 409 ILE A N 1
ATOM 3174 C CA . ILE A 1 409 ? -22.849 -10.186 37.775 1.00 96.31 409 ILE A CA 1
ATOM 3175 C C . ILE A 1 409 ? -23.592 -10.407 39.095 1.00 96.31 409 ILE A C 1
ATOM 3177 O O . ILE A 1 409 ? -24.790 -10.148 39.151 1.00 96.31 409 ILE A O 1
ATOM 3181 N N . ALA A 1 410 ? -22.882 -10.802 40.156 1.00 94.81 410 ALA A N 1
ATOM 3182 C CA . ALA A 1 410 ? -23.475 -10.978 41.478 1.00 94.81 410 ALA A CA 1
ATOM 3183 C C . ALA A 1 410 ? -24.073 -9.670 42.034 1.00 94.81 410 ALA A C 1
ATOM 3185 O O . ALA A 1 410 ? -25.183 -9.697 42.561 1.00 94.81 410 ALA A O 1
ATOM 3186 N N . ASP A 1 411 ? -23.391 -8.525 41.870 1.00 94.75 411 ASP A N 1
ATOM 3187 C CA . ASP A 1 411 ? -23.943 -7.204 42.231 1.00 94.75 411 ASP A CA 1
ATOM 3188 C C . ASP A 1 411 ? -25.228 -6.892 41.454 1.00 94.75 411 ASP A C 1
ATOM 3190 O O . ASP A 1 411 ? -26.240 -6.501 42.038 1.00 94.75 411 ASP A O 1
ATOM 3194 N N . TYR A 1 412 ? -25.213 -7.096 40.135 1.00 95.50 412 TYR A N 1
ATOM 3195 C CA . TYR A 1 412 ? -26.374 -6.822 39.291 1.00 95.50 412 TYR A CA 1
ATOM 3196 C C . TYR A 1 412 ? -27.563 -7.701 39.679 1.00 95.50 412 TYR A C 1
ATOM 3198 O O . TYR A 1 412 ? -28.673 -7.194 39.798 1.00 95.50 412 TYR A O 1
ATOM 3206 N N . GLU A 1 413 ? -27.338 -8.991 39.923 1.00 93.38 413 GLU A N 1
ATOM 3207 C CA . GLU A 1 413 ? -28.376 -9.944 40.326 1.00 93.38 413 GLU A CA 1
ATOM 3208 C C . GLU A 1 413 ? -28.938 -9.648 41.718 1.00 93.38 413 GLU A C 1
ATOM 3210 O O . GLU A 1 413 ? -30.156 -9.678 41.899 1.00 93.38 413 GLU A O 1
ATOM 3215 N N . ALA A 1 414 ? -28.086 -9.278 42.677 1.00 92.75 414 ALA A N 1
ATOM 3216 C CA . ALA A 1 414 ? -28.525 -8.872 44.010 1.00 92.75 414 ALA A CA 1
ATOM 3217 C C . ALA A 1 414 ? -29.436 -7.635 43.968 1.00 92.75 414 ALA A C 1
ATOM 3219 O O . ALA A 1 414 ? -30.371 -7.536 44.754 1.00 92.75 414 ALA A O 1
ATOM 3220 N N . ARG A 1 415 ? -29.196 -6.715 43.027 1.00 91.88 415 ARG A N 1
ATOM 3221 C CA . ARG A 1 415 ? -30.011 -5.505 42.820 1.00 91.88 415 ARG A CA 1
ATOM 3222 C C . ARG A 1 415 ? -31.282 -5.745 41.994 1.00 91.88 415 ARG A C 1
ATOM 3224 O O . ARG A 1 415 ? -32.117 -4.850 41.915 1.00 91.88 415 ARG A O 1
ATOM 3231 N N . ILE A 1 416 ? -31.410 -6.908 41.348 1.00 90.56 416 ILE A N 1
ATOM 3232 C CA . ILE A 1 416 ? -32.639 -7.349 40.662 1.00 90.56 416 ILE A CA 1
ATOM 3233 C C . ILE A 1 416 ? -33.590 -8.039 41.646 1.00 90.56 416 ILE A C 1
ATOM 3235 O O . ILE A 1 416 ? -34.805 -7.973 41.460 1.00 90.56 416 ILE A O 1
ATOM 3239 N N . ALA A 1 417 ? -33.051 -8.725 42.659 1.00 75.94 417 ALA A N 1
ATOM 3240 C CA . ALA A 1 417 ? -33.851 -9.394 43.676 1.00 75.94 417 ALA A CA 1
ATOM 3241 C C . ALA A 1 417 ? -34.650 -8.363 44.513 1.00 75.94 417 ALA A C 1
ATOM 3243 O O . ALA A 1 417 ? -34.087 -7.329 44.874 1.00 75.94 417 ALA A O 1
ATOM 3244 N N . PRO A 1 418 ? -35.951 -8.613 44.764 1.00 56.72 418 PRO A N 1
ATOM 3245 C CA . PRO A 1 418 ? -36.890 -7.641 45.332 1.00 56.72 418 PRO A CA 1
ATOM 3246 C C . PRO A 1 418 ? -36.625 -7.251 46.788 1.00 56.72 418 PRO A C 1
ATOM 3248 O O . PRO A 1 418 ? -36.111 -8.099 47.556 1.00 56.72 418 PRO A O 1
#

pLDDT: mean 93.0, std 7.53, range [56.72, 98.62]

Solvent-accessible surface area (backbone atoms only — not comparable to full-atom values): 21434 Å² total; per-residue (Å²): 131,86,54,63,35,60,38,65,49,57,49,53,65,95,79,70,42,58,78,71,40,73,25,45,59,52,30,90,69,83,46,8,41,40,76,76,40,69,34,73,82,61,56,34,34,40,27,30,38,24,79,44,61,63,80,82,36,72,66,17,32,44,31,39,26,43,52,88,27,44,78,56,43,77,49,60,38,54,61,94,49,18,33,53,54,64,35,56,31,87,84,41,40,35,38,40,34,26,28,59,52,104,54,101,48,36,42,40,29,36,30,46,33,53,97,89,56,57,49,38,61,59,40,78,50,79,85,48,57,54,102,89,46,60,56,67,76,71,74,69,76,97,64,58,98,72,63,71,84,75,85,91,56,68,73,59,54,32,51,54,34,42,55,48,19,53,52,29,48,74,69,65,39,57,73,64,15,44,58,28,25,55,50,23,31,71,67,38,78,78,43,32,70,40,30,42,52,36,15,55,47,28,44,76,71,66,40,48,74,60,15,44,54,26,21,52,49,17,39,75,64,35,80,78,44,31,67,38,32,37,50,38,15,53,53,32,38,78,68,71,39,45,73,61,15,46,55,30,17,52,49,14,27,67,68,38,74,83,39,32,66,41,25,24,54,36,15,49,52,30,43,75,73,63,43,49,71,62,15,48,51,28,19,52,54,16,38,71,70,34,76,72,46,28,65,26,28,33,50,47,14,54,52,30,40,76,73,65,42,40,70,64,12,41,59,28,15,51,48,14,25,70,67,40,77,68,42,35,68,35,24,42,51,32,18,49,36,30,42,75,68,68,38,35,83,70,14,39,65,28,22,53,49,20,27,55,58,52,74,68,68,51,36,67,45,29,43,52,38,14,50,33,27,46,76,70,68,39,31,72,58,13,32,56,35,27,51,56,18,33,57,49,25,57,76,69,66,39,62,68,59,34,54,55,36,53,55,50,35,52,55,32,51,61,72,67,54,131

Radius of gyration: 36.85 Å; Cα contacts (8 Å, |Δi|>4): 740; chains: 1; bounding box: 79×51×106 Å

Sequence (418 aa):
TQIQYDLYRVPFNDGKGGTPERIVGASANGMSNNFPKVSPDCRWIVYVRCRNGQLMRPDSQLYIVPFEGGQERRMNCNTSLMNSWHSFSPNGRWLVFSSKSRSPYTQMYLTHLDEEGNDTPAILIENTTAANRAVNIPEFVNVAPDGFSKIDAPATDFFRVFDLALDLTRKNQLGDALVQWQKAVELNPEEAKAHFNLALALERAGQIEQAVAEYQKTIGLDPENSGAFTNLAVALARRGRMDEAIQYFEQGVRIEPQSAKARGNLAAALMEKGRIDEAIEQCRTALEIDPDYSDAHNTLGIILNRQGQLDEAILHLEKAVAGDPASFEYRYNLGSSLAAKSRFQEAIPHFEQAVSASGGREPASLAMLAAMFAQTGRLAEAAATARRALEIAIQRSDQDLVAKLQARIADYEARIAP